Protein AF-0000000078979996 (afdb_homodimer)

Structure (mmCIF, N/CA/C/O backbone):
data_AF-0000000078979996-model_v1
#
loop_
_entity.id
_entity.type
_entity.pdbx_description
1 polymer 'ABC transporter, ATP-binding protein'
#
loop_
_atom_site.group_PDB
_atom_site.id
_atom_site.type_symbol
_atom_site.label_atom_id
_atom_site.label_alt_id
_atom_site.label_comp_id
_atom_site.label_asym_id
_atom_site.label_entity_id
_atom_site.label_seq_id
_atom_site.pdbx_PDB_ins_code
_atom_site.Cartn_x
_atom_site.Cartn_y
_atom_site.Cartn_z
_atom_site.occupancy
_atom_site.B_iso_or_equiv
_atom_site.auth_seq_id
_atom_site.auth_comp_id
_atom_site.auth_asym_id
_atom_site.auth_atom_id
_atom_site.pdbx_PDB_model_num
ATOM 1 N N . MET A 1 1 ? -3.676 -22.906 -19.25 1 93.19 1 MET A N 1
ATOM 2 C CA . MET A 1 1 ? -3.102 -23.438 -18.016 1 93.19 1 MET A CA 1
ATOM 3 C C . MET A 1 1 ? -4.145 -23.469 -16.906 1 93.19 1 MET A C 1
ATOM 5 O O . MET A 1 1 ? -4.375 -24.531 -16.297 1 93.19 1 MET A O 1
ATOM 9 N N . ILE A 1 2 ? -4.805 -22.422 -16.656 1 95.94 2 ILE A N 1
ATOM 10 C CA . ILE A 1 2 ? -5.895 -22.328 -15.695 1 95.94 2 ILE A CA 1
ATOM 11 C C . ILE A 1 2 ? -7.172 -21.875 -16.406 1 95.94 2 ILE A C 1
ATOM 13 O O . ILE A 1 2 ? -7.141 -20.953 -17.219 1 95.94 2 ILE A O 1
ATOM 17 N N . ARG A 1 3 ? -8.25 -22.562 -16.156 1 96.88 3 ARG A N 1
ATOM 18 C CA . ARG A 1 3 ? -9.539 -22.188 -16.719 1 96.88 3 ARG A CA 1
ATOM 19 C C . ARG A 1 3 ? -10.648 -22.25 -15.672 1 96.88 3 ARG A C 1
ATOM 21 O O . ARG A 1 3 ? -10.812 -23.266 -15 1 96.88 3 ARG A O 1
ATOM 28 N N . MET A 1 4 ? -11.266 -21.141 -15.469 1 97 4 MET A N 1
ATOM 29 C CA . MET A 1 4 ? -12.453 -21.047 -14.625 1 97 4 MET A CA 1
ATOM 30 C C . MET A 1 4 ? -13.711 -20.906 -15.469 1 97 4 MET A C 1
ATOM 32 O O . MET A 1 4 ? -13.789 -20.031 -16.328 1 97 4 MET A O 1
ATOM 36 N N . GLU A 1 5 ? -14.633 -21.797 -15.211 1 97.5 5 GLU A N 1
ATOM 37 C CA . GLU A 1 5 ? -15.875 -21.797 -15.977 1 97.5 5 GLU A CA 1
ATOM 38 C C . GLU A 1 5 ? -17.078 -21.594 -15.062 1 97.5 5 GLU A C 1
ATOM 40 O O . GLU A 1 5 ? -17.453 -22.5 -14.312 1 97.5 5 GLU A O 1
ATOM 45 N N . ASN A 1 6 ? -17.672 -20.422 -15.258 1 97.94 6 ASN A N 1
ATOM 46 C CA . ASN A 1 6 ? -18.922 -20.094 -14.586 1 97.94 6 ASN A CA 1
ATOM 47 C C . ASN A 1 6 ? -18.828 -20.359 -13.086 1 97.94 6 ASN A C 1
ATOM 49 O O . ASN A 1 6 ? -19.703 -21.031 -12.516 1 97.94 6 ASN A O 1
ATOM 53 N N . VAL A 1 7 ? -17.812 -19.906 -12.461 1 97.69 7 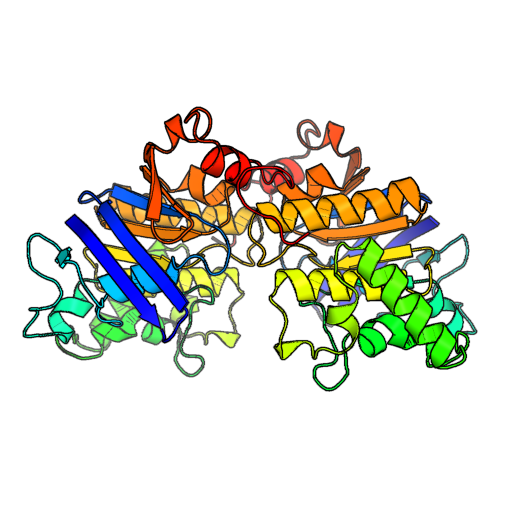VAL A N 1
ATOM 54 C CA . VAL A 1 7 ? -17.547 -20.203 -11.062 1 97.69 7 VAL A CA 1
ATOM 55 C C . VAL A 1 7 ? -18.359 -19.281 -10.156 1 97.69 7 VAL A C 1
ATOM 57 O O . VAL A 1 7 ? -18.359 -18.062 -10.352 1 97.69 7 VAL A O 1
ATOM 60 N N . HIS A 1 8 ? -19.109 -19.875 -9.25 1 98.25 8 HIS A N 1
ATOM 61 C CA . HIS A 1 8 ? -19.891 -19.156 -8.266 1 98.25 8 HIS A CA 1
ATOM 62 C C . HIS A 1 8 ? -19.438 -19.469 -6.844 1 98.25 8 HIS A C 1
ATOM 64 O O . HIS A 1 8 ? -19.078 -20.609 -6.543 1 98.25 8 HIS A O 1
ATOM 70 N N . LYS A 1 9 ? -19.391 -18.531 -5.984 1 97.75 9 LYS A N 1
ATOM 71 C CA . LYS A 1 9 ? -19.078 -18.719 -4.57 1 97.75 9 LYS A CA 1
ATOM 72 C C . LYS A 1 9 ? -19.797 -17.672 -3.717 1 97.75 9 LYS A C 1
ATOM 74 O O . LYS A 1 9 ? -19.719 -16.469 -4 1 97.75 9 LYS A O 1
ATOM 79 N N . ALA A 1 10 ? -20.516 -18.062 -2.797 1 96.94 10 ALA A N 1
ATOM 80 C CA . ALA A 1 10 ? -21.188 -17.188 -1.843 1 96.94 10 ALA A CA 1
ATOM 81 C C . ALA A 1 10 ? -20.844 -17.578 -0.406 1 96.94 10 ALA A C 1
ATOM 83 O O . ALA A 1 10 ? -20.484 -18.719 -0.134 1 96.94 10 ALA A O 1
ATOM 84 N N . PHE A 1 11 ? -20.797 -16.672 0.473 1 94.75 11 PHE A N 1
ATOM 85 C CA . PHE A 1 11 ? -20.703 -16.859 1.915 1 94.75 11 PHE A CA 1
ATOM 86 C C . PHE A 1 11 ? -21.969 -16.344 2.613 1 94.75 11 PHE A C 1
ATOM 88 O O . PHE A 1 11 ? -22.109 -15.141 2.809 1 94.75 11 PHE A O 1
ATOM 95 N N . GLY A 1 12 ? -22.844 -17.219 2.949 1 94.62 12 GLY A N 1
ATOM 96 C CA . GLY A 1 12 ? -24.156 -16.766 3.377 1 94.62 12 GLY A CA 1
ATOM 97 C C . GLY A 1 12 ? -24.875 -15.953 2.322 1 94.62 12 GLY A C 1
ATOM 98 O O . GLY A 1 12 ? -25.016 -16.391 1.175 1 94.62 12 GLY A O 1
ATOM 99 N N . PRO A 1 13 ? -25.297 -14.766 2.75 1 92.94 13 PRO A N 1
ATOM 100 C CA . PRO A 1 13 ? -26.016 -13.922 1.789 1 92.94 13 PRO A CA 1
ATOM 101 C C . PRO A 1 13 ? -25.094 -13.172 0.849 1 92.94 13 PRO A C 1
ATOM 103 O O . PRO A 1 13 ? -25.531 -12.578 -0.137 1 92.94 13 PRO A O 1
ATOM 106 N N . ASN A 1 14 ? -23.891 -13.156 1.118 1 92.88 14 ASN A N 1
ATOM 107 C CA . ASN A 1 14 ? -22.922 -12.391 0.334 1 92.88 14 ASN A CA 1
ATOM 108 C C . ASN A 1 14 ? -22.438 -13.172 -0.881 1 92.88 14 ASN A C 1
ATOM 110 O O . ASN A 1 14 ? -21.656 -14.117 -0.747 1 92.88 14 ASN A O 1
ATOM 114 N N . ARG A 1 15 ? -23 -12.797 -2.045 1 95.44 15 ARG A N 1
ATOM 115 C CA . ARG A 1 15 ? -22.562 -13.43 -3.287 1 95.44 15 ARG A CA 1
ATOM 116 C C . ARG A 1 15 ? -21.266 -12.82 -3.793 1 95.44 15 ARG A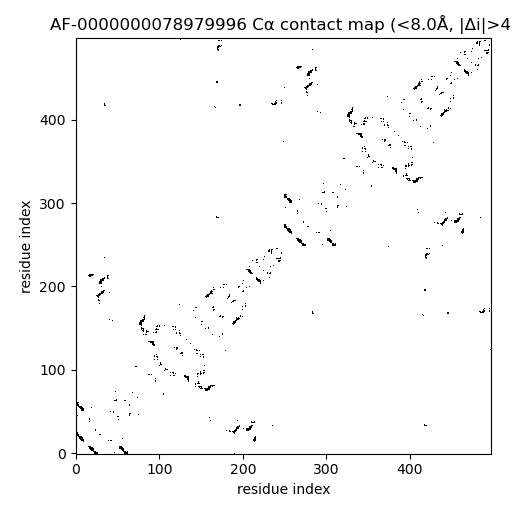 C 1
ATOM 118 O O . ARG A 1 15 ? -21.25 -11.688 -4.277 1 95.44 15 ARG A O 1
ATOM 125 N N . VAL A 1 16 ? -20.109 -13.5 -3.744 1 96.12 16 VAL A N 1
ATOM 126 C CA . VAL A 1 16 ? -18.781 -12.977 -4.02 1 96.12 16 VAL A CA 1
ATOM 127 C C . VAL A 1 16 ? -18.422 -13.219 -5.484 1 96.12 16 VAL A C 1
ATOM 129 O O . VAL A 1 16 ? -18.125 -12.273 -6.227 1 96.12 16 VAL A O 1
ATOM 132 N N . LEU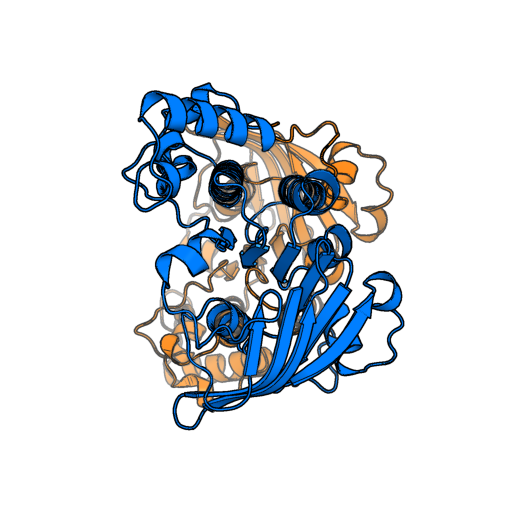 A 1 17 ? -18.391 -14.469 -5.926 1 97.88 17 LEU A N 1
ATOM 133 C CA . LEU A 1 17 ? -18.234 -14.82 -7.332 1 97.88 17 LEU A CA 1
ATOM 134 C C . LEU A 1 17 ? -19.578 -15.211 -7.953 1 97.88 17 LEU A C 1
ATOM 136 O O . LEU A 1 17 ? -20.312 -16.016 -7.387 1 97.88 17 LEU A O 1
ATOM 140 N N . GLN A 1 18 ? -19.906 -14.617 -9.094 1 97.94 18 GLN A N 1
ATOM 141 C CA . GLN A 1 18 ? -21.234 -14.742 -9.672 1 97.94 18 GLN A CA 1
ATOM 142 C C . GLN A 1 18 ? -21.172 -15.18 -11.133 1 97.94 18 GLN A C 1
ATOM 144 O O . GLN A 1 18 ? -21.781 -14.562 -12 1 97.94 18 GLN A O 1
ATOM 149 N N . GLY A 1 19 ? -20.531 -16.266 -11.352 1 97.75 19 GLY A N 1
ATOM 150 C CA . GLY A 1 19 ? -20.375 -16.797 -12.695 1 97.75 19 GLY A CA 1
ATOM 151 C C . GLY A 1 19 ? -19.125 -16.297 -13.398 1 97.75 19 GLY A C 1
ATOM 152 O O . GLY A 1 19 ? -19.188 -15.812 -14.531 1 97.75 19 GLY A O 1
ATOM 153 N N . MET A 1 20 ? -18.016 -16.375 -12.641 1 97.31 20 MET A N 1
ATOM 154 C CA . MET A 1 20 ? -16.75 -15.859 -13.148 1 97.31 20 MET A CA 1
ATOM 155 C C . MET A 1 20 ? -16.141 -16.797 -14.18 1 97.31 20 MET A C 1
ATOM 157 O O . MET A 1 20 ? -16.094 -18.016 -13.969 1 97.31 20 MET A O 1
ATOM 161 N N . ASN A 1 21 ? -15.852 -16.281 -15.344 1 98.06 21 ASN A N 1
ATOM 162 C CA . ASN A 1 21 ? -15.109 -16.953 -16.406 1 98.06 21 ASN A CA 1
ATOM 163 C C . ASN A 1 21 ? -13.734 -16.344 -16.609 1 98.06 21 ASN A C 1
ATOM 165 O O . ASN A 1 21 ? -13.602 -15.125 -16.734 1 98.06 21 ASN A O 1
ATOM 169 N N . LEU A 1 22 ? -12.711 -17.172 -16.594 1 97.81 22 LEU A N 1
ATOM 170 C CA . LEU A 1 22 ? -11.359 -16.656 -16.781 1 97.81 22 LEU A CA 1
ATOM 171 C C . LEU A 1 22 ? -10.438 -17.734 -17.344 1 97.81 22 LEU A C 1
ATOM 173 O O . LEU A 1 22 ? -10.508 -18.891 -16.922 1 97.81 22 LEU A O 1
ATOM 177 N N . GLU A 1 23 ? -9.648 -17.375 -18.25 1 97.69 23 GLU A N 1
ATOM 178 C CA . GLU A 1 23 ? -8.617 -18.25 -18.797 1 97.69 23 GLU A CA 1
ATOM 179 C C . GLU A 1 23 ? -7.23 -17.641 -18.641 1 97.69 23 GLU A C 1
ATOM 181 O O . GLU A 1 23 ? -7.012 -16.484 -19 1 97.69 23 GLU A O 1
ATOM 186 N N . VAL A 1 24 ? -6.324 -18.406 -18.109 1 97.56 24 VAL A N 1
ATOM 187 C CA . VAL A 1 24 ? -4.93 -18 -17.953 1 97.56 24 VAL A CA 1
ATOM 188 C C . VAL A 1 24 ? -4.027 -18.922 -18.766 1 97.56 24 VAL A C 1
ATOM 190 O O . VAL A 1 24 ? -3.775 -20.062 -18.375 1 97.56 24 VAL A O 1
ATOM 193 N N . PRO A 1 25 ? -3.523 -18.453 -19.875 1 96.88 25 PRO A N 1
ATOM 194 C CA . PRO A 1 25 ? -2.654 -19.281 -20.703 1 96.88 25 PRO A CA 1
ATOM 195 C C . PRO A 1 25 ? -1.346 -19.656 -20.016 1 96.88 25 PRO A C 1
ATOM 197 O O . PRO A 1 25 ? -0.866 -18.906 -19.156 1 96.88 25 PRO A O 1
ATOM 200 N N . ARG A 1 26 ? -0.804 -20.781 -20.453 1 96.31 26 ARG A N 1
ATOM 201 C CA . ARG A 1 26 ? 0.473 -21.25 -19.922 1 96.31 26 ARG A CA 1
ATOM 202 C C . ARG A 1 26 ? 1.594 -20.266 -20.25 1 96.31 26 ARG A C 1
ATOM 204 O O . ARG A 1 26 ? 1.657 -19.734 -21.359 1 96.31 26 ARG A O 1
ATOM 211 N N . GLY A 1 27 ? 2.416 -20.016 -19.266 1 96.5 27 GLY A N 1
ATOM 212 C CA . GLY A 1 27 ? 3.623 -19.234 -19.484 1 96.5 27 GLY A CA 1
ATOM 213 C C . GLY A 1 27 ? 3.352 -17.75 -19.641 1 96.5 27 GLY A C 1
ATOM 214 O O . GLY A 1 27 ? 4.148 -17.031 -20.234 1 96.5 27 GLY A O 1
ATOM 215 N N . THR A 1 28 ? 2.184 -17.297 -19.172 1 97.44 28 THR A N 1
ATOM 216 C CA . THR A 1 28 ? 1.841 -15.883 -19.25 1 97.44 28 THR A CA 1
ATOM 217 C C . THR A 1 28 ? 1.562 -15.32 -17.859 1 97.44 28 THR A C 1
ATOM 219 O O . THR A 1 28 ? 1.406 -16.062 -16.891 1 97.44 28 THR A O 1
ATOM 222 N N . SER A 1 29 ? 1.597 -14.023 -17.812 1 98 29 SER A N 1
ATOM 223 C CA . SER A 1 29 ? 1.292 -13.305 -16.578 1 98 29 SER A CA 1
ATOM 224 C C . SER A 1 29 ? -0.092 -12.672 -16.625 1 98 29 SER A C 1
ATOM 226 O O . SER A 1 29 ? -0.308 -11.711 -17.375 1 98 29 SER A O 1
ATOM 228 N N . MET A 1 30 ? -1.026 -13.211 -15.859 1 98.31 30 MET A N 1
ATOM 229 C CA . MET A 1 30 ? -2.369 -12.656 -15.719 1 98.31 30 MET A CA 1
ATOM 230 C C . MET A 1 30 ? -2.48 -11.828 -14.438 1 98.31 30 MET A C 1
ATOM 232 O O . MET A 1 30 ? -2.17 -12.312 -13.352 1 98.31 30 MET A O 1
ATOM 236 N N . VAL A 1 31 ? -2.895 -10.578 -14.562 1 98.19 31 VAL A N 1
ATOM 237 C CA . VAL A 1 31 ? -3.133 -9.75 -13.383 1 98.19 31 VAL A CA 1
ATOM 238 C C . VAL A 1 31 ? -4.629 -9.492 -13.234 1 98.19 31 VAL A C 1
ATOM 240 O O . VAL A 1 31 ? -5.289 -9.047 -14.172 1 98.19 31 VAL A O 1
ATOM 243 N N . ILE A 1 32 ? -5.125 -9.82 -12.078 1 97.56 32 ILE A N 1
ATOM 244 C CA . ILE A 1 32 ? -6.527 -9.586 -11.758 1 97.56 32 ILE A CA 1
ATOM 245 C C . ILE A 1 32 ? -6.656 -8.305 -10.938 1 97.56 32 ILE A C 1
ATOM 247 O O . ILE A 1 32 ? -6.047 -8.172 -9.875 1 97.56 32 ILE A O 1
ATOM 251 N N . ILE A 1 33 ? -7.398 -7.387 -11.469 1 96.81 33 ILE A N 1
ATOM 252 C CA . ILE A 1 33 ? -7.617 -6.117 -10.781 1 96.81 33 ILE A CA 1
ATOM 253 C C . ILE A 1 33 ? -9.094 -5.973 -10.43 1 96.81 33 ILE A C 1
ATOM 255 O O . ILE A 1 33 ? -9.938 -6.691 -10.961 1 96.81 33 ILE A O 1
ATOM 259 N N . GLY A 1 34 ? -9.383 -5.078 -9.523 1 93.06 34 GLY A N 1
ATOM 260 C CA . GLY A 1 34 ? -10.727 -4.816 -9.031 1 93.06 34 GLY A CA 1
ATOM 261 C C . GLY A 1 34 ? -10.742 -4.133 -7.672 1 93.06 34 GLY A C 1
ATOM 262 O O . GLY A 1 34 ? -9.711 -4.039 -7.008 1 93.06 34 GLY A O 1
ATOM 263 N N . GLY A 1 35 ? -11.898 -3.674 -7.383 1 88.31 35 GLY A N 1
ATOM 264 C CA . GLY A 1 35 ? -12.039 -2.982 -6.113 1 88.31 35 GLY A CA 1
ATOM 265 C C . GLY A 1 35 ? -11.812 -3.883 -4.914 1 88.31 35 GLY A C 1
ATOM 266 O O . GLY A 1 35 ? -11.742 -5.105 -5.055 1 88.31 35 GLY A O 1
ATOM 267 N N . SER A 1 36 ? -11.641 -3.24 -3.758 1 85.44 36 SER A N 1
ATOM 268 C CA . SER A 1 36 ? -11.516 -4.008 -2.523 1 85.44 36 SER A CA 1
ATOM 269 C C . SER A 1 36 ? -12.781 -4.816 -2.24 1 85.44 36 SER A C 1
ATOM 271 O O . SER A 1 36 ? -13.891 -4.312 -2.406 1 85.44 36 SER A O 1
ATOM 273 N N . GLY A 1 37 ? -12.602 -6.039 -1.916 1 83.62 37 GLY A N 1
ATOM 274 C CA . GLY A 1 37 ? -13.727 -6.875 -1.52 1 83.62 37 GLY A CA 1
ATOM 275 C C . GLY A 1 37 ? -14.5 -7.43 -2.699 1 83.62 37 GLY A C 1
ATOM 276 O O . GLY A 1 37 ? -15.625 -7.914 -2.537 1 83.62 37 GLY A O 1
ATOM 277 N N . THR A 1 38 ? -13.945 -7.379 -3.844 1 88.06 38 THR A N 1
ATOM 278 C CA . THR A 1 38 ? -14.695 -7.797 -5.023 1 88.06 38 THR A CA 1
ATOM 279 C C . THR A 1 38 ? -14.562 -9.297 -5.246 1 88.06 38 THR A C 1
ATOM 281 O O . THR A 1 38 ? -15.211 -9.859 -6.133 1 88.06 38 THR A O 1
ATOM 284 N N . GLY A 1 39 ? -13.617 -9.969 -4.535 1 91.69 39 GLY A N 1
ATOM 285 C CA . GLY A 1 39 ? -13.547 -11.414 -4.641 1 91.69 39 GLY A CA 1
ATOM 286 C C . GLY A 1 39 ? -12.25 -11.898 -5.262 1 91.69 39 GLY A C 1
ATOM 287 O O . GLY A 1 39 ? -12.102 -13.086 -5.559 1 91.69 39 GLY A O 1
ATOM 288 N N . LYS A 1 40 ? -11.312 -11.055 -5.469 1 93.69 40 LYS A N 1
ATOM 289 C CA . LYS A 1 40 ? -10.047 -11.43 -6.098 1 93.69 40 LYS A CA 1
ATOM 290 C C . LYS A 1 40 ? -9.352 -12.539 -5.312 1 93.69 40 LYS A C 1
ATOM 292 O O . LYS A 1 40 ? -8.93 -13.547 -5.891 1 93.69 40 LYS A O 1
ATOM 297 N N . SER A 1 41 ? -9.281 -12.359 -4.004 1 91.19 41 SER A N 1
ATOM 298 C CA . SER A 1 41 ? -8.625 -13.352 -3.156 1 91.19 41 SER A CA 1
ATOM 299 C C . SER A 1 41 ? -9.422 -14.656 -3.113 1 91.19 41 SER A C 1
ATOM 301 O O . SER A 1 41 ? -8.844 -15.742 -3.072 1 91.19 41 SER A O 1
ATOM 303 N N . VAL A 1 42 ? -10.734 -14.562 -3.158 1 93.56 42 VAL A N 1
ATOM 304 C CA . VAL A 1 42 ? -11.586 -15.742 -3.178 1 93.56 42 VAL A CA 1
ATOM 305 C C . VAL A 1 42 ? -11.359 -16.516 -4.473 1 93.56 42 VAL A C 1
ATOM 307 O O . VAL A 1 42 ? -11.25 -17.75 -4.457 1 93.56 42 VAL A O 1
ATOM 310 N N . ALA A 1 43 ? -11.258 -15.773 -5.559 1 95.25 43 ALA A N 1
ATOM 311 C CA . ALA A 1 43 ? -10.984 -16.406 -6.844 1 95.25 43 ALA A CA 1
ATOM 312 C C . ALA A 1 43 ? -9.672 -17.188 -6.805 1 95.25 43 ALA A C 1
ATOM 314 O O . ALA A 1 43 ? -9.609 -18.344 -7.234 1 95.25 43 ALA A O 1
ATOM 315 N N . LEU A 1 44 ? -8.617 -16.562 -6.266 1 92.31 44 LEU A N 1
ATOM 316 C CA . LEU A 1 44 ? -7.309 -17.188 -6.164 1 92.31 44 LEU A CA 1
ATOM 317 C C . LEU A 1 44 ? -7.375 -18.438 -5.285 1 92.31 44 LEU A C 1
ATOM 319 O O . LEU A 1 44 ? -6.863 -19.5 -5.66 1 92.31 44 LEU A O 1
ATOM 323 N N . LYS A 1 45 ? -8.039 -18.359 -4.211 1 91 45 LYS A N 1
ATOM 324 C CA . LYS A 1 45 ? -8.156 -19.469 -3.283 1 91 45 LYS A CA 1
ATOM 325 C C . LYS A 1 45 ? -8.961 -20.609 -3.9 1 91 45 LYS A C 1
ATOM 327 O O . LYS A 1 45 ? -8.719 -21.781 -3.592 1 91 45 LYS A O 1
ATOM 332 N N . CYS A 1 46 ? -9.906 -20.297 -4.727 1 93.81 46 CYS A N 1
ATOM 333 C CA . CYS A 1 46 ? -10.641 -21.328 -5.453 1 93.81 46 CYS A CA 1
ATOM 334 C C . CYS A 1 46 ? -9.719 -22.078 -6.402 1 93.81 46 CYS A C 1
ATOM 336 O O . CYS A 1 46 ? -9.789 -23.312 -6.492 1 93.81 46 CYS A O 1
ATOM 338 N N . VAL A 1 47 ? -8.891 -21.344 -7.086 1 92.62 47 VAL A N 1
ATOM 339 C CA . VAL A 1 47 ? -7.941 -21.969 -8 1 92.62 47 VAL A CA 1
ATOM 340 C C . VAL A 1 47 ? -7.004 -22.891 -7.227 1 92.62 47 VAL A C 1
ATOM 342 O O . VAL A 1 47 ? -6.688 -23.984 -7.68 1 92.62 47 VAL A O 1
ATOM 345 N N . LEU A 1 48 ? -6.609 -22.469 -6.004 1 88.69 48 LEU A N 1
ATOM 346 C CA . LEU A 1 48 ? -5.684 -23.219 -5.164 1 88.69 48 LEU A CA 1
ATOM 347 C C . LEU A 1 48 ? -6.391 -24.391 -4.488 1 88.69 48 LEU A C 1
ATOM 349 O O . LEU A 1 48 ? -5.746 -25.234 -3.861 1 88.69 48 LEU A O 1
ATOM 353 N N . GLY A 1 49 ? -7.648 -24.375 -4.531 1 87.44 49 GLY A N 1
ATOM 354 C CA . GLY A 1 49 ? -8.43 -25.422 -3.91 1 87.44 49 GLY A CA 1
ATOM 355 C C . GLY A 1 49 ? -8.656 -25.219 -2.426 1 87.44 49 GLY A C 1
ATOM 356 O O . GLY A 1 49 ? -9.117 -26.109 -1.726 1 87.44 49 GLY A O 1
ATOM 357 N N . LEU A 1 50 ? -8.297 -24.078 -1.929 1 85.94 50 LEU A N 1
ATOM 358 C CA . LEU A 1 50 ? -8.484 -23.766 -0.518 1 85.94 50 LEU A CA 1
ATOM 359 C C . LEU A 1 50 ? -9.945 -23.422 -0.224 1 85.94 50 LEU A C 1
ATOM 361 O O . LEU A 1 50 ? -10.398 -23.578 0.911 1 85.94 50 LEU A O 1
ATOM 365 N N . ILE A 1 51 ? -10.648 -22.953 -1.214 1 90.31 51 ILE A N 1
ATOM 366 C CA . ILE A 1 51 ? -12.078 -22.703 -1.152 1 90.31 51 ILE A CA 1
ATOM 367 C C . ILE A 1 51 ? -12.789 -23.453 -2.275 1 90.31 51 ILE A C 1
ATOM 369 O O . ILE A 1 51 ? -12.375 -23.391 -3.436 1 90.31 51 ILE A O 1
ATOM 373 N N . ARG A 1 52 ? -13.758 -24.188 -1.957 1 92.62 52 ARG A N 1
ATOM 374 C CA . ARG A 1 52 ? -14.539 -24.891 -2.965 1 92.62 52 ARG A CA 1
ATOM 375 C C . ARG A 1 52 ? -15.633 -24 -3.537 1 92.62 52 ARG A C 1
ATOM 377 O O . ARG A 1 52 ? -16.438 -23.438 -2.791 1 92.62 52 ARG A O 1
ATOM 384 N N . PRO A 1 53 ? -15.617 -23.828 -4.809 1 95.94 53 PRO A N 1
ATOM 385 C CA . PRO A 1 53 ? -16.719 -23.062 -5.402 1 95.94 53 PRO A CA 1
ATOM 386 C C . PRO A 1 53 ? -18.078 -23.734 -5.18 1 95.94 53 PRO A C 1
ATOM 388 O O . PRO A 1 53 ? -18.156 -24.938 -4.965 1 95.94 53 PRO A O 1
ATOM 391 N N . ASP A 1 54 ? -19.156 -22.922 -5.184 1 97 54 ASP A N 1
ATOM 392 C CA . ASP A 1 54 ? -20.516 -23.453 -5.039 1 97 54 ASP A CA 1
ATOM 393 C C . ASP A 1 54 ? -21 -24.078 -6.344 1 97 54 ASP A C 1
ATOM 395 O O . ASP A 1 54 ? -21.766 -25.047 -6.324 1 97 54 ASP A O 1
ATOM 399 N N . SER A 1 55 ? -20.625 -23.547 -7.398 1 97.06 55 SER A N 1
ATOM 400 C CA . SER A 1 55 ? -20.906 -24.094 -8.727 1 97.06 55 SER A CA 1
ATOM 401 C C . SER A 1 55 ? -19.859 -23.625 -9.742 1 97.06 55 SER A C 1
ATOM 403 O O . SER A 1 55 ? -19.031 -22.75 -9.445 1 97.06 55 SER A O 1
ATOM 405 N N . GLY A 1 56 ? -19.859 -24.266 -10.859 1 96.44 56 GLY A N 1
ATOM 406 C CA . GLY A 1 56 ? -18.828 -24.016 -11.867 1 96.44 56 GLY A CA 1
ATOM 407 C C . GLY A 1 56 ? -17.656 -24.969 -11.773 1 96.44 56 GLY A C 1
ATOM 408 O O . GLY A 1 56 ? -17.672 -25.906 -10.969 1 96.44 56 GLY A O 1
ATOM 409 N N . LYS A 1 57 ? -16.688 -24.734 -12.672 1 95.81 57 LYS A N 1
ATOM 410 C CA . LYS A 1 57 ? -15.539 -25.641 -12.711 1 95.81 57 LYS A CA 1
ATOM 411 C C . LYS A 1 57 ? -14.234 -24.859 -12.867 1 95.81 57 LYS A C 1
ATOM 413 O O . LYS A 1 57 ? -14.219 -23.766 -13.445 1 95.81 57 LYS A O 1
ATOM 418 N N . ILE A 1 58 ? -13.25 -25.406 -12.289 1 95.5 58 ILE A N 1
ATOM 419 C CA . ILE A 1 58 ? -11.906 -24.859 -12.422 1 95.5 58 ILE A CA 1
ATOM 420 C C . ILE A 1 58 ? -10.961 -25.953 -12.93 1 95.5 58 ILE A C 1
ATOM 422 O O . ILE A 1 58 ? -10.906 -27.047 -12.367 1 95.5 58 ILE A O 1
ATOM 426 N N . TYR A 1 59 ? -10.297 -25.641 -13.961 1 94.69 59 TYR A N 1
ATOM 427 C CA . TYR A 1 59 ? -9.344 -26.578 -14.547 1 94.69 59 TYR A CA 1
ATOM 428 C C . TYR A 1 59 ? -7.922 -26.047 -14.438 1 94.69 59 TYR A C 1
ATOM 430 O O . TYR A 1 59 ? -7.676 -24.859 -14.648 1 94.69 59 TYR A O 1
ATOM 438 N N . VAL A 1 60 ? -7.016 -26.906 -14.062 1 92.56 60 VAL A N 1
ATOM 439 C CA . VAL A 1 60 ? -5.586 -26.625 -14.07 1 92.56 60 VAL A CA 1
ATOM 440 C C . VAL A 1 60 ? -4.859 -27.656 -14.93 1 92.56 60 VAL A C 1
ATOM 442 O O . VAL A 1 60 ? -4.926 -28.859 -14.648 1 92.56 60 VAL A O 1
ATOM 445 N N . ASP A 1 61 ? -4.25 -27.188 -15.898 1 90.12 61 ASP A N 1
ATOM 446 C CA . ASP A 1 61 ? -3.6 -28.062 -16.859 1 90.12 61 ASP A CA 1
ATOM 447 C C . ASP A 1 61 ? -4.57 -29.125 -17.375 1 90.12 61 ASP A C 1
ATOM 449 O O . ASP A 1 61 ? -4.242 -30.312 -17.406 1 90.12 61 ASP A O 1
ATOM 453 N N . GLY A 1 62 ? -5.797 -28.672 -17.625 1 87.44 62 GLY A N 1
ATOM 454 C CA . GLY A 1 62 ? -6.801 -29.531 -18.234 1 87.44 62 GLY A CA 1
ATOM 455 C C . GLY A 1 62 ? -7.477 -30.469 -17.25 1 87.44 62 GLY A C 1
ATOM 456 O O . GLY A 1 62 ? -8.422 -31.172 -17.609 1 87.44 62 GLY A O 1
ATOM 457 N N . LYS A 1 63 ? -7.016 -30.484 -16.031 1 87.12 63 LYS A N 1
ATOM 458 C CA . LYS A 1 63 ? -7.594 -31.359 -15.023 1 87.12 63 LYS A CA 1
ATOM 459 C C . LYS A 1 63 ? -8.445 -30.578 -14.031 1 87.12 63 LYS A C 1
ATOM 461 O O . LYS A 1 63 ? -8.078 -29.469 -13.633 1 87.12 63 LYS A O 1
ATOM 466 N N . ASP A 1 64 ? -9.477 -31.203 -13.688 1 85.88 64 ASP A N 1
ATOM 467 C CA . ASP A 1 64 ? -10.352 -30.578 -12.695 1 85.88 64 ASP A CA 1
ATOM 468 C C . ASP A 1 64 ? -9.633 -30.406 -11.359 1 85.88 64 ASP A C 1
ATOM 470 O O . ASP A 1 64 ? -9.125 -31.375 -10.789 1 85.88 64 ASP A O 1
ATOM 474 N N . ALA A 1 65 ? -9.562 -29.219 -10.906 1 82.62 65 ALA A N 1
ATOM 475 C CA . ALA A 1 65 ? -8.844 -28.891 -9.68 1 82.62 65 ALA A CA 1
ATOM 476 C C . ALA A 1 65 ? -9.492 -29.562 -8.469 1 82.62 65 ALA A C 1
ATOM 478 O O . ALA A 1 65 ? -8.828 -29.781 -7.449 1 82.62 65 ALA A O 1
ATOM 479 N N . ALA A 1 66 ? -10.789 -29.844 -8.594 1 77.5 66 ALA A N 1
ATOM 480 C CA . ALA A 1 66 ? -11.516 -30.484 -7.496 1 77.5 66 ALA A CA 1
ATOM 481 C C . ALA A 1 66 ? -11.188 -31.969 -7.402 1 77.5 66 ALA A C 1
ATOM 483 O O . ALA A 1 66 ? -11.414 -32.594 -6.363 1 77.5 66 ALA A O 1
ATOM 484 N N . ASP A 1 67 ? -10.781 -32.531 -8.422 1 70.5 67 ASP A N 1
ATOM 485 C CA . ASP A 1 67 ? -10.594 -33.969 -8.484 1 70.5 67 ASP A CA 1
ATOM 486 C C . ASP A 1 67 ? -9.141 -34.344 -8.211 1 70.5 67 ASP A C 1
ATOM 488 O O . ASP A 1 67 ? -8.625 -35.312 -8.773 1 70.5 67 ASP A O 1
ATOM 492 N N . THR A 1 68 ? -8.516 -33.5 -7.441 1 65.31 68 THR A N 1
ATOM 493 C CA . THR A 1 68 ? -7.125 -33.875 -7.273 1 65.31 68 THR A CA 1
ATOM 494 C C . THR A 1 68 ? -6.969 -34.844 -6.09 1 65.31 68 THR A C 1
ATOM 496 O O . THR A 1 68 ? -7.438 -34.562 -4.988 1 65.31 68 THR A O 1
ATOM 499 N N . GLY A 1 69 ? -6.844 -36.125 -6.398 1 65 69 GLY A N 1
ATOM 500 C CA . GLY A 1 69 ? -6.676 -37.156 -5.391 1 65 69 GLY A CA 1
ATOM 501 C C . GLY A 1 69 ? -5.539 -36.875 -4.422 1 65 69 GLY A C 1
ATOM 502 O O . GLY A 1 69 ? -5.625 -37.188 -3.24 1 65 69 GLY A O 1
ATOM 503 N N . ASP A 1 70 ? -4.469 -36.312 -4.922 1 80.81 70 ASP A N 1
ATOM 504 C CA . ASP A 1 70 ? -3.33 -35.969 -4.07 1 80.81 70 ASP A CA 1
ATOM 505 C C . ASP A 1 70 ? -3.166 -34.469 -3.939 1 80.81 70 ASP A C 1
ATOM 507 O O . ASP A 1 70 ? -2.488 -33.844 -4.754 1 80.81 70 ASP A O 1
ATOM 511 N N . ARG A 1 71 ? -3.688 -33.906 -2.898 1 80.81 71 ARG A N 1
ATOM 512 C CA . ARG A 1 71 ? -3.717 -32.469 -2.656 1 80.81 71 ARG A CA 1
ATOM 513 C C . ARG A 1 71 ? -2.305 -31.906 -2.496 1 80.81 71 ARG A C 1
ATOM 515 O O . ARG A 1 71 ? -1.994 -30.828 -3.012 1 80.81 71 ARG A O 1
ATOM 522 N N . ASP A 1 72 ? -1.549 -32.656 -1.909 1 78.25 72 ASP A N 1
ATOM 523 C CA . ASP A 1 72 ? -0.177 -32.219 -1.673 1 78.25 72 ASP A CA 1
ATOM 524 C C . ASP A 1 72 ? 0.594 -32.094 -2.986 1 78.25 72 ASP A C 1
ATOM 526 O O . ASP A 1 72 ? 1.309 -31.094 -3.203 1 78.25 72 ASP A O 1
ATOM 530 N N . ALA A 1 73 ? 0.395 -33.094 -3.717 1 80.06 73 ALA A N 1
ATOM 531 C CA . ALA A 1 73 ? 1.064 -33.094 -5.016 1 80.06 73 ALA A CA 1
ATOM 532 C C . ALA A 1 73 ? 0.542 -31.938 -5.887 1 80.06 73 ALA A C 1
ATOM 534 O O . ALA A 1 73 ? 1.306 -31.312 -6.621 1 80.06 73 ALA A O 1
ATOM 535 N N . PHE A 1 74 ? -0.674 -31.703 -5.758 1 84.38 74 PHE A N 1
ATOM 536 C CA . PHE A 1 74 ? -1.295 -30.625 -6.516 1 84.38 74 PHE A CA 1
ATOM 537 C C . PHE A 1 74 ? -0.757 -29.281 -6.062 1 84.38 74 PHE A C 1
ATOM 539 O O . PHE A 1 74 ? -0.342 -28.453 -6.891 1 84.38 74 PHE A O 1
ATOM 546 N N . LEU A 1 75 ? -0.618 -29.109 -4.785 1 84.19 75 LEU A N 1
ATOM 547 C CA . LEU A 1 75 ? -0.179 -27.844 -4.227 1 84.19 75 LEU A CA 1
ATOM 548 C C . LEU A 1 75 ? 1.31 -27.625 -4.477 1 84.19 75 LEU A C 1
ATOM 550 O O . LEU A 1 75 ? 1.776 -26.484 -4.516 1 84.19 75 LEU A O 1
ATOM 554 N N . ALA A 1 76 ? 1.977 -28.672 -4.664 1 83.81 76 ALA A N 1
ATOM 555 C CA . ALA A 1 76 ? 3.412 -28.594 -4.922 1 83.81 76 ALA A CA 1
ATOM 556 C C . ALA A 1 76 ? 3.691 -27.922 -6.266 1 83.81 76 ALA A C 1
ATOM 558 O O . ALA A 1 76 ? 4.801 -27.438 -6.508 1 83.81 76 ALA A O 1
ATOM 559 N N . ARG A 1 77 ? 2.717 -27.875 -7.059 1 88.25 77 ARG A N 1
ATOM 560 C CA . ARG A 1 77 ? 2.871 -27.281 -8.383 1 88.25 77 ARG A CA 1
ATOM 561 C C . ARG A 1 77 ? 2.779 -25.766 -8.32 1 88.25 77 ARG A C 1
ATOM 563 O O . ARG A 1 77 ? 3.061 -25.078 -9.305 1 88.25 77 ARG A O 1
ATOM 570 N N . PHE A 1 78 ? 2.404 -25.344 -7.133 1 91.75 78 PHE A N 1
ATOM 571 C CA . PHE A 1 78 ? 2.135 -23.922 -7.008 1 91.75 78 PHE A CA 1
ATOM 572 C C . PHE A 1 78 ? 3.146 -23.25 -6.078 1 91.75 78 PHE A C 1
ATOM 574 O O . PHE A 1 78 ? 3.602 -23.875 -5.109 1 91.75 78 PHE A O 1
ATOM 581 N N . GLY A 1 79 ? 3.543 -22.031 -6.465 1 93.62 79 GLY A N 1
ATOM 582 C CA . GLY A 1 79 ? 4.191 -21.094 -5.559 1 93.62 79 GLY A CA 1
ATOM 583 C C . GLY A 1 79 ? 3.326 -19.891 -5.227 1 93.62 79 GLY A C 1
ATOM 584 O O . GLY A 1 79 ? 2.393 -19.562 -5.961 1 93.62 79 GLY A O 1
ATOM 585 N N . MET A 1 80 ? 3.684 -19.297 -4.074 1 93.06 80 MET A N 1
ATOM 586 C CA . MET A 1 80 ? 2.854 -18.156 -3.684 1 93.06 80 MET A CA 1
ATOM 587 C C . MET A 1 80 ? 3.678 -17.109 -2.947 1 93.06 80 MET A C 1
ATOM 589 O O . MET A 1 80 ? 4.496 -17.453 -2.09 1 93.06 80 MET A O 1
ATOM 593 N N . LEU A 1 81 ? 3.514 -15.891 -3.41 1 93.88 81 LEU A N 1
ATOM 594 C CA . LEU A 1 81 ? 3.977 -14.75 -2.629 1 93.88 81 LEU A CA 1
ATOM 595 C C . LEU A 1 81 ? 2.803 -14.023 -1.981 1 93.88 81 LEU A C 1
ATOM 597 O O . LEU A 1 81 ? 1.95 -13.469 -2.678 1 93.88 81 LEU A O 1
ATOM 601 N N . PHE A 1 82 ? 2.824 -14 -0.688 1 89.5 82 PHE A N 1
ATOM 602 C CA . PHE A 1 82 ? 1.775 -13.32 0.07 1 89.5 82 PHE A CA 1
ATOM 603 C C . PHE A 1 82 ? 2.084 -11.836 0.221 1 89.5 82 PHE A C 1
ATOM 605 O O . PHE A 1 82 ? 3.238 -11.422 0.097 1 89.5 82 PHE A O 1
ATOM 612 N N . GLN A 1 83 ? 1.038 -11 0.492 1 83.38 83 GLN A N 1
ATOM 613 C CA . GLN A 1 83 ? 1.162 -9.555 0.649 1 83.38 83 GLN A CA 1
ATOM 614 C C . GLN A 1 83 ? 2.215 -9.203 1.696 1 83.38 83 GLN A C 1
ATOM 616 O O . GLN A 1 83 ? 3.053 -8.328 1.474 1 83.38 83 GLN A O 1
ATOM 621 N N . GLY A 1 84 ? 2.371 -9.789 2.779 1 82.75 84 GLY A N 1
ATOM 622 C CA . GLY A 1 84 ? 3.348 -9.508 3.818 1 82.75 84 GLY A CA 1
ATOM 623 C C . GLY A 1 84 ? 4.555 -10.422 3.773 1 82.75 84 GLY A C 1
ATOM 624 O O . GLY A 1 84 ? 5.41 -10.383 4.66 1 82.75 84 GLY A O 1
ATOM 625 N N . GLY A 1 85 ? 4.641 -11.156 2.719 1 86.19 85 GLY A N 1
ATOM 626 C CA . GLY A 1 85 ? 5.688 -12.156 2.631 1 86.19 85 GLY A CA 1
ATOM 627 C C . GLY A 1 85 ? 5.367 -13.43 3.4 1 86.19 85 GLY A C 1
ATOM 628 O O . GLY A 1 85 ? 5.641 -14.531 2.93 1 86.19 85 GLY A O 1
ATOM 629 N N . ALA A 1 86 ? 4.742 -13.203 4.547 1 89.38 86 ALA A N 1
ATOM 630 C CA . ALA A 1 86 ? 4.293 -14.312 5.383 1 89.38 86 ALA A CA 1
ATOM 631 C C . ALA A 1 86 ? 5.445 -15.258 5.707 1 89.38 86 ALA A C 1
ATOM 633 O O . ALA A 1 86 ? 5.332 -16.469 5.531 1 89.38 86 ALA A O 1
ATOM 634 N N . LEU A 1 87 ? 6.578 -14.695 6.094 1 95.25 87 LEU A N 1
ATOM 635 C CA . LEU A 1 87 ? 7.734 -15.492 6.469 1 95.25 87 LEU A CA 1
ATOM 636 C C . LEU A 1 87 ? 7.582 -16.047 7.883 1 95.25 87 LEU A C 1
ATOM 638 O O . LEU A 1 87 ? 6.934 -15.422 8.727 1 95.25 87 LEU A O 1
ATOM 642 N N . PHE A 1 88 ? 8.156 -17.219 8.078 1 94.25 88 PHE A N 1
ATOM 643 C CA . PHE A 1 88 ? 8.242 -17.766 9.438 1 94.25 88 PHE A CA 1
ATOM 644 C C . PHE A 1 88 ? 9.305 -17.016 10.242 1 94.25 88 PHE A C 1
ATOM 646 O O . PHE A 1 88 ? 10.508 -17.219 10.031 1 94.25 88 PHE A O 1
ATOM 653 N N . ASP A 1 89 ? 8.898 -16.281 11.266 1 93.38 89 ASP A N 1
ATOM 654 C CA . ASP A 1 89 ? 9.766 -15.359 11.992 1 93.38 89 ASP A CA 1
ATOM 655 C C . ASP A 1 89 ? 10.828 -16.125 12.789 1 93.38 89 ASP A C 1
ATOM 657 O O . ASP A 1 89 ? 11.906 -15.586 13.062 1 93.38 89 ASP A O 1
ATOM 661 N N . SER A 1 90 ? 10.531 -17.312 13.133 1 95.25 90 SER A N 1
ATOM 662 C CA . SER A 1 90 ? 11.414 -18.062 14.023 1 95.25 90 SER A CA 1
ATOM 663 C C . SER A 1 90 ? 12.406 -18.906 13.234 1 95.25 90 SER A C 1
ATOM 665 O O . SER A 1 90 ? 13.258 -19.578 13.82 1 95.25 90 SER A O 1
ATOM 667 N N . LEU A 1 91 ? 12.305 -18.906 11.938 1 96.5 91 LEU A N 1
ATOM 668 C CA . LEU A 1 91 ? 13.203 -19.688 11.094 1 96.5 91 LEU A CA 1
ATOM 669 C C . LEU A 1 91 ? 14.172 -18.781 10.344 1 96.5 91 LEU A C 1
ATOM 671 O O . LEU A 1 91 ? 13.805 -17.672 9.938 1 96.5 91 LEU A O 1
ATOM 675 N N . PRO A 1 92 ? 15.344 -19.328 10.164 1 97.94 92 PRO A N 1
ATOM 676 C CA . PRO A 1 92 ? 16.25 -18.578 9.312 1 97.94 92 PRO A CA 1
ATOM 677 C C . PRO A 1 92 ? 15.734 -18.422 7.883 1 97.94 92 PRO A C 1
ATOM 679 O O . PRO A 1 92 ? 14.914 -19.219 7.43 1 97.94 92 PRO A O 1
ATOM 682 N N . VAL A 1 93 ? 16.25 -17.438 7.207 1 98.44 93 VAL A N 1
ATOM 683 C CA . VAL A 1 93 ? 15.82 -17.094 5.859 1 98.44 93 VAL A CA 1
ATOM 684 C C . VAL A 1 93 ? 15.938 -18.297 4.941 1 98.44 93 VAL A C 1
ATOM 686 O O . VAL A 1 93 ? 15.016 -18.609 4.188 1 98.44 93 VAL A O 1
ATOM 689 N N . TRP A 1 94 ? 17.094 -19.031 5.016 1 98.5 94 TRP A N 1
ATOM 690 C CA . TRP A 1 94 ? 17.266 -20.125 4.074 1 98.5 94 TRP A CA 1
ATOM 691 C C . TRP A 1 94 ? 16.25 -21.234 4.32 1 98.5 94 TRP A C 1
ATOM 693 O O . TRP A 1 94 ? 15.789 -21.891 3.381 1 98.5 94 TRP A O 1
ATOM 703 N N . GLN A 1 95 ? 15.812 -21.438 5.531 1 98.06 95 GLN A N 1
ATOM 704 C CA . GLN A 1 95 ? 14.789 -22.438 5.84 1 98.06 95 GLN A CA 1
ATOM 705 C C . GLN A 1 95 ? 13.414 -22 5.359 1 98.06 95 GLN A C 1
ATOM 707 O O . GLN A 1 95 ? 12.586 -22.812 4.969 1 98.06 95 GLN A O 1
ATOM 712 N N . ASN A 1 96 ? 13.18 -20.672 5.527 1 98 96 ASN A N 1
ATOM 713 C CA . ASN A 1 96 ? 11.961 -20.125 4.922 1 98 96 ASN A CA 1
ATOM 714 C C . ASN A 1 96 ? 11.891 -20.453 3.434 1 98 96 ASN A C 1
ATOM 716 O O . ASN A 1 96 ? 10.867 -20.953 2.953 1 98 96 ASN A O 1
ATOM 720 N N . VAL A 1 97 ? 13 -20.219 2.746 1 97.88 97 VAL A N 1
ATOM 721 C CA . VAL A 1 97 ? 13.07 -20.391 1.299 1 97.88 97 VAL A CA 1
ATOM 722 C C . VAL A 1 97 ? 12.938 -21.875 0.948 1 97.88 97 VAL A C 1
ATOM 724 O O . VAL A 1 97 ? 12.195 -22.234 0.028 1 97.88 97 VAL A O 1
ATOM 727 N N . ALA A 1 98 ? 13.57 -22.719 1.714 1 97.69 98 ALA A N 1
ATOM 728 C CA . ALA A 1 98 ? 13.609 -24.141 1.404 1 97.69 98 ALA A CA 1
ATOM 729 C C . ALA A 1 98 ? 12.492 -24.891 2.127 1 97.69 98 ALA A C 1
ATOM 731 O O . ALA A 1 98 ? 12.531 -26.125 2.254 1 97.69 98 ALA A O 1
ATOM 732 N N . PHE A 1 99 ? 11.547 -24.219 2.604 1 94.56 99 PHE A N 1
ATOM 733 C CA . PHE A 1 99 ? 10.531 -24.781 3.488 1 94.56 99 PHE A CA 1
ATOM 734 C C . PHE A 1 99 ? 9.914 -26.031 2.879 1 94.56 99 PHE A C 1
ATOM 736 O O . PHE A 1 99 ? 9.797 -27.062 3.545 1 94.56 99 PHE A O 1
ATOM 743 N N . ARG A 1 100 ? 9.578 -25.984 1.623 1 92 100 ARG A N 1
ATOM 744 C CA . ARG A 1 100 ? 8.93 -27.109 0.946 1 92 100 ARG A CA 1
ATOM 745 C C . ARG A 1 100 ? 9.93 -28.219 0.628 1 92 100 ARG A C 1
ATOM 747 O O . ARG A 1 100 ? 9.562 -29.391 0.536 1 92 100 ARG A O 1
ATOM 754 N N . LEU A 1 101 ? 11.172 -27.844 0.44 1 95.06 101 LEU A N 1
ATOM 755 C CA . LEU A 1 101 ? 12.211 -28.812 0.071 1 95.06 101 LEU A CA 1
ATOM 756 C C . LEU A 1 101 ? 12.656 -29.625 1.281 1 95.06 101 LEU A C 1
ATOM 758 O O . LEU A 1 101 ? 13.352 -30.625 1.136 1 95.06 101 LEU A O 1
ATOM 762 N N . LEU A 1 102 ? 12.219 -29.141 2.443 1 94.25 102 LEU A N 1
ATOM 763 C CA . LEU A 1 102 ? 12.617 -29.828 3.664 1 94.25 102 LEU A CA 1
ATOM 764 C C . LEU A 1 102 ? 11.523 -30.781 4.137 1 94.25 102 LEU A C 1
ATOM 766 O O . LEU A 1 102 ? 11.703 -31.516 5.117 1 94.25 102 LEU A O 1
ATOM 770 N N . ARG A 1 103 ? 10.414 -30.688 3.318 1 86.69 103 ARG A N 1
ATOM 771 C CA . ARG A 1 103 ? 9.273 -31.469 3.775 1 86.69 103 ARG A CA 1
ATOM 772 C C . ARG A 1 103 ? 8.531 -32.094 2.6 1 86.69 103 ARG A C 1
ATOM 774 O O . ARG A 1 103 ? 8.719 -31.703 1.452 1 86.69 103 ARG A O 1
ATOM 781 N N . GLY A 1 104 ? 7.777 -33.125 2.986 1 81.38 104 GLY A N 1
ATOM 782 C CA . GLY A 1 104 ? 6.805 -33.688 2.051 1 81.38 104 GLY A CA 1
ATOM 783 C C . GLY A 1 104 ? 7.441 -34.406 0.875 1 81.38 104 GLY A C 1
ATOM 784 O O . GLY A 1 104 ? 8.492 -35.031 1.02 1 81.38 104 GLY A O 1
ATOM 785 N N . SER A 1 105 ? 6.754 -34.375 -0.221 1 82.31 105 SER A N 1
ATOM 786 C CA . SER A 1 105 ? 7.129 -35.125 -1.412 1 82.31 105 SER A CA 1
ATOM 787 C C . SER A 1 105 ? 8.336 -34.5 -2.107 1 82.31 105 SER A C 1
ATOM 789 O O . SER A 1 105 ? 9.008 -35.188 -2.9 1 82.31 105 SER A O 1
ATOM 791 N N . LEU A 1 106 ? 8.672 -33.344 -1.724 1 86.94 106 LEU A N 1
ATOM 792 C CA . LEU A 1 106 ? 9.773 -32.625 -2.367 1 86.94 106 LEU A CA 1
ATOM 793 C C . LEU A 1 106 ? 11.016 -32.625 -1.483 1 86.94 106 LEU A C 1
ATOM 795 O O . LEU A 1 106 ? 12.008 -31.984 -1.8 1 86.94 106 LEU A O 1
ATOM 799 N N . LYS A 1 107 ? 10.922 -33.375 -0.499 1 91.75 107 LYS A N 1
ATOM 800 C CA . LYS A 1 107 ? 11.984 -33.375 0.508 1 91.75 107 LYS A CA 1
ATOM 801 C C . LYS A 1 107 ? 13.336 -33.688 -0.114 1 91.75 107 LYS A C 1
ATOM 803 O O . LYS A 1 107 ? 13.453 -34.625 -0.917 1 91.75 107 LYS A O 1
ATOM 808 N N . ARG A 1 108 ? 14.289 -32.875 0.246 1 95 108 ARG A N 1
ATOM 809 C CA . ARG A 1 108 ? 15.688 -33.031 -0.127 1 95 108 ARG A CA 1
ATOM 810 C C . ARG A 1 108 ? 16.578 -33.094 1.109 1 95 108 ARG A C 1
ATOM 812 O O . ARG A 1 108 ? 16.172 -32.68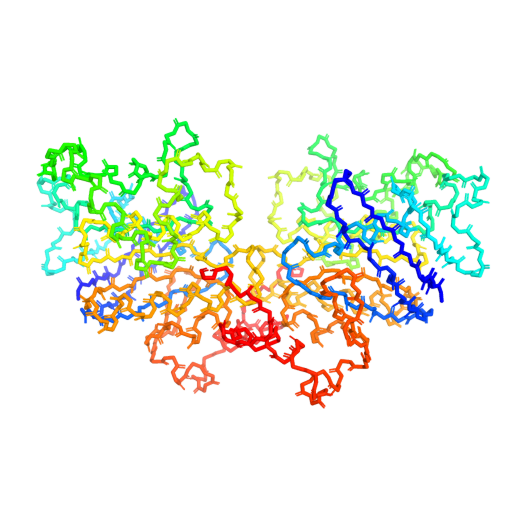8 2.199 1 95 108 ARG A O 1
ATOM 819 N N . PRO A 1 109 ? 17.766 -33.75 0.898 1 96.94 109 PRO A N 1
ATOM 820 C CA . PRO A 1 109 ? 18.719 -33.594 1.994 1 96.94 109 PRO A CA 1
ATOM 821 C C . PRO A 1 109 ? 18.953 -32.156 2.396 1 96.94 109 PRO A C 1
ATOM 823 O O . PRO A 1 109 ? 18.969 -31.266 1.54 1 96.94 109 PRO A O 1
ATOM 826 N N . THR A 1 110 ? 19.172 -31.953 3.662 1 97 110 THR A N 1
ATOM 827 C CA . THR A 1 110 ? 19.266 -30.625 4.246 1 97 110 THR A CA 1
ATOM 828 C C . THR A 1 110 ? 20.328 -29.781 3.525 1 97 110 THR A C 1
ATOM 830 O O . THR A 1 110 ? 20.094 -28.625 3.209 1 97 110 THR A O 1
ATOM 833 N N . ASP A 1 111 ? 21.453 -30.344 3.227 1 97.5 111 ASP A N 1
ATOM 834 C CA . ASP A 1 111 ? 22.531 -29.609 2.578 1 97.5 111 ASP A CA 1
ATOM 835 C C . ASP A 1 111 ? 22.141 -29.172 1.169 1 97.5 111 ASP A C 1
ATOM 837 O O . ASP A 1 111 ? 22.469 -28.062 0.745 1 97.5 111 ASP A O 1
ATOM 841 N N . GLU A 1 112 ? 21.5 -30.047 0.529 1 97.69 112 GLU A N 1
ATOM 842 C CA . GLU A 1 112 ? 21.031 -29.734 -0.818 1 97.69 112 GLU A CA 1
ATOM 843 C C . GLU A 1 112 ? 19.969 -28.641 -0.792 1 97.69 112 GLU A C 1
ATOM 845 O O . GLU A 1 112 ? 20 -27.719 -1.604 1 97.69 112 GLU A O 1
ATOM 850 N N . ALA A 1 113 ? 19.062 -28.797 0.134 1 97.75 113 ALA A N 1
ATOM 851 C CA . ALA A 1 113 ? 18.016 -27.797 0.289 1 97.75 113 ALA A CA 1
ATOM 852 C C . ALA A 1 113 ? 18.594 -26.422 0.574 1 97.75 113 ALA A C 1
ATOM 854 O O . ALA A 1 113 ? 18.141 -25.422 0.028 1 97.75 113 ALA A O 1
ATOM 855 N N . ARG A 1 114 ? 19.578 -26.375 1.361 1 98.06 114 ARG A N 1
ATOM 856 C CA . ARG A 1 114 ? 20.234 -25.109 1.697 1 98.06 114 ARG A CA 1
ATOM 857 C C . ARG A 1 114 ? 20.922 -24.516 0.476 1 98.06 114 ARG A C 1
ATOM 859 O O . ARG A 1 114 ? 20.844 -23.297 0.253 1 98.06 114 ARG A O 1
ATOM 866 N N . GLU A 1 115 ? 21.562 -25.328 -0.26 1 98.06 115 GLU A N 1
ATOM 867 C CA . GLU A 1 115 ? 22.234 -24.859 -1.473 1 98.06 115 GLU A CA 1
ATOM 868 C C . GLU A 1 115 ? 21.219 -24.266 -2.453 1 98.06 115 GLU A C 1
ATOM 870 O O . GLU A 1 115 ? 21.469 -23.203 -3.047 1 98.06 115 GLU A O 1
ATOM 875 N N . ILE A 1 116 ? 20.156 -24.922 -2.58 1 97.56 116 ILE A N 1
ATOM 876 C CA . ILE A 1 116 ? 19.094 -24.438 -3.463 1 97.56 116 ILE A CA 1
ATOM 877 C C . ILE A 1 116 ? 18.578 -23.094 -2.951 1 97.56 116 ILE A C 1
ATOM 879 O O . ILE A 1 116 ? 18.391 -22.156 -3.729 1 97.56 116 ILE A O 1
ATOM 883 N N . ALA A 1 117 ? 18.359 -23.031 -1.668 1 98.19 117 ALA A N 1
ATOM 884 C CA . ALA A 1 117 ? 17.875 -21.797 -1.054 1 98.19 117 ALA A CA 1
ATOM 885 C C . ALA A 1 117 ? 18.812 -20.625 -1.335 1 98.19 117 ALA A C 1
ATOM 887 O O . ALA A 1 117 ? 18.375 -19.547 -1.702 1 98.19 117 ALA A O 1
ATOM 888 N N . ILE A 1 118 ? 20.047 -20.859 -1.193 1 98.25 118 ILE A N 1
ATOM 889 C CA . ILE A 1 118 ? 21.047 -19.812 -1.393 1 98.25 118 ILE A CA 1
ATOM 890 C C . ILE A 1 118 ? 21.062 -19.391 -2.857 1 98.25 118 ILE A C 1
ATOM 892 O O . ILE A 1 118 ? 21.156 -18.188 -3.162 1 98.25 118 ILE A O 1
ATOM 896 N N . GLU A 1 119 ? 20.953 -20.344 -3.701 1 97.44 119 GLU A N 1
ATOM 897 C CA . GLU A 1 119 ? 20.891 -20.047 -5.129 1 97.44 119 GLU A CA 1
ATOM 898 C C . GLU A 1 119 ? 19.672 -19.172 -5.457 1 97.44 119 GLU A C 1
ATOM 900 O O . GLU A 1 119 ? 19.781 -18.234 -6.238 1 97.44 119 GLU A O 1
ATOM 905 N N . LYS A 1 120 ? 18.531 -19.531 -4.926 1 97.06 120 LYS A N 1
ATOM 906 C CA . LYS A 1 120 ? 17.312 -18.766 -5.188 1 97.06 120 LYS A CA 1
ATOM 907 C C . LYS A 1 120 ? 17.406 -17.359 -4.586 1 97.06 120 LYS A C 1
ATOM 909 O O . LYS A 1 120 ? 16.891 -16.406 -5.16 1 97.06 120 LYS A O 1
ATOM 914 N N . LEU A 1 121 ? 18.062 -17.266 -3.424 1 97.56 121 LEU A N 1
ATOM 915 C CA . LEU A 1 121 ? 18.297 -15.945 -2.834 1 97.56 121 LEU A CA 1
ATOM 916 C C . LEU A 1 121 ? 19.125 -15.07 -3.77 1 97.56 121 LEU A C 1
ATOM 918 O O . LEU A 1 121 ? 18.812 -13.891 -3.961 1 97.56 121 LEU A O 1
ATOM 922 N N . ARG A 1 122 ? 20.078 -15.641 -4.355 1 96.12 122 ARG A N 1
ATOM 923 C CA . ARG A 1 122 ? 20.891 -14.922 -5.32 1 96.12 122 ARG A CA 1
ATOM 924 C C . ARG A 1 122 ? 20.062 -14.469 -6.516 1 96.12 122 ARG A C 1
ATOM 926 O O . ARG A 1 122 ? 20.219 -13.344 -6.996 1 96.12 122 ARG A O 1
ATOM 933 N N . ARG A 1 123 ? 19.172 -15.242 -6.934 1 93.44 123 ARG A N 1
ATOM 934 C CA . ARG A 1 123 ? 18.344 -14.945 -8.094 1 93.44 123 ARG A CA 1
ATOM 935 C C . ARG A 1 123 ? 17.453 -13.734 -7.832 1 93.44 123 ARG A C 1
ATOM 937 O O . ARG A 1 123 ? 17.125 -12.984 -8.758 1 93.44 123 ARG A O 1
ATOM 944 N N . VAL A 1 124 ? 17.125 -13.586 -6.562 1 94.12 124 VAL A N 1
ATOM 945 C CA . VAL A 1 124 ? 16.25 -12.453 -6.254 1 94.12 124 VAL A CA 1
ATOM 946 C C . VAL A 1 124 ? 17.094 -11.281 -5.75 1 94.12 124 VAL A C 1
ATOM 948 O O . VAL A 1 124 ? 16.578 -10.359 -5.113 1 94.12 124 VAL A O 1
ATOM 951 N N . GLY A 1 125 ? 18.375 -11.344 -5.879 1 91.88 125 GLY A N 1
ATOM 952 C CA . GLY A 1 125 ? 19.25 -10.219 -5.641 1 91.88 125 GLY A CA 1
ATOM 953 C C . GLY A 1 125 ? 19.719 -10.109 -4.199 1 91.88 125 GLY A C 1
ATOM 954 O O . GLY A 1 125 ? 20.047 -9.023 -3.725 1 91.88 125 GLY A O 1
ATOM 955 N N . LEU A 1 126 ? 19.641 -11.203 -3.475 1 95.38 126 LEU A N 1
ATOM 956 C CA . LEU A 1 126 ? 20.094 -11.18 -2.09 1 95.38 126 LEU A CA 1
ATOM 957 C C . LEU A 1 126 ? 21.422 -11.914 -1.941 1 95.38 126 LEU A C 1
ATOM 959 O O . LEU A 1 126 ? 21.641 -12.945 -2.582 1 95.38 126 LEU A O 1
ATOM 963 N N . LYS A 1 127 ? 22.266 -11.398 -1.097 1 94.62 127 LYS A N 1
ATOM 964 C CA . LYS A 1 127 ? 23.578 -12 -0.842 1 94.62 127 LYS A CA 1
ATOM 965 C C . LYS A 1 127 ? 23.438 -13.25 0.019 1 94.62 127 LYS A C 1
ATOM 967 O O . LYS A 1 127 ? 22.5 -13.383 0.8 1 94.62 127 LYS A O 1
ATOM 972 N N . PRO A 1 128 ? 24.422 -14.125 -0.124 1 94.62 128 PRO A N 1
ATOM 973 C CA . PRO A 1 128 ? 24.359 -15.391 0.608 1 94.62 128 PRO A CA 1
ATOM 974 C C . PRO A 1 128 ? 24.344 -15.195 2.123 1 94.62 128 PRO A C 1
ATOM 976 O O . PRO A 1 128 ? 23.797 -16.031 2.848 1 94.62 128 PRO A O 1
ATOM 979 N N . ASP A 1 129 ? 24.891 -14.125 2.588 1 94.62 129 ASP A N 1
ATOM 980 C CA . ASP A 1 129 ? 24.969 -13.898 4.027 1 94.62 129 ASP A CA 1
ATOM 981 C C . ASP A 1 129 ? 23.578 -13.68 4.617 1 94.62 129 ASP A C 1
ATOM 983 O O . ASP A 1 129 ? 23.391 -13.781 5.832 1 94.62 129 ASP A O 1
ATOM 987 N N . VAL A 1 130 ? 22.625 -13.414 3.807 1 96.25 130 VAL A N 1
ATOM 988 C CA . VAL A 1 130 ? 21.25 -13.203 4.246 1 96.25 130 VAL A CA 1
ATOM 989 C C . VAL A 1 130 ? 20.625 -14.531 4.664 1 96.25 130 VAL A C 1
ATOM 991 O O . VAL A 1 130 ? 19.688 -14.562 5.461 1 96.25 130 VAL A O 1
ATOM 994 N N . ALA A 1 131 ? 21.172 -15.609 4.234 1 97.88 131 ALA A N 1
ATOM 995 C CA . ALA A 1 131 ? 20.594 -16.938 4.383 1 97.88 131 ALA A CA 1
ATOM 996 C C . ALA A 1 131 ? 20.422 -17.312 5.855 1 97.88 131 ALA A C 1
ATOM 998 O O . ALA A 1 131 ? 19.438 -17.953 6.23 1 97.88 131 ALA A O 1
ATOM 999 N N . ASP A 1 132 ? 21.312 -16.828 6.676 1 97.94 132 ASP A N 1
ATOM 1000 C CA . ASP A 1 132 ? 21.312 -17.281 8.062 1 97.94 132 ASP A CA 1
ATOM 1001 C C . ASP A 1 132 ? 20.641 -16.25 8.969 1 97.94 132 ASP A C 1
ATOM 1003 O O . ASP A 1 132 ? 20.516 -16.469 10.18 1 97.94 132 ASP A O 1
ATOM 1007 N N . ARG A 1 133 ? 20.219 -15.188 8.414 1 97.75 133 ARG A N 1
ATOM 1008 C CA . ARG A 1 133 ? 19.531 -14.164 9.188 1 97.75 133 ARG A CA 1
ATOM 1009 C C . ARG A 1 133 ? 18.078 -14.578 9.469 1 97.75 133 ARG A C 1
ATOM 1011 O O . ARG A 1 133 ? 17.578 -15.531 8.875 1 97.75 133 ARG A O 1
ATOM 1018 N N . LEU A 1 134 ? 17.531 -13.906 10.414 1 97.38 134 LEU A N 1
ATOM 1019 C CA . LEU A 1 134 ? 16.109 -14.055 10.688 1 97.38 134 LEU A CA 1
ATOM 1020 C C . LEU A 1 134 ? 15.305 -12.961 9.992 1 97.38 134 LEU A C 1
ATOM 1022 O O . LEU A 1 134 ? 15.812 -11.859 9.758 1 97.38 134 LEU A O 1
ATOM 1026 N N . PRO A 1 135 ? 14.031 -13.211 9.656 1 96.31 135 PRO A N 1
ATOM 1027 C CA . PRO A 1 135 ? 13.203 -12.227 8.953 1 96.31 135 PRO A CA 1
ATOM 1028 C C . PRO A 1 135 ? 13.156 -10.883 9.664 1 96.31 135 PRO A C 1
ATOM 1030 O O . PRO A 1 135 ? 13.148 -9.836 9.016 1 96.31 135 PRO A O 1
ATOM 1033 N N 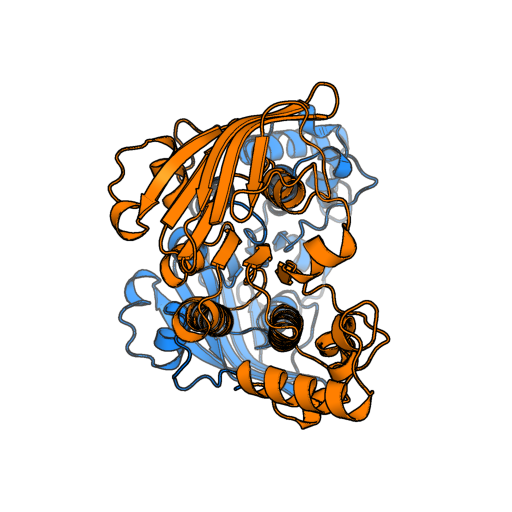. ALA A 1 136 ? 13.219 -10.867 10.945 1 93.06 136 ALA A N 1
ATOM 1034 C CA . ALA A 1 136 ? 13.148 -9.633 11.734 1 93.06 136 ALA A CA 1
ATOM 1035 C C . ALA A 1 136 ? 14.352 -8.734 11.461 1 93.06 136 ALA A C 1
ATOM 1037 O O . ALA A 1 136 ? 14.32 -7.539 11.742 1 93.06 136 ALA A O 1
ATOM 1038 N N . GLU A 1 137 ? 15.398 -9.273 10.906 1 94 137 GLU A N 1
ATOM 1039 C CA . GLU A 1 137 ? 16.641 -8.547 10.641 1 94 137 GLU A CA 1
ATOM 1040 C C . GLU A 1 137 ? 16.625 -7.957 9.234 1 94 137 GLU A C 1
ATOM 1042 O O . GLU A 1 137 ? 17.594 -7.297 8.828 1 94 137 GLU A O 1
ATOM 1047 N N . LEU A 1 138 ? 15.594 -8.18 8.531 1 92.69 138 LEU A N 1
ATOM 1048 C CA . LEU A 1 138 ? 15.531 -7.777 7.129 1 92.69 138 LEU A CA 1
ATOM 1049 C C . LEU A 1 138 ? 14.617 -6.566 6.949 1 92.69 138 LEU A C 1
ATOM 1051 O O . LEU A 1 138 ? 13.664 -6.391 7.707 1 92.69 138 LEU A O 1
ATOM 1055 N N . SER A 1 139 ? 14.984 -5.727 6 1 86.19 139 SER A N 1
ATOM 1056 C CA . SER A 1 139 ? 14.062 -4.668 5.594 1 86.19 139 SER A CA 1
ATOM 1057 C C . SER A 1 139 ? 12.828 -5.242 4.922 1 86.19 139 SER A C 1
ATOM 1059 O O . SER A 1 139 ? 12.805 -6.414 4.535 1 86.19 139 SER A O 1
ATOM 1061 N N . GLY A 1 140 ? 11.781 -4.48 4.789 1 85.88 140 GLY A N 1
ATOM 1062 C CA . GLY A 1 140 ? 10.562 -4.902 4.113 1 85.88 140 GLY A CA 1
ATOM 1063 C C . GL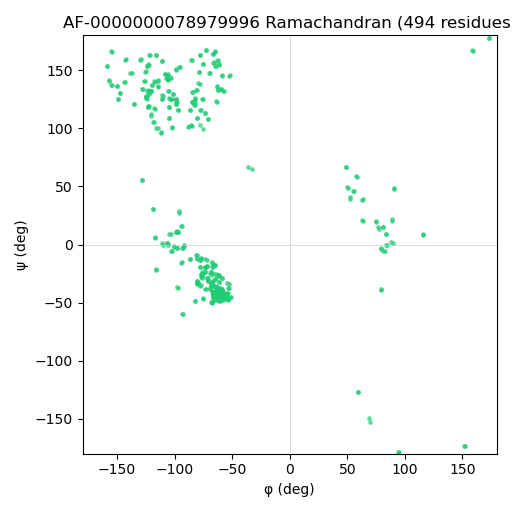Y A 1 140 ? 10.805 -5.395 2.699 1 85.88 140 GLY A C 1
ATOM 1064 O O . GLY A 1 140 ? 10.258 -6.418 2.291 1 85.88 140 GLY A O 1
ATOM 1065 N N . GLY A 1 141 ? 11.594 -4.621 1.974 1 88.38 141 GLY A N 1
ATOM 1066 C CA . GLY A 1 141 ? 11.93 -5.027 0.619 1 88.38 141 GLY A CA 1
ATOM 1067 C C . GLY A 1 141 ? 12.68 -6.344 0.562 1 88.38 141 GLY A C 1
ATOM 1068 O O . GLY A 1 141 ? 12.453 -7.156 -0.338 1 88.38 141 GLY A O 1
ATOM 1069 N N . MET A 1 142 ? 13.562 -6.543 1.51 1 92.62 142 MET A N 1
ATOM 1070 C CA . MET A 1 142 ? 14.297 -7.805 1.583 1 92.62 142 MET A CA 1
ATOM 1071 C C . MET A 1 142 ? 13.359 -8.961 1.902 1 92.62 142 MET A C 1
ATOM 1073 O O . MET A 1 142 ? 13.477 -10.039 1.316 1 92.62 142 MET A O 1
ATOM 1077 N N . GLN A 1 143 ? 12.469 -8.727 2.781 1 94.5 143 GLN A N 1
ATOM 1078 C CA . GLN A 1 143 ? 11.523 -9.773 3.154 1 94.5 143 GLN A CA 1
ATOM 1079 C C . GLN A 1 143 ? 10.68 -10.211 1.957 1 94.5 143 GLN A C 1
ATOM 1081 O O . GLN A 1 143 ? 10.438 -11.406 1.766 1 94.5 143 GLN A O 1
ATOM 1086 N N . LYS A 1 144 ? 10.273 -9.266 1.166 1 94.12 144 LYS A N 1
ATOM 1087 C CA . LYS A 1 144 ? 9.5 -9.586 -0.032 1 94.12 144 LYS A CA 1
ATOM 1088 C C . LYS A 1 144 ? 10.328 -10.43 -1.005 1 94.12 144 LYS A C 1
ATOM 1090 O O . LYS A 1 144 ? 9.805 -11.367 -1.619 1 94.12 144 LYS A O 1
ATOM 1095 N N . ARG A 1 145 ? 11.555 -10.117 -1.098 1 95.19 145 ARG A N 1
ATOM 1096 C CA . ARG A 1 145 ? 12.43 -10.875 -1.988 1 95.19 145 ARG A CA 1
ATOM 1097 C C . ARG A 1 145 ? 12.664 -12.289 -1.457 1 95.19 145 ARG A C 1
ATOM 1099 O O . ARG A 1 145 ? 12.711 -13.242 -2.23 1 95.19 145 ARG A O 1
ATOM 1106 N N . VAL A 1 146 ? 12.781 -12.391 -0.165 1 97.38 146 VAL A N 1
ATOM 1107 C CA . VAL A 1 146 ? 12.867 -13.719 0.44 1 97.38 146 VAL A CA 1
ATOM 1108 C C . VAL A 1 146 ? 11.594 -14.508 0.151 1 97.38 146 VAL A C 1
ATOM 1110 O O . VAL A 1 146 ? 11.656 -15.688 -0.201 1 97.38 146 VAL A O 1
ATOM 1113 N N . GLY A 1 147 ? 10.477 -13.844 0.309 1 96.88 147 GLY A N 1
ATOM 1114 C CA . GLY A 1 147 ? 9.211 -14.477 -0.033 1 96.88 147 GLY A CA 1
ATOM 1115 C C . GLY A 1 147 ? 9.156 -14.953 -1.472 1 96.88 147 GLY A C 1
ATOM 1116 O O . GLY A 1 147 ? 8.609 -16.031 -1.753 1 96.88 147 GLY A O 1
ATOM 1117 N N . LEU A 1 148 ? 9.664 -14.109 -2.342 1 96.31 148 LEU A N 1
ATOM 1118 C CA . LEU A 1 148 ? 9.734 -14.477 -3.752 1 96.31 148 LEU A CA 1
ATOM 1119 C C . LEU A 1 148 ? 10.633 -15.695 -3.951 1 96.31 148 LEU A C 1
ATOM 1121 O O . LEU A 1 148 ? 10.289 -16.609 -4.695 1 96.31 148 LEU A O 1
ATOM 1125 N N . ALA A 1 149 ? 11.789 -15.68 -3.311 1 97.19 149 ALA A N 1
ATOM 1126 C CA . ALA A 1 149 ? 12.688 -16.828 -3.375 1 97.19 149 ALA A CA 1
ATOM 1127 C C . ALA A 1 149 ? 11.992 -18.109 -2.914 1 97.19 149 ALA A C 1
ATOM 1129 O O . ALA A 1 149 ? 12.133 -19.156 -3.537 1 97.19 149 ALA A O 1
ATOM 1130 N N . ARG A 1 150 ? 11.266 -18 -1.898 1 97.06 150 ARG A N 1
ATOM 1131 C CA . ARG A 1 150 ? 10.508 -19.156 -1.399 1 97.06 150 ARG A CA 1
ATOM 1132 C C . ARG A 1 150 ? 9.492 -19.625 -2.432 1 97.06 150 ARG A C 1
ATOM 1134 O O . ARG A 1 150 ? 9.344 -20.828 -2.652 1 97.06 150 ARG A O 1
ATOM 1141 N N . ALA A 1 151 ? 8.867 -18.672 -3.039 1 95.44 151 ALA A N 1
ATOM 1142 C CA . ALA A 1 151 ? 7.828 -18.984 -4.016 1 95.44 151 ALA A CA 1
ATOM 1143 C C . ALA A 1 151 ? 8.391 -19.766 -5.195 1 95.44 151 ALA A C 1
ATOM 1145 O O . ALA A 1 151 ? 7.699 -20.594 -5.793 1 95.44 151 ALA A O 1
ATOM 1146 N N . ILE A 1 152 ? 9.703 -19.609 -5.496 1 95.88 152 ILE A N 1
ATOM 1147 C CA . ILE A 1 152 ? 10.234 -20.203 -6.715 1 95.88 152 ILE A CA 1
ATOM 1148 C C . ILE A 1 152 ? 11.18 -21.344 -6.355 1 95.88 152 ILE A C 1
ATOM 1150 O O . ILE A 1 152 ? 11.727 -22 -7.242 1 95.88 152 ILE A O 1
ATOM 1154 N N . ALA A 1 153 ? 11.359 -21.625 -5.129 1 95.44 153 ALA A N 1
ATOM 1155 C CA . ALA A 1 153 ? 12.367 -22.562 -4.652 1 95.44 153 ALA A CA 1
ATOM 1156 C C . ALA A 1 153 ? 12.156 -23.953 -5.246 1 95.44 153 ALA A C 1
ATOM 1158 O O . ALA A 1 153 ? 13.117 -24.625 -5.645 1 95.44 153 ALA A O 1
ATOM 1159 N N . ALA A 1 154 ? 10.914 -24.359 -5.332 1 92.5 154 ALA A N 1
ATOM 1160 C CA . ALA A 1 154 ? 10.617 -25.703 -5.812 1 92.5 154 ALA A CA 1
ATOM 1161 C C . ALA A 1 154 ? 10.266 -25.688 -7.297 1 92.5 154 ALA A C 1
ATOM 1163 O O . ALA A 1 154 ? 9.672 -26.641 -7.812 1 92.5 154 ALA A O 1
ATOM 1164 N N . GLU A 1 155 ? 10.508 -24.547 -7.902 1 92.56 155 GLU A N 1
ATOM 1165 C CA . GLU A 1 155 ? 10.305 -24.406 -9.344 1 92.56 155 GLU A CA 1
ATOM 1166 C C . GLU A 1 155 ? 8.867 -24.719 -9.734 1 92.56 155 GLU A C 1
ATOM 1168 O O . GLU A 1 155 ? 8.633 -25.562 -10.602 1 92.56 155 GLU A O 1
ATOM 1173 N N . PRO A 1 156 ? 7.949 -24.047 -9.203 1 94 156 PRO A N 1
ATOM 1174 C CA . PRO A 1 156 ? 6.535 -24.281 -9.508 1 94 156 PRO A CA 1
ATOM 1175 C C . PRO A 1 156 ? 6.176 -23.953 -10.953 1 94 156 PRO A C 1
ATOM 1177 O O . PRO A 1 156 ? 6.875 -23.172 -11.602 1 94 156 PRO A O 1
ATOM 1180 N N . GLU A 1 157 ? 5.102 -24.578 -11.398 1 94.31 157 GLU A N 1
ATOM 1181 C CA . GLU A 1 157 ? 4.59 -24.297 -12.734 1 94.31 157 GLU A CA 1
ATOM 1182 C C . GLU A 1 157 ? 3.768 -23.016 -12.742 1 94.31 157 GLU A C 1
ATOM 1184 O O . GLU A 1 157 ? 3.715 -22.312 -13.75 1 94.31 157 GLU A O 1
ATOM 1189 N N . ILE A 1 158 ? 3.125 -22.812 -11.633 1 96 158 ILE A N 1
ATOM 1190 C CA . ILE A 1 158 ? 2.252 -21.656 -11.477 1 96 158 ILE A CA 1
ATOM 1191 C C . ILE A 1 158 ? 2.623 -20.891 -10.211 1 96 158 ILE A C 1
ATOM 1193 O O . ILE A 1 158 ? 2.867 -21.484 -9.164 1 96 158 ILE A O 1
ATOM 1197 N N . ILE A 1 159 ? 2.709 -19.609 -10.367 1 96.75 159 ILE A N 1
ATOM 1198 C CA . ILE A 1 159 ? 3.033 -18.797 -9.203 1 96.75 159 ILE A CA 1
ATOM 1199 C C . ILE A 1 159 ? 1.948 -17.75 -8.992 1 96.75 159 ILE A C 1
ATOM 1201 O O . ILE A 1 159 ? 1.543 -17.062 -9.938 1 96.75 159 ILE A O 1
ATOM 1205 N N . PHE A 1 160 ? 1.485 -17.609 -7.758 1 96.44 160 PHE A N 1
ATOM 1206 C CA . PHE A 1 160 ? 0.498 -16.609 -7.371 1 96.44 160 PHE A CA 1
ATOM 1207 C C . PHE A 1 160 ? 1.152 -15.469 -6.59 1 96.44 160 PHE A C 1
ATOM 1209 O O . PHE A 1 160 ? 1.972 -15.711 -5.703 1 96.44 160 PHE A O 1
ATOM 1216 N N . PHE A 1 161 ? 0.824 -14.289 -7.004 1 96.44 161 PHE A N 1
ATOM 1217 C CA . PHE A 1 161 ? 1.3 -13.102 -6.297 1 96.44 161 PHE A CA 1
ATOM 1218 C C . PHE A 1 161 ? 0.132 -12.305 -5.727 1 96.44 161 PHE A C 1
ATOM 1220 O O . PHE A 1 161 ? -0.723 -11.828 -6.477 1 96.44 161 PHE A O 1
ATOM 1227 N N . ASP A 1 162 ? 0.094 -12.203 -4.461 1 93.75 162 ASP A N 1
ATOM 1228 C CA . ASP A 1 162 ? -0.924 -11.406 -3.783 1 93.75 162 ASP A CA 1
ATOM 1229 C C . ASP A 1 162 ? -0.354 -10.07 -3.32 1 93.75 162 ASP A C 1
ATOM 1231 O O . ASP A 1 162 ? 0.302 -9.992 -2.279 1 93.75 162 ASP A O 1
ATOM 1235 N N . GLU A 1 163 ? -0.628 -8.992 -4.086 1 92.75 163 GLU A N 1
ATOM 1236 C CA . GLU A 1 163 ? -0.156 -7.641 -3.801 1 92.75 163 GLU A CA 1
ATOM 1237 C C . GLU A 1 163 ? 1.341 -7.633 -3.506 1 92.75 163 GLU A C 1
ATOM 1239 O O . GLU A 1 163 ? 1.764 -7.203 -2.43 1 92.75 163 GLU A O 1
ATOM 1244 N N . PRO A 1 164 ? 2.127 -7.934 -4.48 1 94.81 164 PRO A N 1
ATOM 1245 C CA . PRO A 1 164 ? 3.555 -8.18 -4.258 1 94.81 164 PRO A CA 1
ATOM 1246 C C . PRO A 1 164 ? 4.328 -6.898 -3.941 1 94.81 164 PRO A C 1
ATOM 1248 O O . PRO A 1 164 ? 5.426 -6.961 -3.379 1 94.81 164 PRO A O 1
ATOM 1251 N N . THR A 1 165 ? 3.748 -5.785 -4.27 1 93.19 165 THR A N 1
ATOM 1252 C CA . THR A 1 165 ? 4.535 -4.566 -4.121 1 93.19 165 THR A CA 1
ATOM 1253 C C . THR A 1 165 ? 3.906 -3.637 -3.088 1 93.19 165 THR A C 1
ATOM 1255 O O . THR A 1 165 ? 4.324 -2.486 -2.943 1 93.19 165 THR A O 1
ATOM 1258 N N . THR A 1 166 ? 2.914 -4.094 -2.443 1 88.19 166 THR A N 1
ATOM 1259 C CA . THR A 1 166 ? 2.268 -3.266 -1.433 1 88.19 166 THR A CA 1
ATOM 1260 C C . THR A 1 166 ? 3.256 -2.879 -0.336 1 88.19 166 THR A C 1
ATOM 1262 O O . THR A 1 166 ? 4.047 -3.709 0.114 1 88.19 166 THR A O 1
ATOM 1265 N N . GLY A 1 167 ? 3.244 -1.582 0.019 1 84.75 167 GLY A N 1
ATOM 1266 C CA . GLY A 1 167 ? 4.07 -1.12 1.123 1 84.75 167 GLY A CA 1
ATOM 1267 C C . GLY A 1 167 ? 5.5 -0.818 0.713 1 84.75 167 GLY A C 1
ATOM 1268 O O . GLY A 1 167 ? 6.316 -0.417 1.544 1 84.75 167 GLY A O 1
ATOM 1269 N N . LEU A 1 168 ? 5.816 -0.993 -0.49 1 90.94 168 LEU A N 1
ATOM 1270 C CA . LEU A 1 168 ? 7.172 -0.741 -0.971 1 90.94 168 LEU A CA 1
ATOM 1271 C C . LEU A 1 168 ? 7.266 0.625 -1.643 1 90.94 168 LEU A C 1
ATOM 1273 O O . LEU A 1 168 ? 6.273 1.127 -2.178 1 90.94 168 LEU A O 1
ATOM 1277 N N . ASP A 1 169 ? 8.461 1.228 -1.573 1 92 169 ASP A N 1
ATOM 1278 C CA . ASP A 1 169 ? 8.68 2.443 -2.354 1 92 169 ASP A CA 1
ATOM 1279 C C . ASP A 1 169 ? 8.812 2.123 -3.84 1 92 169 ASP A C 1
ATOM 1281 O O . ASP A 1 169 ? 8.984 0.964 -4.219 1 92 169 ASP A O 1
ATOM 1285 N N . PRO A 1 170 ? 8.758 3.105 -4.672 1 92.75 170 PRO A N 1
ATOM 1286 C CA . PRO A 1 170 ? 8.711 2.881 -6.117 1 92.75 170 PRO A CA 1
ATOM 1287 C C . PRO A 1 170 ? 9.93 2.121 -6.637 1 92.75 170 PRO A C 1
ATOM 1289 O O . PRO A 1 170 ? 9.805 1.274 -7.527 1 92.75 170 PRO A O 1
ATOM 1292 N N . ILE A 1 171 ? 11.031 2.404 -6.109 1 92.94 171 ILE A N 1
ATOM 1293 C CA . ILE A 1 171 ? 12.242 1.758 -6.605 1 92.94 171 ILE A CA 1
ATOM 1294 C C . ILE A 1 171 ? 12.203 0.266 -6.281 1 92.94 171 ILE A C 1
ATOM 1296 O O . ILE A 1 171 ? 12.383 -0.573 -7.168 1 92.94 171 ILE A O 1
ATOM 1300 N N . MET A 1 172 ? 11.938 -0.055 -5.074 1 92.06 172 MET A N 1
ATOM 1301 C CA . MET A 1 172 ? 11.859 -1.457 -4.672 1 92.06 172 MET A CA 1
ATOM 1302 C C . MET A 1 172 ? 10.703 -2.162 -5.375 1 92.06 172 MET A C 1
ATOM 1304 O O . MET A 1 172 ? 10.812 -3.334 -5.734 1 92.06 172 MET A O 1
ATOM 1308 N N . ALA A 1 173 ? 9.617 -1.489 -5.473 1 93.75 173 ALA A N 1
ATOM 1309 C CA . ALA A 1 173 ? 8.508 -2.053 -6.246 1 93.75 173 ALA A CA 1
ATOM 1310 C C . ALA A 1 173 ? 8.953 -2.396 -7.664 1 93.75 173 ALA A C 1
ATOM 1312 O O . ALA A 1 173 ? 8.594 -3.451 -8.195 1 93.75 173 ALA A O 1
ATOM 1313 N N . GLY A 1 174 ? 9.711 -1.49 -8.242 1 93.62 174 GLY A N 1
ATOM 1314 C CA . GLY A 1 174 ? 10.25 -1.745 -9.562 1 93.62 174 GLY A CA 1
ATOM 1315 C C . GLY A 1 174 ? 11.117 -2.988 -9.625 1 93.62 174 GLY A C 1
ATOM 1316 O O . GLY A 1 174 ? 11.008 -3.783 -10.562 1 93.62 174 GLY A O 1
ATOM 1317 N N . VAL A 1 175 ? 11.93 -3.127 -8.625 1 93.19 175 VAL A N 1
ATOM 1318 C CA . VAL A 1 175 ? 12.805 -4.293 -8.539 1 93.19 175 VAL A CA 1
ATOM 1319 C C . VAL A 1 175 ? 11.969 -5.566 -8.477 1 93.19 175 VAL A C 1
ATOM 1321 O O . VAL A 1 175 ? 12.219 -6.516 -9.227 1 93.19 175 VAL A O 1
ATOM 1324 N N . ILE A 1 176 ? 11 -5.598 -7.629 1 94.31 176 ILE A N 1
ATOM 1325 C CA . ILE A 1 176 ? 10.141 -6.77 -7.457 1 94.31 176 ILE A CA 1
ATOM 1326 C C . ILE A 1 176 ? 9.391 -7.059 -8.758 1 94.31 176 ILE A C 1
ATOM 1328 O O . ILE A 1 176 ? 9.297 -8.211 -9.18 1 94.31 176 ILE A O 1
ATOM 1332 N N . ASN A 1 177 ? 8.859 -6.035 -9.406 1 95.94 177 ASN A N 1
ATOM 1333 C CA . ASN A 1 177 ? 8.156 -6.199 -10.672 1 95.94 177 ASN A CA 1
ATOM 1334 C C . ASN A 1 177 ? 9.055 -6.824 -11.742 1 95.94 177 ASN A C 1
ATOM 1336 O O . ASN A 1 177 ? 8.625 -7.719 -12.469 1 95.94 177 ASN A O 1
ATOM 1340 N N . GLU A 1 178 ? 10.234 -6.332 -11.789 1 95 178 GLU A N 1
ATOM 1341 C CA . GLU A 1 178 ? 11.188 -6.879 -12.75 1 95 178 GLU A CA 1
ATOM 1342 C C . GLU A 1 178 ? 11.461 -8.352 -12.477 1 95 178 GLU A C 1
ATOM 1344 O O . GLU A 1 178 ? 11.531 -9.164 -13.406 1 95 178 GLU A O 1
ATOM 1349 N N . LEU A 1 179 ? 11.617 -8.641 -11.242 1 94.31 179 LEU A N 1
ATOM 1350 C CA . LEU A 1 179 ? 11.875 -10.023 -10.859 1 94.31 179 LEU A CA 1
ATOM 1351 C C . LEU A 1 179 ? 10.703 -10.922 -11.242 1 94.31 179 LEU A C 1
ATOM 1353 O O . LEU A 1 179 ? 10.898 -12.016 -11.781 1 94.31 179 LEU A O 1
ATOM 1357 N N . ILE A 1 180 ? 9.523 -10.469 -10.992 1 95.69 180 ILE A N 1
ATOM 1358 C CA . ILE A 1 180 ? 8.336 -11.234 -11.344 1 95.69 180 ILE A CA 1
ATOM 1359 C C . ILE A 1 180 ? 8.289 -11.461 -12.852 1 95.69 180 ILE A C 1
ATOM 1361 O O . ILE A 1 180 ? 8.023 -12.57 -13.312 1 95.69 180 ILE A O 1
ATOM 1365 N N . ARG A 1 181 ? 8.578 -10.461 -13.562 1 95.62 181 ARG A N 1
ATOM 1366 C CA . ARG A 1 181 ? 8.578 -10.562 -15.016 1 95.62 181 ARG A CA 1
ATOM 1367 C C . ARG A 1 181 ? 9.609 -11.578 -15.492 1 95.62 181 ARG A C 1
ATOM 1369 O O . ARG A 1 181 ? 9.336 -12.383 -16.391 1 95.62 181 ARG A O 1
ATOM 1376 N N . GLU A 1 182 ? 10.727 -11.531 -14.898 1 94.12 182 GLU A N 1
ATOM 1377 C CA . GLU A 1 182 ? 11.797 -12.453 -15.266 1 94.12 182 GLU A CA 1
ATOM 1378 C C . GLU A 1 182 ? 11.398 -13.906 -14.992 1 94.12 182 GLU A C 1
ATOM 1380 O O . GLU A 1 182 ? 11.742 -14.805 -15.758 1 94.12 182 GLU A O 1
ATOM 1385 N N . ILE A 1 183 ? 10.758 -14.102 -13.891 1 91.94 183 ILE A N 1
ATOM 1386 C CA . ILE A 1 183 ? 10.312 -15.438 -13.516 1 91.94 183 ILE A CA 1
ATOM 1387 C C . ILE A 1 183 ? 9.398 -16 -14.602 1 91.94 183 ILE A C 1
ATOM 1389 O O . ILE A 1 183 ? 9.5 -17.172 -14.969 1 91.94 183 ILE A O 1
ATOM 1393 N N . VAL A 1 184 ? 8.562 -15.219 -15.156 1 92.81 184 VAL A N 1
ATOM 1394 C CA . VAL A 1 184 ? 7.629 -15.648 -16.203 1 92.81 184 VAL A CA 1
ATOM 1395 C C . VAL A 1 184 ? 8.375 -15.82 -17.516 1 92.81 184 VAL A C 1
ATOM 1397 O O . VAL A 1 184 ? 8.273 -16.875 -18.156 1 92.81 184 VAL A O 1
ATOM 1400 N N . THR A 1 185 ? 9.203 -14.875 -17.859 1 94.06 185 THR A N 1
ATOM 1401 C CA . THR A 1 185 ? 9.797 -14.859 -19.203 1 94.06 185 THR A CA 1
ATOM 1402 C C . THR A 1 185 ? 10.977 -15.82 -19.281 1 94.06 185 THR A C 1
ATOM 1404 O O . THR A 1 185 ? 11.211 -16.453 -20.312 1 94.06 185 THR A O 1
ATOM 1407 N N . GLU A 1 186 ? 11.664 -15.945 -18.203 1 91.12 186 GLU A N 1
ATOM 1408 C CA . GLU A 1 186 ? 12.875 -16.75 -18.234 1 91.12 186 GLU A CA 1
ATOM 1409 C C . GLU A 1 186 ? 12.602 -18.172 -17.719 1 91.12 186 GLU A C 1
ATOM 1411 O O . GLU A 1 186 ? 13.125 -19.141 -18.266 1 91.12 186 GLU A O 1
ATOM 1416 N N . MET A 1 187 ? 11.781 -18.266 -16.75 1 89.94 187 MET A N 1
ATOM 1417 C CA . MET A 1 187 ? 11.539 -19.578 -16.156 1 89.94 187 MET A CA 1
ATOM 1418 C C . MET A 1 187 ? 10.328 -20.25 -16.781 1 89.94 187 MET A C 1
ATOM 1420 O O . MET A 1 187 ? 10.109 -21.438 -16.609 1 89.94 187 MET A O 1
ATOM 1424 N N . GLY A 1 188 ? 9.555 -19.5 -17.453 1 93.19 188 GLY A N 1
ATOM 1425 C CA . GLY A 1 188 ? 8.391 -20.031 -18.156 1 93.19 188 GLY A CA 1
ATOM 1426 C C . GLY A 1 188 ? 7.23 -20.344 -17.219 1 93.19 188 GLY A C 1
ATOM 1427 O O . GLY A 1 188 ? 6.312 -21.078 -17.594 1 93.19 188 GLY A O 1
ATOM 1428 N N . ALA A 1 189 ? 7.305 -19.859 -16.078 1 94.81 189 ALA A N 1
ATOM 1429 C CA . ALA A 1 189 ? 6.227 -20.062 -15.117 1 94.81 189 ALA A CA 1
ATOM 1430 C C . ALA A 1 189 ? 4.973 -19.297 -15.523 1 94.81 189 ALA A C 1
ATOM 1432 O O . ALA A 1 189 ? 5.055 -18.281 -16.219 1 94.81 189 ALA A O 1
ATOM 1433 N N . THR A 1 190 ? 3.818 -19.875 -15.195 1 97.25 190 THR A N 1
ATOM 1434 C CA . THR A 1 190 ? 2.562 -19.141 -15.305 1 97.25 190 THR A CA 1
ATOM 1435 C C . THR A 1 190 ? 2.316 -18.297 -14.055 1 97.25 190 THR A C 1
ATOM 1437 O O . THR A 1 190 ? 2.518 -18.781 -12.93 1 97.25 190 THR A O 1
ATOM 1440 N N . ALA A 1 191 ? 1.986 -17.062 -14.273 1 97.25 191 ALA A N 1
ATOM 1441 C CA . ALA A 1 191 ? 1.819 -16.188 -13.117 1 97.25 191 ALA A CA 1
ATOM 1442 C C . ALA A 1 191 ? 0.4 -15.625 -13.047 1 97.25 191 ALA A C 1
ATOM 1444 O O . ALA A 1 191 ? -0.183 -15.273 -14.078 1 97.25 191 ALA A O 1
ATOM 1445 N N . MET A 1 192 ? -0.175 -15.602 -11.883 1 97.12 192 MET A N 1
ATOM 1446 C CA . MET A 1 192 ? -1.415 -14.898 -11.555 1 97.12 192 MET A CA 1
ATOM 1447 C C . MET A 1 192 ? -1.202 -13.922 -10.406 1 97.12 192 MET A C 1
ATOM 1449 O O . MET A 1 192 ? -0.854 -14.32 -9.297 1 97.12 192 MET A O 1
ATOM 1453 N N . THR A 1 193 ? -1.421 -12.656 -10.695 1 97.25 193 THR A N 1
ATOM 1454 C CA . THR A 1 193 ? -1.151 -11.617 -9.711 1 97.25 193 THR A CA 1
ATOM 1455 C C . THR A 1 193 ? -2.42 -10.836 -9.391 1 97.25 193 THR A C 1
ATOM 1457 O O . THR A 1 193 ? -3.191 -10.492 -10.289 1 97.25 193 THR A O 1
ATOM 1460 N N . ILE A 1 194 ? -2.674 -10.656 -8.133 1 96.25 194 ILE A N 1
ATOM 1461 C CA . ILE A 1 194 ? -3.699 -9.727 -7.676 1 96.25 194 ILE A CA 1
ATOM 1462 C C . ILE A 1 194 ? -3.041 -8.445 -7.164 1 96.25 194 ILE A C 1
ATOM 1464 O O . ILE A 1 194 ? -2.141 -8.5 -6.32 1 96.25 194 ILE A O 1
ATOM 1468 N N . THR A 1 195 ? -3.453 -7.328 -7.715 1 93.44 195 THR A N 1
ATOM 1469 C CA . THR A 1 195 ? -2.889 -6.066 -7.242 1 93.44 195 THR A CA 1
ATOM 1470 C C . THR A 1 195 ? -3.805 -4.898 -7.59 1 93.44 195 THR A C 1
ATOM 1472 O O . THR A 1 195 ? -4.621 -4.996 -8.516 1 93.44 195 THR A O 1
ATOM 1475 N N . HIS A 1 196 ? -3.713 -3.904 -6.832 1 90.25 196 HIS A N 1
ATOM 1476 C CA . HIS A 1 196 ? -4.387 -2.646 -7.133 1 90.25 196 HIS A CA 1
ATOM 1477 C C . HIS A 1 196 ? -3.395 -1.589 -7.602 1 90.25 196 HIS A C 1
ATOM 1479 O O . HIS A 1 196 ? -3.787 -0.467 -7.934 1 90.25 196 HIS A O 1
ATOM 1485 N N . ASP A 1 197 ? -2.217 -1.924 -7.688 1 90.88 197 ASP A N 1
ATOM 1486 C CA . ASP A 1 197 ? -1.183 -0.994 -8.133 1 90.88 197 ASP A CA 1
ATOM 1487 C C . ASP A 1 197 ? -1.057 -0.997 -9.656 1 90.88 197 ASP A C 1
ATOM 1489 O O . ASP A 1 197 ? -0.511 -1.938 -10.234 1 90.88 197 ASP A O 1
ATOM 1493 N N . MET A 1 198 ? -1.376 0.165 -10.188 1 91.44 198 MET A N 1
ATOM 1494 C CA . MET A 1 198 ? -1.446 0.214 -11.648 1 91.44 198 MET A CA 1
ATOM 1495 C C . MET A 1 198 ? -0.049 0.242 -12.258 1 91.44 198 MET A C 1
ATOM 1497 O O . MET A 1 198 ? 0.145 -0.194 -13.391 1 91.44 198 MET A O 1
ATOM 1501 N N . THR A 1 199 ? 0.916 0.739 -11.562 1 91.5 199 THR A N 1
ATOM 1502 C CA . THR A 1 199 ? 2.291 0.675 -12.039 1 91.5 199 THR A CA 1
ATOM 1503 C C . THR A 1 199 ? 2.756 -0.774 -12.156 1 91.5 199 THR A C 1
ATOM 1505 O O . THR A 1 199 ? 3.354 -1.159 -13.164 1 91.5 199 THR A O 1
ATOM 1508 N N . SER A 1 200 ? 2.434 -1.549 -11.188 1 94.56 200 SER A N 1
ATOM 1509 C CA . SER A 1 200 ? 2.783 -2.965 -11.211 1 94.56 200 SER A CA 1
ATOM 1510 C C . SER A 1 200 ? 2.035 -3.703 -12.312 1 94.56 200 SER A C 1
ATOM 1512 O O . SER A 1 200 ? 2.605 -4.562 -12.992 1 94.56 200 SER A O 1
ATOM 1514 N N . VAL A 1 201 ? 0.765 -3.365 -12.445 1 96.5 201 VAL A N 1
ATOM 1515 C CA . VAL A 1 201 ? -0.033 -4 -13.492 1 96.5 201 VAL A CA 1
ATOM 1516 C C . VAL A 1 201 ? 0.657 -3.83 -14.844 1 96.5 201 VAL A C 1
ATOM 1518 O O . VAL A 1 201 ? 0.881 -4.809 -15.562 1 96.5 201 VAL A O 1
ATOM 1521 N N . ARG A 1 202 ? 1.063 -2.691 -15.109 1 95.19 202 ARG A N 1
ATOM 1522 C CA . ARG A 1 202 ? 1.644 -2.369 -16.406 1 95.19 202 ARG A CA 1
ATOM 1523 C C . ARG A 1 202 ? 3.023 -3 -16.562 1 95.19 202 ARG A C 1
ATOM 1525 O O . ARG A 1 202 ? 3.432 -3.348 -17.672 1 95.19 202 ARG A O 1
ATOM 1532 N N . ALA A 1 203 ? 3.68 -3.182 -15.516 1 94.62 203 ALA A N 1
ATOM 1533 C CA . ALA A 1 203 ? 5.043 -3.701 -15.555 1 94.62 203 ALA A CA 1
ATOM 1534 C C . ALA A 1 203 ? 5.051 -5.219 -15.719 1 94.62 203 ALA A C 1
ATOM 1536 O O . ALA A 1 203 ? 5.918 -5.773 -16.391 1 94.62 203 ALA A O 1
ATOM 1537 N N . ILE A 1 204 ? 4.035 -5.875 -15.188 1 96.94 204 ILE A N 1
ATOM 1538 C CA . ILE A 1 204 ? 4.215 -7.32 -15.078 1 96.94 204 ILE A CA 1
ATOM 1539 C C . ILE A 1 204 ? 3.188 -8.039 -15.945 1 96.94 204 ILE A C 1
ATOM 1541 O O . ILE A 1 204 ? 3.385 -9.195 -16.328 1 96.94 204 ILE A O 1
ATOM 1545 N N . ALA A 1 205 ? 2.121 -7.438 -16.297 1 97.94 205 ALA A N 1
ATOM 1546 C CA . ALA A 1 205 ? 0.988 -8.133 -16.906 1 97.94 205 ALA A CA 1
ATOM 1547 C C . ALA A 1 205 ? 1.215 -8.359 -18.391 1 97.94 205 ALA A C 1
ATOM 1549 O O . ALA A 1 205 ? 1.646 -7.449 -19.109 1 97.94 205 ALA A O 1
ATOM 1550 N N . ASP A 1 206 ? 0.961 -9.555 -18.859 1 98.12 206 ASP A N 1
ATOM 1551 C CA . ASP A 1 206 ? 0.653 -9.773 -20.266 1 98.12 206 ASP A CA 1
ATOM 1552 C C . ASP A 1 206 ? -0.817 -9.484 -20.562 1 98.12 206 ASP A C 1
ATOM 1554 O O . ASP A 1 206 ? -1.135 -8.766 -21.516 1 98.12 206 ASP A O 1
ATOM 1558 N N . ASN A 1 207 ? -1.617 -10.07 -19.719 1 98.19 207 ASN A N 1
ATOM 1559 C CA . ASN A 1 207 ? -3.061 -9.867 -19.766 1 98.19 207 ASN A CA 1
ATOM 1560 C C . ASN A 1 207 ? -3.602 -9.367 -18.422 1 98.19 207 ASN A C 1
ATOM 1562 O O . ASN A 1 207 ? -3.02 -9.641 -17.375 1 98.19 207 ASN A O 1
ATOM 1566 N N . VAL A 1 208 ? -4.711 -8.664 -18.531 1 98.12 208 VAL A N 1
ATOM 1567 C CA . VAL A 1 208 ? -5.379 -8.109 -17.359 1 98.12 208 VAL A CA 1
ATOM 1568 C C . VAL A 1 208 ? -6.84 -8.555 -17.344 1 98.12 208 VAL A C 1
ATOM 1570 O O . VAL A 1 208 ? -7.473 -8.664 -18.391 1 98.12 208 VAL A O 1
ATOM 1573 N N . ALA A 1 209 ? -7.324 -8.867 -16.172 1 97.81 209 ALA A N 1
ATOM 1574 C CA . ALA A 1 209 ? -8.742 -9.164 -15.953 1 97.81 209 ALA A CA 1
ATOM 1575 C C . ALA A 1 209 ? -9.328 -8.266 -14.875 1 97.81 209 ALA A C 1
ATOM 1577 O O . ALA A 1 209 ? -8.812 -8.203 -13.758 1 97.81 209 ALA A O 1
ATOM 1578 N N . MET A 1 210 ? -10.359 -7.598 -15.195 1 97.19 210 MET A N 1
ATOM 1579 C CA . MET A 1 210 ? -11.047 -6.723 -14.25 1 97.19 210 MET A CA 1
ATOM 1580 C C . MET A 1 210 ? -12.242 -7.43 -13.617 1 97.19 210 MET A C 1
ATOM 1582 O O . MET A 1 210 ? -13.203 -7.773 -14.305 1 97.19 210 MET A O 1
ATOM 1586 N N . LEU A 1 211 ? -12.133 -7.605 -12.352 1 96.19 211 LEU A N 1
ATOM 1587 C CA . LEU A 1 211 ? -13.203 -8.258 -11.602 1 96.19 211 LEU A CA 1
ATOM 1588 C C . LEU A 1 211 ? -14.094 -7.223 -10.922 1 96.19 211 LEU A C 1
ATOM 1590 O O . LEU A 1 211 ? -13.609 -6.352 -10.203 1 96.19 211 LEU A O 1
ATOM 1594 N N . HIS A 1 212 ? -15.352 -7.277 -11.211 1 94.69 212 HIS A N 1
ATOM 1595 C CA . HIS A 1 212 ? -16.344 -6.426 -10.578 1 94.69 212 HIS A CA 1
ATOM 1596 C C . HIS A 1 212 ? -17.703 -7.117 -10.508 1 94.69 212 HIS A C 1
ATOM 1598 O O . HIS A 1 212 ? -18.156 -7.707 -11.492 1 94.69 212 HIS A O 1
ATOM 1604 N N . GLY A 1 213 ? -18.328 -6.988 -9.352 1 92.69 213 GLY A N 1
ATOM 1605 C CA . GLY A 1 213 ? -19.625 -7.605 -9.195 1 92.69 213 GLY A CA 1
ATOM 1606 C C . GLY A 1 213 ? -19.594 -9.117 -9.312 1 92.69 213 GLY A C 1
ATOM 1607 O O . GLY A 1 213 ? -20.562 -9.734 -9.773 1 92.69 213 GLY A O 1
ATOM 1608 N N . GLY A 1 214 ? -18.516 -9.672 -9.125 1 95.5 214 GLY A N 1
ATOM 1609 C CA . GLY A 1 214 ? -18.375 -11.117 -9.102 1 95.5 214 GLY A CA 1
ATOM 1610 C C . GLY A 1 214 ? -18.125 -11.719 -10.477 1 95.5 214 GLY A C 1
ATOM 1611 O O . GLY A 1 214 ? -18.094 -12.938 -10.633 1 95.5 214 GLY A O 1
ATOM 1612 N N . VAL A 1 215 ? -18.031 -10.844 -11.422 1 96.5 215 VAL A N 1
ATOM 1613 C CA . VAL A 1 215 ? -17.781 -11.312 -12.781 1 96.5 215 VAL A CA 1
ATOM 1614 C C . VAL A 1 215 ? -16.609 -10.539 -13.391 1 96.5 215 VAL A C 1
ATOM 1616 O O . VAL A 1 215 ? -16.25 -9.469 -12.898 1 96.5 215 VAL A O 1
ATOM 1619 N N . ILE A 1 216 ? -16 -11.109 -14.422 1 97.06 216 ILE A N 1
ATOM 1620 C CA . ILE A 1 216 ? -14.969 -10.406 -15.172 1 97.06 216 ILE A CA 1
ATOM 1621 C C . ILE A 1 216 ? -15.625 -9.406 -16.125 1 97.06 216 ILE A C 1
ATOM 1623 O O . ILE A 1 216 ? -16.297 -9.797 -17.078 1 97.06 216 ILE A O 1
ATOM 1627 N N . GLN A 1 217 ? -15.383 -8.156 -15.914 1 95.5 217 GLN A N 1
ATOM 1628 C CA . GLN A 1 217 ? -15.961 -7.09 -16.719 1 95.5 217 GLN A CA 1
ATOM 1629 C C . GLN A 1 217 ? -15.195 -6.906 -18.031 1 95.5 217 GLN A C 1
ATOM 1631 O O . GLN A 1 217 ? -15.781 -6.539 -19.047 1 95.5 217 GLN A O 1
ATOM 1636 N N . TRP A 1 218 ? -13.969 -7.125 -17.969 1 96.56 218 TRP A N 1
ATOM 1637 C CA . TRP A 1 218 ? -13.086 -6.973 -19.125 1 96.56 218 TRP A CA 1
ATOM 1638 C C . TRP A 1 218 ? -11.82 -7.809 -18.953 1 96.56 218 TRP A C 1
ATOM 1640 O O . TRP A 1 218 ? -11.312 -7.953 -17.844 1 96.56 218 TRP A O 1
ATOM 1650 N N . THR A 1 219 ? -11.398 -8.367 -20 1 97.5 219 THR A N 1
ATOM 1651 C CA . THR A 1 219 ? -10.125 -9.07 -20.031 1 97.5 219 THR A CA 1
ATOM 1652 C C . THR A 1 219 ? -9.43 -8.875 -21.375 1 97.5 219 THR A C 1
ATOM 1654 O O . THR A 1 219 ? -10.086 -8.828 -22.422 1 97.5 219 THR A O 1
ATOM 1657 N N . GLY A 1 220 ? -8.117 -8.688 -21.359 1 97.38 220 GLY A N 1
ATOM 1658 C CA . GLY A 1 220 ? -7.348 -8.492 -22.578 1 97.38 220 GLY A CA 1
ATOM 1659 C C . GLY A 1 220 ? -5.895 -8.141 -22.297 1 97.38 220 GLY A C 1
ATOM 1660 O O . GLY A 1 220 ? -5.453 -8.141 -21.156 1 97.38 220 GLY A O 1
ATOM 1661 N N . PRO A 1 221 ? -5.164 -8.008 -23.391 1 97.88 221 PRO A N 1
ATOM 1662 C CA . PRO A 1 221 ? -3.764 -7.609 -23.234 1 97.88 221 PRO A CA 1
ATOM 1663 C C . PRO A 1 221 ? -3.607 -6.27 -22.516 1 97.88 221 PRO A C 1
ATOM 1665 O O . PRO A 1 221 ? -4.426 -5.363 -22.703 1 97.88 221 PRO A O 1
ATOM 1668 N N . VAL A 1 222 ? -2.549 -6.148 -21.719 1 97.88 222 VAL A N 1
ATOM 1669 C CA . VAL A 1 222 ? -2.293 -4.934 -20.953 1 97.88 222 VAL A CA 1
ATOM 1670 C C . VAL A 1 222 ? -2.164 -3.74 -21.906 1 97.88 222 VAL A C 1
ATOM 1672 O O . VAL A 1 222 ? -2.566 -2.625 -21.562 1 97.88 222 VAL A O 1
ATOM 1675 N N . ALA A 1 223 ? -1.75 -3.959 -23.062 1 97 223 ALA A N 1
ATOM 1676 C CA . ALA A 1 223 ? -1.541 -2.9 -24.047 1 97 223 ALA A CA 1
ATOM 1677 C C . ALA A 1 223 ? -2.865 -2.264 -24.469 1 97 223 ALA A C 1
ATOM 1679 O O . ALA A 1 223 ? -2.891 -1.135 -24.953 1 97 223 ALA A O 1
ATOM 1680 N N . GLN A 1 224 ? -3.938 -2.912 -24.25 1 96.88 224 GLN A N 1
ATOM 1681 C CA . GLN A 1 224 ? -5.246 -2.43 -24.672 1 96.88 224 GLN A CA 1
ATOM 1682 C C . GLN A 1 224 ? -6.055 -1.911 -23.484 1 96.88 224 GLN A C 1
ATOM 1684 O O . GLN A 1 224 ? -7.18 -1.438 -23.656 1 96.88 224 GLN A O 1
ATOM 1689 N N . MET A 1 225 ? -5.473 -1.979 -22.344 1 95.19 225 MET A N 1
ATOM 1690 C CA . MET A 1 225 ? -6.176 -1.681 -21.109 1 95.19 225 MET A CA 1
ATOM 1691 C C . MET A 1 225 ? -6.672 -0.238 -21.094 1 95.19 225 MET A C 1
ATOM 1693 O O . MET A 1 225 ? -7.812 0.027 -20.719 1 95.19 225 MET A O 1
ATOM 1697 N N . ASP A 1 226 ? -5.879 0.718 -21.609 1 94 226 ASP A N 1
ATOM 1698 C CA . ASP A 1 226 ? -6.203 2.141 -21.562 1 94 226 ASP A CA 1
ATOM 1699 C C . ASP A 1 226 ? -7.242 2.502 -22.625 1 94 226 ASP A C 1
ATOM 1701 O O . ASP A 1 226 ? -7.902 3.539 -22.516 1 94 226 ASP A O 1
ATOM 1705 N N . ASP A 1 227 ? -7.387 1.666 -23.625 1 93.56 227 ASP A N 1
ATOM 1706 C CA . ASP A 1 227 ? -8.312 1.936 -24.719 1 93.56 227 ASP A CA 1
ATOM 1707 C C . ASP A 1 227 ? -9.391 0.861 -24.797 1 93.56 227 ASP A C 1
ATOM 1709 O O . ASP A 1 227 ? -9.852 0.518 -25.891 1 93.56 227 ASP A O 1
ATOM 1713 N N . SER A 1 228 ? -9.727 0.322 -23.766 1 92.5 228 SER A N 1
ATOM 1714 C CA . SER A 1 228 ? -10.633 -0.822 -23.734 1 92.5 228 SER A CA 1
ATOM 1715 C C . SER A 1 228 ? -12.055 -0.408 -24.094 1 92.5 228 SER A C 1
ATOM 1717 O O . SER A 1 228 ? -12.812 -1.2 -24.656 1 92.5 228 SER A O 1
ATOM 1719 N N . GLY A 1 229 ? -12.461 0.845 -23.766 1 92.56 229 GLY A N 1
ATOM 1720 C CA . GLY A 1 229 ? -13.828 1.306 -23.938 1 92.56 229 GLY A CA 1
ATOM 1721 C C . GLY A 1 229 ? -14.766 0.828 -22.844 1 92.56 229 GLY A C 1
ATOM 1722 O O . GLY A 1 229 ? -15.945 1.184 -22.844 1 92.56 229 GLY A O 1
ATOM 1723 N N . ASP A 1 230 ? -14.289 0.036 -21.953 1 94.31 230 ASP A N 1
ATOM 1724 C CA . ASP A 1 230 ? -15.102 -0.445 -20.828 1 94.31 230 ASP A CA 1
ATOM 1725 C C . ASP A 1 230 ? -15.156 0.585 -19.703 1 94.31 230 ASP A C 1
ATOM 1727 O O . ASP A 1 230 ? -14.125 0.972 -19.156 1 94.31 230 ASP A O 1
ATOM 1731 N N . PRO A 1 231 ? -16.375 0.975 -19.359 1 94.12 231 PRO A N 1
ATOM 1732 C CA . PRO A 1 231 ? -16.484 2.062 -18.391 1 94.12 231 PRO A CA 1
ATOM 1733 C C . PRO A 1 231 ? -16.016 1.656 -17 1 94.12 231 PRO A C 1
ATOM 1735 O O . PRO A 1 231 ? -15.492 2.49 -16.25 1 94.12 231 PRO A O 1
ATOM 1738 N N . TYR A 1 232 ? -16.203 0.402 -16.594 1 93.31 232 TYR A N 1
ATOM 1739 C CA . TYR A 1 232 ? -15.734 -0.067 -15.297 1 93.31 232 TYR A CA 1
ATOM 1740 C C . TYR A 1 232 ? -14.219 -0.022 -15.219 1 93.31 232 TYR A C 1
ATOM 1742 O O . TYR A 1 232 ? -13.656 0.506 -14.258 1 93.31 232 TYR A O 1
ATOM 1750 N N . LEU A 1 233 ? -13.594 -0.531 -16.234 1 94.88 233 LEU A N 1
ATOM 1751 C CA . LEU A 1 233 ? -12.141 -0.544 -16.297 1 94.88 233 LEU A CA 1
ATOM 1752 C C . LEU A 1 233 ? -11.578 0.875 -16.344 1 94.88 233 LEU A C 1
ATOM 1754 O O . LEU A 1 233 ? -10.648 1.201 -15.609 1 94.88 233 LEU A O 1
ATOM 1758 N N . ASP A 1 234 ? -12.195 1.651 -17.156 1 94.75 234 ASP A N 1
ATOM 1759 C CA . ASP A 1 234 ? -11.742 3.029 -17.312 1 94.75 234 ASP A CA 1
ATOM 1760 C C . ASP A 1 234 ? -11.805 3.785 -15.984 1 94.75 234 ASP A C 1
ATOM 1762 O O . ASP A 1 234 ? -10.867 4.496 -15.625 1 94.75 234 ASP A O 1
ATOM 1766 N N . GLN A 1 235 ? -12.883 3.676 -15.289 1 93.81 235 GLN A N 1
ATOM 1767 C CA . GLN A 1 235 ? -13.031 4.309 -13.984 1 93.81 235 GLN A CA 1
ATOM 1768 C C . GLN A 1 235 ? -11.953 3.834 -13.016 1 93.81 235 GLN A C 1
ATOM 1770 O O . GLN A 1 235 ? -11.328 4.645 -12.328 1 93.81 235 GLN A O 1
ATOM 1775 N N . PHE A 1 236 ? -11.766 2.561 -13.055 1 93.62 236 PHE A N 1
ATOM 1776 C CA . PHE A 1 236 ? -10.859 1.946 -12.094 1 93.62 236 PHE A CA 1
ATOM 1777 C C . PHE A 1 236 ? -9.414 2.361 -12.375 1 93.62 236 PHE A C 1
ATOM 1779 O O . PHE A 1 236 ? -8.719 2.834 -11.477 1 93.62 236 PHE A O 1
ATOM 1786 N N . ILE A 1 237 ? -8.938 2.268 -13.617 1 93.69 237 ILE A N 1
ATOM 1787 C CA . ILE A 1 237 ? -7.523 2.461 -13.922 1 93.69 237 ILE A CA 1
ATOM 1788 C C . ILE A 1 237 ? -7.172 3.941 -13.82 1 93.69 237 ILE A C 1
ATOM 1790 O O . ILE A 1 237 ? -6.008 4.297 -13.617 1 93.69 237 ILE A O 1
ATOM 1794 N N . HIS A 1 238 ? -8.156 4.785 -13.875 1 90.94 238 HIS A N 1
ATOM 1795 C CA . HIS A 1 238 ? -7.898 6.215 -13.75 1 90.94 238 HIS A CA 1
ATOM 1796 C C . HIS A 1 238 ? -8.266 6.723 -12.359 1 90.94 238 HIS A C 1
ATOM 1798 O O . HIS A 1 238 ? -8.062 7.902 -12.055 1 90.94 238 HIS A O 1
ATOM 1804 N N . GLY A 1 239 ? -8.828 5.887 -11.562 1 90.56 239 GLY A N 1
ATOM 1805 C CA . GLY A 1 239 ? -9.172 6.242 -10.195 1 90.56 239 GLY A CA 1
ATOM 1806 C C . GLY A 1 239 ? -10.195 7.355 -10.102 1 90.56 239 GLY A C 1
ATOM 1807 O O . GLY A 1 239 ? -10.062 8.258 -9.273 1 90.56 239 GLY A O 1
ATOM 1808 N N . ARG A 1 240 ? -11.164 7.348 -10.984 1 89.62 240 ARG A N 1
ATOM 1809 C CA . ARG A 1 240 ? -12.188 8.391 -11 1 89.62 240 ARG A CA 1
ATOM 1810 C C . ARG A 1 240 ? -13.234 8.156 -9.914 1 89.62 240 ARG A C 1
ATOM 1812 O O . ARG A 1 240 ? -13.664 7.02 -9.695 1 89.62 240 ARG A O 1
ATOM 1819 N N . ALA A 1 241 ? -13.617 9.234 -9.273 1 83.25 241 ALA A N 1
ATOM 1820 C CA . ALA A 1 241 ? -14.625 9.133 -8.227 1 83.25 241 ALA A CA 1
ATOM 1821 C C . ALA A 1 241 ? -16 8.836 -8.812 1 83.25 241 ALA A C 1
ATOM 1823 O O . ALA A 1 241 ? -16.828 8.188 -8.172 1 83.25 241 ALA A O 1
ATOM 1824 N N . GLU A 1 242 ? -16.156 9.336 -10.016 1 86.06 242 GLU A N 1
ATOM 1825 C CA . GLU A 1 242 ? -17.438 9.148 -10.688 1 86.06 242 GLU A CA 1
ATOM 1826 C C . GLU A 1 242 ? -17.344 8.055 -11.75 1 86.06 242 GLU A C 1
ATOM 1828 O O . GLU A 1 242 ? -16.328 7.914 -12.422 1 86.06 242 GLU A O 1
ATOM 1833 N N . GLY A 1 243 ? -18.375 7.281 -11.914 1 90.25 243 GLY A N 1
ATOM 1834 C CA . GLY A 1 243 ? -18.453 6.176 -12.852 1 90.25 243 GLY A CA 1
ATOM 1835 C C . GLY A 1 243 ? -19.406 5.082 -12.406 1 90.25 243 GLY A C 1
ATOM 1836 O O . GLY A 1 243 ? -20.188 5.273 -11.461 1 90.25 243 GLY A O 1
ATOM 1837 N N . PRO A 1 244 ? -19.406 4.016 -13.141 1 91.62 244 PRO A N 1
ATOM 1838 C CA . PRO A 1 244 ? -20.359 2.947 -12.828 1 91.62 244 PRO A CA 1
ATOM 1839 C C . PRO A 1 244 ? -20.047 2.238 -11.516 1 91.62 244 PRO A C 1
ATOM 1841 O O . PRO A 1 244 ? -20.922 1.575 -10.938 1 91.62 244 PRO A O 1
ATOM 1844 N N . ILE A 1 245 ? -18.828 2.297 -11.102 1 89.12 245 ILE A N 1
ATOM 1845 C CA . ILE A 1 245 ? -18.469 1.692 -9.82 1 89.12 245 ILE A CA 1
ATOM 1846 C C . ILE A 1 245 ? -18.797 2.66 -8.688 1 89.12 245 ILE A C 1
ATOM 1848 O O . ILE A 1 245 ? -18.281 3.781 -8.656 1 89.12 245 ILE A O 1
ATOM 1852 N N . GLU A 1 246 ? -19.578 2.271 -7.883 1 80.25 246 GLU A N 1
ATOM 1853 C CA . GLU A 1 246 ? -20 3.143 -6.789 1 80.25 246 GLU A CA 1
ATOM 1854 C C . GLU A 1 246 ? -18.875 3.344 -5.777 1 80.25 246 GLU A C 1
ATOM 1856 O O . GLU A 1 246 ? -18.297 2.373 -5.277 1 80.25 246 GLU A O 1
ATOM 1861 N N . ALA A 1 247 ? -18.438 4.527 -5.883 1 68.81 247 ALA A N 1
ATOM 1862 C CA . ALA A 1 247 ? -17.516 4.891 -4.805 1 68.81 247 ALA A CA 1
ATOM 1863 C C . ALA A 1 247 ? -18.281 5.156 -3.508 1 68.81 247 ALA A C 1
ATOM 1865 O O . ALA A 1 247 ? -19.453 5.547 -3.537 1 68.81 247 ALA A O 1
ATOM 1866 N N . VAL A 1 248 ? -18.453 4.367 -2.502 1 52.88 248 VAL A N 1
ATOM 1867 C CA . VAL A 1 248 ? -19.297 4.598 -1.339 1 52.88 248 VAL A CA 1
ATOM 1868 C C . VAL A 1 248 ? -19.328 6.09 -1.009 1 52.88 248 VAL A C 1
ATOM 1870 O O . VAL A 1 248 ? -18.312 6.672 -0.63 1 52.88 248 VAL A O 1
ATOM 1873 N N . ARG A 1 249 ? -19.875 6.848 -1.901 1 40.75 249 ARG A N 1
ATOM 1874 C CA . ARG A 1 249 ? -20.266 8.117 -1.3 1 40.75 249 ARG A CA 1
ATOM 1875 C C . ARG A 1 249 ? -21.422 7.934 -0.327 1 40.75 249 ARG A C 1
ATOM 1877 O O . ARG A 1 249 ? -22.281 7.082 -0.539 1 40.75 249 ARG A O 1
ATOM 1884 N N . MET B 1 1 ? 4.734 28.953 6.242 1 93.25 1 MET B N 1
ATOM 1885 C CA . MET B 1 1 ? 3.998 28.359 7.352 1 93.25 1 MET B CA 1
ATOM 1886 C C . MET B 1 1 ? 4.906 27.469 8.188 1 93.25 1 MET B C 1
ATOM 1888 O O . MET B 1 1 ? 5 27.641 9.406 1 93.25 1 MET B O 1
ATOM 1892 N N . ILE B 1 2 ? 5.594 26.594 7.582 1 95.94 2 ILE B N 1
ATOM 1893 C CA . ILE B 1 2 ? 6.57 25.719 8.234 1 95.94 2 ILE B CA 1
ATOM 1894 C C . ILE B 1 2 ? 7.945 25.922 7.594 1 95.94 2 ILE B C 1
ATOM 1896 O O . ILE B 1 2 ? 8.055 25.984 6.367 1 95.94 2 ILE B O 1
ATOM 1900 N N . ARG B 1 3 ? 8.945 26.094 8.406 1 96.88 3 ARG B N 1
ATOM 1901 C CA . ARG B 1 3 ? 10.312 26.234 7.906 1 96.88 3 ARG B CA 1
ATOM 1902 C C . ARG B 1 3 ? 11.281 25.391 8.727 1 96.88 3 ARG B C 1
ATOM 1904 O O . ARG B 1 3 ? 11.32 25.5 9.953 1 96.88 3 ARG B O 1
ATOM 1911 N N . MET B 1 4 ? 11.93 24.5 8.055 1 97.06 4 MET B N 1
ATOM 1912 C CA . MET B 1 4 ? 13.016 23.719 8.641 1 97.06 4 MET B CA 1
ATOM 1913 C C . MET B 1 4 ? 14.375 24.219 8.156 1 97.06 4 MET B C 1
ATOM 1915 O O . MET B 1 4 ? 14.594 24.344 6.949 1 97.06 4 MET B O 1
ATOM 1919 N N . GLU B 1 5 ? 15.211 24.531 9.109 1 97.56 5 GLU B N 1
ATOM 1920 C CA . GLU B 1 5 ? 16.531 25.062 8.781 1 97.56 5 GLU B CA 1
ATOM 1921 C C . GLU B 1 5 ? 17.641 24.172 9.328 1 97.56 5 GLU B C 1
ATOM 1923 O O . GLU B 1 5 ? 17.875 24.125 10.539 1 97.56 5 GLU B O 1
ATOM 1928 N N . ASN B 1 6 ? 18.312 23.547 8.367 1 97.94 6 ASN B N 1
ATOM 1929 C CA . ASN B 1 6 ? 19.484 22.734 8.664 1 97.94 6 ASN B CA 1
ATOM 1930 C C . ASN B 1 6 ? 19.219 21.75 9.789 1 97.94 6 ASN B C 1
ATOM 1932 O O . ASN B 1 6 ? 19.969 21.672 10.758 1 97.94 6 ASN B O 1
ATOM 1936 N N . VAL B 1 7 ? 18.172 21.031 9.719 1 97.69 7 VAL B N 1
ATOM 1937 C CA . VAL B 1 7 ? 17.719 20.141 10.789 1 97.69 7 VAL B CA 1
ATOM 1938 C C . VAL B 1 7 ? 18.469 18.812 10.719 1 97.69 7 VAL B C 1
ATOM 1940 O O . VAL B 1 7 ? 18.562 18.203 9.648 1 97.69 7 VAL B O 1
ATOM 1943 N N . HIS B 1 8 ? 19.078 18.453 11.82 1 98.25 8 HIS B N 1
ATOM 1944 C CA . HIS B 1 8 ? 19.797 17.188 11.961 1 98.25 8 HIS B CA 1
ATOM 1945 C C . HIS B 1 8 ? 19.156 16.312 13.031 1 98.25 8 HIS B C 1
ATOM 1947 O O . HIS B 1 8 ? 18.719 16.812 14.07 1 98.25 8 HIS B O 1
ATOM 1953 N N . LYS B 1 9 ? 19.047 15.055 12.828 1 97.81 9 LYS B N 1
ATOM 1954 C CA . LYS B 1 9 ? 18.594 14.086 13.812 1 97.81 9 LYS B CA 1
ATOM 1955 C C . LYS B 1 9 ? 19.25 12.727 13.602 1 97.81 9 LYS B C 1
ATOM 1957 O O . LYS B 1 9 ? 19.266 12.203 12.492 1 97.81 9 LYS B O 1
ATOM 1962 N N . ALA B 1 10 ? 19.844 12.234 14.562 1 97 10 ALA B N 1
ATOM 1963 C CA . ALA B 1 10 ? 20.453 10.906 14.547 1 97 10 ALA B CA 1
ATOM 1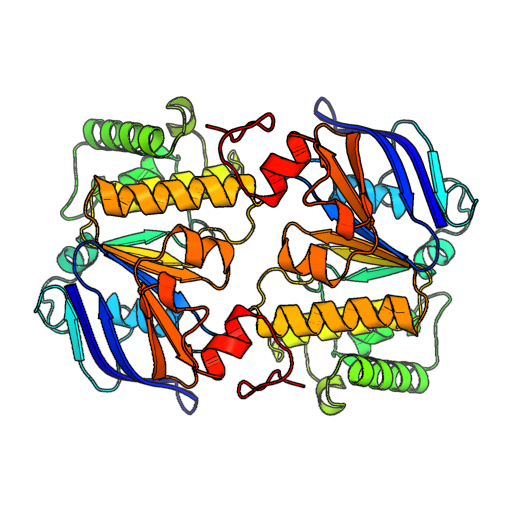964 C C . ALA B 1 10 ? 19.922 10.047 15.695 1 97 10 ALA B C 1
ATOM 1966 O O . ALA B 1 10 ? 19.469 10.57 16.719 1 97 10 ALA B O 1
ATOM 1967 N N . PHE B 1 11 ? 19.844 8.797 15.531 1 94.81 11 PHE B N 1
ATOM 1968 C CA . PHE B 1 11 ? 19.578 7.805 16.562 1 94.81 11 PHE B CA 1
ATOM 1969 C C . PHE B 1 11 ? 20.766 6.867 16.734 1 94.81 11 PHE B C 1
ATOM 1971 O O . PHE B 1 11 ? 20.953 5.949 15.93 1 94.81 11 PHE B O 1
ATOM 1978 N N . GLY B 1 12 ? 21.547 7.102 17.719 1 94.69 12 GLY B N 1
ATOM 1979 C CA . GLY B 1 12 ? 22.828 6.414 17.781 1 94.69 12 GLY B CA 1
ATOM 1980 C C . GLY B 1 12 ? 23.719 6.688 16.578 1 94.69 12 GLY B C 1
ATOM 1981 O O . GLY B 1 12 ? 23.953 7.844 16.219 1 94.69 12 GLY B O 1
ATOM 1982 N N . PRO B 1 13 ? 24.156 5.594 15.969 1 93 13 PRO B N 1
ATOM 1983 C CA . PRO B 1 13 ? 25.016 5.773 14.797 1 93 13 PRO B CA 1
ATOM 1984 C C . PRO B 1 13 ? 24.234 6.078 13.523 1 93 13 PRO B C 1
ATOM 1986 O O . PRO B 1 13 ? 24.828 6.453 12.508 1 93 13 PRO B O 1
ATOM 1989 N N . ASN B 1 14 ? 23.031 5.93 13.547 1 93.06 14 ASN B N 1
ATOM 1990 C CA . ASN B 1 14 ? 22.203 6.113 12.359 1 93.06 14 ASN B CA 1
ATOM 1991 C C . ASN B 1 14 ? 21.812 7.574 12.164 1 93.06 14 ASN B C 1
ATOM 1993 O O . ASN B 1 14 ? 20.969 8.102 12.891 1 93.06 14 ASN B O 1
ATOM 1997 N N . ARG B 1 15 ? 22.516 8.211 11.211 1 95.5 15 ARG B N 1
ATOM 1998 C CA . ARG B 1 15 ? 22.188 9.602 10.891 1 95.5 15 ARG B CA 1
ATOM 1999 C C . ARG B 1 15 ? 20.984 9.68 9.953 1 95.5 15 ARG B C 1
ATOM 2001 O O . ARG B 1 15 ? 21.094 9.352 8.773 1 95.5 15 ARG B O 1
ATOM 2008 N N . VAL B 1 16 ? 19.797 10.125 10.383 1 96.25 16 VAL B N 1
ATOM 2009 C CA . VAL B 1 16 ? 18.531 10.086 9.648 1 96.25 16 VAL B CA 1
ATOM 2010 C C . VAL B 1 16 ? 18.328 11.391 8.891 1 96.25 16 VAL B C 1
ATOM 2012 O O . VAL B 1 16 ? 18.203 11.398 7.668 1 96.25 16 VAL B O 1
ATOM 2015 N N . LEU B 1 17 ? 18.281 12.516 9.594 1 97.94 17 LEU B N 1
ATOM 2016 C CA . LEU B 1 17 ? 18.266 13.844 8.984 1 97.94 17 LEU B CA 1
ATOM 2017 C C . LEU B 1 17 ? 19.641 14.492 9.055 1 97.94 17 LEU B C 1
ATOM 2019 O O . LEU B 1 17 ? 20.266 14.523 10.117 1 97.94 17 LEU B O 1
ATOM 2023 N N . GLN B 1 18 ? 20.141 14.992 7.926 1 98 18 GLN B N 1
ATOM 2024 C CA . GLN B 1 18 ? 21.516 15.445 7.82 1 98 18 GLN B CA 1
ATOM 2025 C C . GLN B 1 18 ? 21.578 16.859 7.246 1 98 18 GLN B C 1
ATOM 2027 O O . GLN B 1 18 ? 22.328 17.109 6.297 1 98 18 GLN B O 1
ATOM 2032 N N . GLY B 1 19 ? 20.906 17.75 7.875 1 97.81 19 GLY B N 1
ATOM 2033 C CA . GLY B 1 19 ? 20.875 19.141 7.434 1 97.81 19 GLY B CA 1
ATOM 2034 C C . GLY B 1 19 ? 19.75 19.422 6.465 1 97.81 19 GLY B C 1
ATOM 2035 O O . GLY B 1 19 ? 19.969 20 5.398 1 97.81 19 GLY B O 1
ATOM 2036 N N . MET B 1 20 ? 18.562 18.953 6.871 1 97.31 20 MET B N 1
ATOM 2037 C CA . MET B 1 20 ? 17.391 19.094 6.016 1 97.31 20 MET B CA 1
ATOM 2038 C C . MET B 1 20 ? 16.859 20.516 6.039 1 97.31 20 MET B C 1
ATOM 2040 O O . MET B 1 20 ? 16.734 21.125 7.105 1 97.31 20 MET B O 1
ATOM 2044 N N . ASN B 1 21 ? 16.734 21.109 4.887 1 98.12 21 ASN B N 1
ATOM 2045 C CA . ASN B 1 21 ? 16.078 22.406 4.68 1 98.12 21 ASN B CA 1
ATOM 2046 C C . ASN B 1 21 ? 14.766 22.25 3.916 1 98.12 21 ASN B C 1
ATOM 2048 O O . ASN B 1 21 ? 14.719 21.594 2.875 1 98.12 21 ASN B O 1
ATOM 2052 N N . LEU B 1 22 ? 13.711 22.812 4.438 1 97.81 22 LEU B N 1
ATOM 2053 C CA . LEU B 1 22 ? 12.422 22.719 3.771 1 97.81 22 LEU B CA 1
ATOM 2054 C C . LEU B 1 22 ? 11.508 23.875 4.16 1 97.81 22 LEU B C 1
ATOM 2056 O O . LEU B 1 22 ? 11.461 24.266 5.332 1 97.81 22 LEU B O 1
ATOM 2060 N N . GLU B 1 23 ? 10.844 24.406 3.225 1 97.69 23 GLU B N 1
ATOM 2061 C CA . GLU B 1 23 ? 9.844 25.438 3.459 1 97.69 23 GLU B CA 1
ATOM 2062 C C . GLU B 1 23 ? 8.477 25 2.922 1 97.69 23 GLU B C 1
ATOM 2064 O O . GLU B 1 23 ? 8.367 24.562 1.775 1 97.69 23 GLU B O 1
ATOM 2069 N N . VAL B 1 24 ? 7.48 25.125 3.744 1 97.56 24 VAL B N 1
ATOM 2070 C CA . VAL B 1 24 ? 6.105 24.812 3.367 1 97.56 24 VAL B CA 1
ATOM 2071 C C . VAL B 1 24 ? 5.246 26.078 3.48 1 97.56 24 VAL B C 1
ATOM 2073 O O . VAL B 1 24 ? 4.887 26.484 4.582 1 97.56 24 VAL B O 1
ATOM 2076 N N . PRO B 1 25 ? 4.898 26.656 2.373 1 96.94 25 PRO B N 1
ATOM 2077 C CA . PRO B 1 25 ? 4.086 27.875 2.406 1 96.94 25 PRO B CA 1
ATOM 2078 C C . PRO B 1 25 ? 2.688 27.641 2.975 1 96.94 25 PRO B C 1
ATOM 2080 O O . PRO B 1 25 ? 2.154 26.531 2.865 1 96.94 25 PRO B O 1
ATOM 2083 N N . ARG B 1 26 ? 2.137 28.719 3.521 1 96.38 26 ARG B N 1
ATOM 2084 C CA . ARG B 1 26 ? 0.785 28.672 4.066 1 96.38 26 ARG B CA 1
ATOM 2085 C C . ARG B 1 26 ? -0.238 28.375 2.977 1 96.38 26 ARG B C 1
ATOM 2087 O O . ARG B 1 26 ? -0.147 28.906 1.87 1 96.38 26 ARG B O 1
ATOM 2094 N N . GLY B 1 27 ? -1.154 27.484 3.291 1 96.5 27 GLY B N 1
ATOM 2095 C CA . GLY B 1 27 ? -2.283 27.234 2.412 1 96.5 27 GLY B CA 1
ATOM 2096 C C . GLY B 1 27 ? -1.915 26.422 1.188 1 96.5 27 GLY B C 1
ATOM 2097 O O . GLY B 1 27 ? -2.6 26.469 0.165 1 96.5 27 GLY B O 1
ATOM 2098 N N . THR B 1 28 ? -0.789 25.703 1.266 1 97.44 28 THR B N 1
ATOM 2099 C CA . THR B 1 28 ? -0.362 24.859 0.153 1 97.44 28 THR B CA 1
ATOM 2100 C C . THR B 1 28 ? -0.214 23.406 0.6 1 97.44 28 THR B C 1
ATOM 2102 O O . THR B 1 28 ? -0.214 23.125 1.798 1 97.44 28 THR B O 1
ATOM 2105 N N . SER B 1 29 ? -0.177 22.562 -0.376 1 98 29 SER B N 1
ATOM 2106 C CA . SER B 1 29 ? 0.022 21.141 -0.139 1 98 29 SER B CA 1
ATOM 2107 C C . SER B 1 29 ? 1.437 20.703 -0.513 1 98 29 SER B C 1
ATOM 2109 O O . SER B 1 29 ? 1.788 20.672 -1.694 1 98 29 SER B O 1
ATOM 2111 N N . MET B 1 30 ? 2.25 20.391 0.498 1 98.31 30 MET B N 1
ATOM 2112 C CA . MET B 1 30 ? 3.596 19.859 0.312 1 98.31 30 MET B CA 1
ATOM 2113 C C . MET B 1 30 ? 3.605 18.344 0.47 1 98.31 30 MET B C 1
ATOM 2115 O O . MET B 1 30 ? 3.141 17.828 1.482 1 98.31 30 MET B O 1
ATOM 2119 N N . VAL B 1 31 ? 4.105 17.625 -0.533 1 98.19 31 VAL B N 1
ATOM 2120 C CA . VAL B 1 31 ? 4.254 16.188 -0.419 1 98.19 31 VAL B CA 1
ATOM 2121 C C . VAL B 1 31 ? 5.734 15.82 -0.357 1 98.19 31 VAL B C 1
ATOM 2123 O O . VAL B 1 31 ? 6.523 16.25 -1.207 1 98.19 31 VAL B O 1
ATOM 2126 N N . ILE B 1 32 ? 6.074 15.109 0.667 1 97.5 32 ILE B N 1
ATOM 2127 C CA . ILE B 1 32 ? 7.441 14.633 0.836 1 97.5 32 ILE B CA 1
ATOM 2128 C C . ILE B 1 32 ? 7.543 13.18 0.362 1 97.5 32 ILE B C 1
ATOM 2130 O O . ILE B 1 32 ? 6.82 12.312 0.851 1 97.5 32 ILE B O 1
ATOM 2134 N N . ILE B 1 33 ? 8.398 12.977 -0.589 1 96.81 33 ILE B N 1
ATOM 2135 C CA . ILE B 1 33 ? 8.602 11.641 -1.124 1 96.81 33 ILE B CA 1
ATOM 2136 C C . ILE B 1 33 ? 10.039 11.188 -0.849 1 96.81 33 ILE B C 1
ATOM 2138 O O . ILE B 1 33 ? 10.898 12.008 -0.514 1 96.81 33 ILE B O 1
ATOM 2142 N N . GLY B 1 34 ? 10.273 9.906 -0.963 1 92.94 34 GLY B N 1
ATOM 2143 C CA . GLY B 1 34 ? 11.562 9.289 -0.71 1 92.94 34 GLY B CA 1
ATOM 2144 C C . GLY B 1 34 ? 11.469 7.805 -0.399 1 92.94 34 GLY B C 1
ATOM 2145 O O . GLY B 1 34 ? 10.367 7.285 -0.177 1 92.94 34 GLY B O 1
ATOM 2146 N N . GLY B 1 35 ? 12.609 7.23 -0.44 1 88.31 35 GLY B N 1
ATOM 2147 C CA . GLY B 1 35 ? 12.641 5.801 -0.173 1 88.31 35 GLY B CA 1
ATOM 2148 C C . GLY B 1 35 ? 12.234 5.449 1.243 1 88.31 35 GLY B C 1
ATOM 2149 O O . GLY B 1 35 ? 12.109 6.328 2.098 1 88.31 35 GLY B O 1
ATOM 2150 N N . SER B 1 36 ? 11.977 4.156 1.451 1 85.38 36 SER B N 1
ATOM 2151 C CA . SER B 1 36 ? 11.664 3.684 2.795 1 85.38 36 SER B CA 1
ATOM 2152 C C . SER B 1 36 ? 12.836 3.908 3.746 1 85.38 36 SER B C 1
ATOM 2154 O O . SER B 1 36 ? 13.984 3.666 3.385 1 85.38 36 SER B O 1
ATOM 2156 N N . GLY B 1 37 ? 12.547 4.438 4.883 1 83.94 37 GLY B N 1
ATOM 2157 C CA . GLY B 1 37 ? 13.57 4.59 5.906 1 83.94 37 GLY B CA 1
ATOM 2158 C C . GLY B 1 37 ? 14.445 5.812 5.695 1 83.94 37 GLY B C 1
ATOM 2159 O O . GLY B 1 37 ? 15.508 5.934 6.309 1 83.94 37 GLY B O 1
ATOM 2160 N N . THR B 1 38 ? 14.031 6.695 4.871 1 88.25 38 THR B N 1
ATOM 2161 C CA . THR B 1 38 ? 14.891 7.828 4.547 1 88.25 38 THR B CA 1
ATOM 2162 C C . THR B 1 38 ? 14.703 8.953 5.559 1 88.25 38 THR B C 1
ATOM 2164 O O . THR B 1 38 ? 15.422 9.961 5.516 1 88.25 38 THR B O 1
ATOM 2167 N N . GLY B 1 39 ? 13.648 8.875 6.41 1 91.75 39 GLY B N 1
ATOM 2168 C CA . GLY B 1 39 ? 13.5 9.867 7.465 1 91.75 39 GLY B CA 1
ATOM 2169 C C . GLY B 1 39 ? 12.266 10.727 7.309 1 91.75 39 GLY B C 1
ATOM 2170 O O . GLY B 1 39 ? 12.094 11.719 8.023 1 91.75 39 GLY B O 1
ATOM 2171 N N . LYS B 1 40 ? 11.398 10.406 6.422 1 93.69 40 LYS B N 1
ATOM 2172 C CA . LYS B 1 40 ? 10.188 11.195 6.18 1 93.69 40 LYS B CA 1
ATOM 2173 C C . LYS B 1 40 ? 9.352 11.32 7.445 1 93.69 40 LYS B C 1
ATOM 2175 O O . LYS B 1 40 ? 8.945 12.422 7.82 1 93.69 40 LYS B O 1
ATOM 2180 N N . SER B 1 41 ? 9.141 10.203 8.109 1 91.25 41 SER B N 1
ATOM 2181 C CA . SER B 1 41 ? 8.344 10.203 9.328 1 91.25 41 SER B CA 1
ATOM 2182 C C . SER B 1 41 ? 9.055 10.938 10.453 1 91.25 41 SER B C 1
ATOM 2184 O O . SER B 1 41 ? 8.422 11.625 11.258 1 91.25 41 SER B O 1
ATOM 2186 N N . VAL B 1 42 ? 10.367 10.844 10.508 1 93.56 42 VAL B N 1
ATOM 2187 C CA . VAL B 1 42 ? 11.148 11.562 11.516 1 93.56 42 VAL B CA 1
ATOM 2188 C C . VAL B 1 42 ? 11.031 13.062 11.289 1 93.56 42 VAL B C 1
ATOM 2190 O O . VAL B 1 42 ? 10.859 13.828 12.242 1 93.56 42 VAL B O 1
ATOM 2193 N N . ALA B 1 43 ? 11.086 13.438 10.023 1 95.31 43 ALA B N 1
ATOM 2194 C CA . ALA B 1 43 ? 10.93 14.852 9.688 1 95.31 43 ALA B CA 1
ATOM 2195 C C . ALA B 1 43 ? 9.578 15.383 10.164 1 95.31 43 ALA B C 1
ATOM 2197 O O . ALA B 1 43 ? 9.508 16.438 10.781 1 95.31 43 ALA B O 1
ATOM 2198 N N . LEU B 1 44 ? 8.516 14.617 9.898 1 92.31 44 LEU B N 1
ATOM 2199 C CA . LEU B 1 44 ? 7.168 15.008 10.305 1 92.31 44 LEU B CA 1
ATOM 2200 C C . LEU B 1 44 ? 7.07 15.102 11.828 1 92.31 44 LEU B C 1
ATOM 2202 O O . LEU B 1 44 ? 6.543 16.078 12.359 1 92.31 44 LEU B O 1
ATOM 2206 N N . LYS B 1 45 ? 7.605 14.188 12.5 1 91 45 LYS B N 1
ATOM 2207 C CA . LYS B 1 45 ? 7.559 14.164 13.961 1 91 45 LYS B CA 1
ATOM 2208 C C . LYS B 1 45 ? 8.367 15.312 14.555 1 91 45 LYS B C 1
ATOM 2210 O O . LYS B 1 45 ? 8.031 15.82 15.633 1 91 45 LYS B O 1
ATOM 2215 N N . CYS B 1 46 ? 9.406 15.703 13.906 1 93.81 46 CYS B N 1
ATOM 2216 C CA . CYS B 1 46 ? 10.164 16.875 14.344 1 93.81 46 CYS B CA 1
ATOM 2217 C C . CYS B 1 46 ? 9.32 18.141 14.234 1 93.81 46 CYS B C 1
ATOM 2219 O O . CYS B 1 46 ? 9.336 18.969 15.141 1 93.81 46 CYS B O 1
ATOM 2221 N N . VAL B 1 47 ? 8.609 18.234 13.141 1 92.56 47 VAL B N 1
ATOM 2222 C CA . VAL B 1 47 ? 7.742 19.391 12.945 1 92.56 47 VAL B CA 1
ATOM 2223 C C . VAL B 1 47 ? 6.676 19.422 14.039 1 92.56 47 VAL B C 1
ATOM 2225 O O . VAL B 1 47 ? 6.355 20.484 14.578 1 92.56 47 VAL B O 1
ATOM 2228 N N . LEU B 1 48 ? 6.172 18.234 14.422 1 88.69 48 LEU B N 1
ATOM 2229 C CA . LEU B 1 48 ? 5.117 18.109 15.422 1 88.69 48 LEU B CA 1
ATOM 2230 C C . LEU B 1 48 ? 5.68 18.281 16.828 1 88.69 48 LEU B C 1
ATOM 2232 O O . LEU B 1 48 ? 4.926 18.344 17.797 1 88.69 48 LEU B O 1
ATOM 2236 N N . GLY B 1 49 ? 6.926 18.234 16.938 1 87.44 49 GLY B N 1
ATOM 2237 C CA . GLY B 1 49 ? 7.578 18.375 18.219 1 87.44 49 GLY B CA 1
ATOM 2238 C C . GLY B 1 49 ? 7.637 17.078 19 1 87.44 49 GLY B C 1
ATOM 2239 O O . GLY B 1 49 ? 7.969 17.078 20.188 1 87.44 49 GLY B O 1
ATOM 2240 N N . LEU B 1 50 ? 7.289 16 18.391 1 85.75 50 LEU B N 1
ATOM 2241 C CA . LEU B 1 50 ? 7.332 14.695 19.047 1 85.75 50 LEU B CA 1
ATOM 2242 C C . LEU B 1 50 ? 8.766 14.18 19.125 1 85.75 50 LEU B C 1
ATOM 2244 O O . LEU B 1 50 ? 9.078 13.375 20.016 1 85.75 50 LEU B O 1
ATOM 2248 N N . ILE B 1 51 ? 9.602 14.602 18.234 1 90.31 51 ILE B N 1
ATOM 2249 C CA . ILE B 1 51 ? 11.031 14.312 18.234 1 90.31 51 ILE B CA 1
ATOM 2250 C C . ILE B 1 51 ? 11.82 15.617 18.203 1 90.31 51 ILE B C 1
ATOM 2252 O O . ILE B 1 51 ? 11.539 16.5 17.391 1 90.31 51 ILE B O 1
ATOM 2256 N N . ARG B 1 52 ? 12.711 15.773 19.078 1 92.56 52 ARG B N 1
ATOM 2257 C CA . ARG B 1 52 ? 13.57 16.953 19.094 1 92.56 52 ARG B CA 1
ATOM 2258 C C . ARG B 1 52 ? 14.766 16.781 18.172 1 92.56 52 ARG B C 1
ATOM 2260 O O . ARG B 1 52 ? 15.516 15.812 18.297 1 92.56 52 ARG B O 1
ATOM 2267 N N . PRO B 1 53 ? 14.906 17.656 17.25 1 95.94 53 PRO B N 1
ATOM 2268 C CA . PRO B 1 53 ? 16.109 17.578 16.422 1 95.94 53 PRO B CA 1
ATOM 2269 C C . PRO B 1 53 ? 17.391 17.75 17.234 1 95.94 53 PRO B C 1
ATOM 2271 O O . PRO B 1 53 ? 17.375 18.344 18.312 1 95.94 53 PRO B O 1
ATOM 2274 N N . ASP B 1 54 ? 18.5 17.203 16.719 1 97 54 ASP B N 1
ATOM 2275 C CA . ASP B 1 54 ? 19.797 17.344 17.375 1 97 54 ASP B CA 1
ATOM 2276 C C . ASP B 1 54 ? 20.391 18.734 17.109 1 97 54 ASP B C 1
ATOM 2278 O O . ASP B 1 54 ? 21.094 19.281 17.953 1 97 54 ASP B O 1
ATOM 2282 N N . SER B 1 55 ? 20.172 19.234 15.984 1 97.12 55 SER B N 1
ATOM 2283 C CA . SER B 1 55 ? 20.578 20.578 15.617 1 97.12 55 SER B CA 1
ATOM 2284 C C . SER B 1 55 ? 19.688 21.141 14.516 1 97.12 55 SER B C 1
ATOM 2286 O O . SER B 1 55 ? 18.875 20.406 13.93 1 97.12 55 SER B O 1
ATOM 2288 N N . GLY B 1 56 ? 19.766 22.422 14.312 1 96.5 56 GLY B N 1
ATOM 2289 C CA . GLY B 1 56 ? 18.875 23.094 13.383 1 96.5 56 GLY B CA 1
ATOM 2290 C C . GLY B 1 56 ? 17.656 23.688 14.047 1 96.5 56 GLY B C 1
ATOM 2291 O O . GLY B 1 56 ? 17.531 23.641 15.273 1 96.5 56 GLY B O 1
ATOM 2292 N N . LYS B 1 57 ? 16.797 24.281 13.219 1 95.81 57 LYS B N 1
ATOM 2293 C CA . LYS B 1 57 ? 15.602 24.938 13.766 1 95.81 57 LYS B CA 1
ATOM 2294 C C . LYS B 1 57 ? 14.375 24.656 12.906 1 95.81 57 LYS B C 1
ATOM 2296 O O . LYS B 1 57 ? 14.492 24.422 11.703 1 95.81 57 LYS B O 1
ATOM 2301 N N . ILE B 1 58 ? 13.305 24.594 13.57 1 95.56 58 ILE B N 1
ATOM 2302 C CA . ILE B 1 58 ? 12.016 24.438 12.914 1 95.56 58 ILE B CA 1
ATOM 2303 C C . ILE B 1 58 ? 11.078 25.562 13.344 1 95.56 58 ILE B C 1
ATOM 2305 O O . ILE B 1 58 ? 10.898 25.812 14.531 1 95.56 58 ILE B O 1
ATOM 2309 N N . TYR B 1 59 ? 10.562 26.203 12.391 1 94.75 59 TYR B N 1
ATOM 2310 C CA . TYR B 1 59 ? 9.633 27.312 12.648 1 94.75 59 TYR B CA 1
ATOM 2311 C C . TYR B 1 59 ? 8.234 26.969 12.141 1 94.75 59 TYR B C 1
ATOM 2313 O O . TYR B 1 59 ? 8.078 26.391 11.062 1 94.75 59 TYR B O 1
ATOM 2321 N N . VAL B 1 60 ? 7.238 27.25 12.922 1 92.69 60 VAL B N 1
ATOM 2322 C CA . VAL B 1 60 ? 5.836 27.172 12.539 1 92.69 60 VAL B CA 1
ATOM 2323 C C . VAL B 1 60 ? 5.156 28.516 12.734 1 92.69 60 VAL B C 1
ATOM 2325 O O . VAL B 1 60 ? 5.117 29.047 13.852 1 92.69 60 VAL B O 1
ATOM 2328 N N . ASP B 1 61 ? 4.688 29.016 11.695 1 90.25 61 ASP B N 1
ATOM 2329 C CA . ASP B 1 61 ? 4.102 30.359 11.719 1 90.25 61 ASP B CA 1
ATOM 2330 C C . ASP B 1 61 ? 5.066 31.375 12.328 1 90.25 61 ASP B C 1
ATOM 2332 O O . ASP B 1 61 ? 4.68 32.156 13.203 1 90.25 61 ASP B O 1
ATOM 2336 N N . GLY B 1 62 ? 6.332 31.188 11.977 1 87.56 62 GLY B N 1
ATOM 2337 C CA . GLY B 1 62 ? 7.355 32.156 12.367 1 87.56 62 GLY B CA 1
ATOM 2338 C C . GLY B 1 62 ? 7.863 31.938 13.773 1 87.56 62 GLY B C 1
ATOM 2339 O O . GLY B 1 62 ? 8.805 32.594 14.211 1 87.56 62 GLY B O 1
ATOM 2340 N N . LYS B 1 63 ? 7.27 31.016 14.492 1 87.31 63 LYS B N 1
ATOM 2341 C CA . LYS B 1 63 ? 7.68 30.75 15.867 1 87.31 63 LYS B CA 1
ATOM 2342 C C . LYS B 1 63 ? 8.461 29.453 15.969 1 87.31 63 LYS B C 1
ATOM 2344 O O . LYS B 1 63 ? 8.117 28.469 15.312 1 87.31 63 LYS B O 1
ATOM 2349 N N . ASP B 1 64 ? 9.398 29.531 16.797 1 86.19 64 ASP B N 1
ATOM 2350 C CA . ASP B 1 64 ? 10.188 28.328 17.016 1 86.19 64 ASP B CA 1
ATOM 2351 C C . ASP B 1 64 ? 9.336 27.219 17.625 1 86.19 64 ASP B C 1
ATOM 2353 O O . ASP B 1 64 ? 8.719 27.406 18.688 1 86.19 64 ASP B O 1
ATOM 2357 N N . ALA B 1 65 ? 9.289 26.125 16.984 1 83.06 65 ALA B N 1
ATOM 2358 C CA . ALA B 1 65 ? 8.453 25 17.406 1 83.06 65 ALA B CA 1
ATOM 2359 C C . ALA B 1 65 ? 8.93 24.438 18.734 1 83.06 65 ALA B C 1
ATOM 2361 O O . ALA B 1 65 ? 8.148 23.797 19.453 1 83.06 65 ALA B O 1
ATOM 2362 N N . ALA B 1 66 ? 10.219 24.641 19.016 1 77.88 66 ALA B N 1
ATOM 2363 C CA . ALA B 1 66 ? 10.789 24.141 20.266 1 77.88 66 ALA B CA 1
ATOM 2364 C C . ALA B 1 66 ? 10.367 25 21.453 1 77.88 66 ALA B C 1
ATOM 2366 O O . ALA B 1 66 ? 10.438 24.562 22.609 1 77.88 66 ALA B O 1
ATOM 2367 N N . ASP B 1 67 ? 10.047 26.172 21.234 1 70.81 67 ASP B N 1
ATOM 2368 C CA . ASP B 1 67 ? 9.789 27.141 22.297 1 70.81 67 ASP B CA 1
ATOM 2369 C C . ASP B 1 67 ? 8.297 27.25 22.594 1 70.81 67 ASP B C 1
ATOM 2371 O O . ASP B 1 67 ? 7.816 28.297 23.031 1 70.81 67 ASP B O 1
ATOM 2375 N N . THR B 1 68 ? 7.641 26.156 22.312 1 65.31 68 THR B N 1
ATOM 2376 C CA . THR B 1 68 ? 6.219 26.344 22.562 1 65.31 68 THR B CA 1
ATOM 2377 C C . THR B 1 68 ? 5.875 26.031 24.016 1 65.31 68 THR B C 1
ATOM 2379 O O . THR B 1 68 ? 6.234 24.953 24.531 1 65.31 68 THR B O 1
ATOM 2382 N N . GLY B 1 69 ? 5.695 27.062 24.812 1 65.06 69 GLY B N 1
ATOM 2383 C CA . GLY B 1 69 ? 5.359 26.938 26.234 1 65.06 69 GLY B CA 1
ATOM 2384 C C . GLY B 1 69 ? 4.137 26.062 26.469 1 65.06 69 GLY B C 1
ATOM 2385 O O . GLY B 1 69 ? 4.07 25.344 27.469 1 65.06 69 GLY B O 1
ATOM 2386 N N . ASP B 1 70 ? 3.178 26.172 25.594 1 80.88 70 ASP B N 1
ATOM 2387 C CA . ASP B 1 70 ? 1.969 25.359 25.734 1 80.88 70 ASP B CA 1
ATOM 2388 C C . ASP B 1 70 ? 1.872 24.328 24.609 1 80.88 70 ASP B C 1
ATOM 2390 O O . ASP B 1 70 ? 1.327 24.609 23.547 1 80.88 70 ASP B O 1
ATOM 2394 N N . ARG B 1 71 ? 2.305 23.125 24.875 1 80.81 71 ARG B N 1
ATOM 2395 C CA . ARG B 1 71 ? 2.385 22.047 23.906 1 80.81 71 ARG B CA 1
ATOM 2396 C C . ARG B 1 71 ? 0.996 21.641 23.422 1 80.81 71 ARG B C 1
ATOM 2398 O O . ARG B 1 71 ? 0.802 21.391 22.234 1 80.81 71 ARG B O 1
ATOM 2405 N N . ASP B 1 72 ? 0.145 21.688 24.281 1 78.31 72 ASP B N 1
ATOM 2406 C CA . ASP B 1 72 ? -1.219 21.297 23.922 1 78.31 72 ASP B CA 1
ATOM 2407 C C . ASP B 1 72 ? -1.833 22.281 22.938 1 78.31 72 ASP B C 1
ATOM 2409 O O . ASP B 1 72 ? -2.467 21.875 21.953 1 78.31 72 ASP B O 1
ATOM 2413 N N . ALA B 1 73 ? -1.614 23.484 23.297 1 79.94 73 ALA B N 1
ATOM 2414 C CA . ALA B 1 73 ? -2.137 24.516 22.406 1 79.94 73 ALA B CA 1
ATOM 2415 C C . ALA B 1 73 ? -1.462 24.453 21.047 1 79.94 73 ALA B C 1
ATOM 2417 O O . ALA B 1 73 ? -2.107 24.688 20.016 1 79.94 73 ALA B O 1
ATOM 2418 N N . PHE B 1 74 ? -0.249 24.141 21.078 1 84.19 74 PHE B N 1
ATOM 2419 C CA . PHE B 1 74 ? 0.506 24.031 19.844 1 84.19 74 PHE B CA 1
ATOM 2420 C C . PHE B 1 74 ? -0.002 22.859 19 1 84.19 74 PHE B C 1
ATOM 2422 O O . PHE B 1 74 ? -0.28 23.016 17.812 1 84.19 74 PHE B O 1
ATOM 2429 N N . LEU B 1 75 ? -0.271 21.766 19.656 1 84.19 75 LEU B N 1
ATOM 2430 C CA . LEU B 1 75 ? -0.697 20.562 18.953 1 84.19 75 LEU B CA 1
ATOM 2431 C C . LEU B 1 75 ? -2.135 20.703 18.469 1 84.19 75 LEU B C 1
ATOM 2433 O O . LEU B 1 75 ? -2.531 20.031 17.5 1 84.19 75 LEU B O 1
ATOM 2437 N N . ALA B 1 76 ? -2.834 21.531 19.094 1 83.75 76 ALA B N 1
ATOM 2438 C CA . ALA B 1 76 ? -4.227 21.75 18.703 1 83.75 76 ALA B CA 1
ATOM 2439 C C . ALA B 1 76 ? -4.316 22.391 17.328 1 83.75 76 ALA B C 1
ATOM 2441 O O . ALA B 1 76 ? -5.367 22.344 16.672 1 83.75 76 ALA B O 1
ATOM 2442 N N . ARG B 1 77 ? -3.26 22.938 16.906 1 88.25 77 ARG B N 1
ATOM 2443 C CA . ARG B 1 77 ? -3.236 23.609 15.609 1 88.25 77 ARG B CA 1
ATOM 2444 C C . ARG B 1 77 ? -3.07 22.594 14.477 1 88.25 77 ARG B C 1
ATOM 2446 O O . ARG B 1 77 ? -3.205 22.938 13.305 1 88.25 77 ARG B O 1
ATOM 2453 N N . PHE B 1 78 ? -2.807 21.391 14.93 1 91.69 78 PHE B N 1
ATOM 2454 C CA . PHE B 1 78 ? -2.475 20.391 13.93 1 91.69 78 PHE B CA 1
ATOM 2455 C C . PHE B 1 78 ? -3.545 19.297 13.875 1 91.69 78 PHE B C 1
ATOM 2457 O O . PHE B 1 78 ? -4.133 18.953 14.898 1 91.69 78 PHE B O 1
ATOM 2464 N N . GLY B 1 79 ? -3.832 18.859 12.641 1 93.56 79 GLY B N 1
ATOM 2465 C CA . GLY B 1 79 ? -4.523 17.609 12.406 1 93.56 79 GLY B CA 1
ATOM 2466 C C . GLY B 1 79 ? -3.639 16.547 11.773 1 93.56 79 GLY B C 1
ATOM 2467 O O . GLY B 1 79 ? -2.613 16.859 11.172 1 93.56 79 GLY B O 1
ATOM 2468 N N . MET B 1 80 ? -4.086 15.297 11.984 1 92.94 80 MET B N 1
ATOM 2469 C CA . MET B 1 80 ? -3.242 14.242 11.43 1 92.94 80 MET B CA 1
ATOM 2470 C C . MET B 1 80 ? -4.086 13.055 10.984 1 92.94 80 MET B C 1
ATOM 2472 O O . MET B 1 80 ? -5.008 12.633 11.688 1 92.94 80 MET B O 1
ATOM 2476 N N . LEU B 1 81 ? -3.816 12.641 9.766 1 93.88 81 LEU B N 1
ATOM 2477 C CA . LEU B 1 81 ? -4.305 11.344 9.305 1 93.88 81 LEU B CA 1
ATOM 2478 C C . LEU B 1 81 ? -3.174 10.32 9.273 1 93.88 81 LEU B C 1
ATOM 2480 O O . LEU B 1 81 ? -2.215 10.469 8.516 1 93.88 81 LEU B O 1
ATOM 2484 N N . PHE B 1 82 ? -3.346 9.297 10.055 1 89.5 82 PHE B N 1
ATOM 2485 C CA . PHE B 1 82 ? -2.355 8.227 10.117 1 89.5 82 PHE B CA 1
ATOM 2486 C C . PHE B 1 82 ? -2.596 7.195 9.016 1 89.5 82 PHE B C 1
ATOM 2488 O O . PHE B 1 82 ? -3.701 7.102 8.477 1 89.5 82 PHE B O 1
ATOM 2495 N N . GLN B 1 83 ? -1.538 6.402 8.664 1 83.5 83 GLN B N 1
ATOM 2496 C CA . GLN B 1 83 ? -1.598 5.383 7.621 1 83.5 83 GLN B CA 1
ATOM 2497 C C . GLN B 1 83 ? -2.742 4.402 7.875 1 83.5 83 GLN B C 1
ATOM 2499 O O . GLN B 1 83 ? -3.498 4.074 6.957 1 83.5 83 GLN B O 1
ATOM 2504 N N . GLY B 1 84 ? -3.035 3.934 8.977 1 82.88 84 GLY B N 1
ATOM 2505 C CA . GLY B 1 84 ? -4.105 3 9.289 1 82.88 84 GLY B CA 1
ATOM 2506 C C . GLY B 1 84 ? -5.348 3.676 9.836 1 82.88 84 GLY B C 1
ATOM 2507 O O . GLY B 1 84 ? -6.293 3.004 10.25 1 82.88 84 GLY B O 1
ATOM 2508 N N . GLY B 1 85 ? -5.367 4.953 9.75 1 86.12 85 GLY B N 1
ATOM 2509 C CA . GLY B 1 85 ? -6.449 5.711 10.359 1 86.12 85 GLY B CA 1
ATOM 2510 C C . GLY B 1 85 ? -6.281 5.891 11.852 1 86.12 85 GLY B C 1
ATOM 2511 O O . GLY B 1 85 ? -6.555 6.965 12.391 1 86.12 85 GLY B O 1
ATOM 2512 N N . ALA B 1 86 ? -5.797 4.828 12.461 1 89.31 86 ALA B N 1
ATOM 2513 C CA . ALA B 1 86 ? -5.504 4.848 13.891 1 89.31 86 ALA B CA 1
ATOM 2514 C C . ALA B 1 86 ? -6.738 5.254 14.695 1 89.31 86 ALA B C 1
ATOM 2516 O O . ALA B 1 86 ? -6.668 6.148 15.547 1 89.31 86 ALA B O 1
ATOM 2517 N N . LEU B 1 87 ? -7.875 4.656 14.359 1 95.25 87 LEU B N 1
ATOM 2518 C CA . LEU B 1 87 ? -9.109 4.938 15.086 1 95.25 87 LEU B CA 1
ATOM 2519 C C . LEU B 1 87 ? -9.156 4.172 16.406 1 95.25 87 LEU B C 1
ATOM 2521 O O . LEU B 1 87 ? -8.57 3.096 16.516 1 95.25 87 LEU B O 1
ATOM 2525 N N . PHE B 1 88 ? -9.805 4.785 17.375 1 94.31 88 PHE B N 1
ATOM 2526 C CA . PHE B 1 88 ? -10.078 4.078 18.625 1 94.31 88 PHE B CA 1
ATOM 2527 C C . PHE B 1 88 ? -11.188 3.049 18.422 1 94.31 88 PHE B C 1
ATOM 2529 O O . PHE B 1 88 ? -12.359 3.404 18.312 1 94.31 88 PHE B O 1
ATOM 2536 N N . ASP B 1 89 ? -10.859 1.768 18.531 1 93.38 89 ASP B N 1
ATOM 2537 C CA . ASP B 1 89 ? -11.758 0.676 18.156 1 93.38 89 ASP B CA 1
ATOM 2538 C C . ASP B 1 89 ? -12.938 0.591 19.125 1 93.38 89 ASP B C 1
ATOM 2540 O O . ASP B 1 89 ? -14.008 0.101 18.766 1 93.38 89 ASP B O 1
ATOM 2544 N N . SER B 1 90 ? -12.75 1.065 20.297 1 95.25 90 SER B N 1
ATOM 2545 C CA . SER B 1 90 ? -13.758 0.893 21.328 1 95.25 90 SER B CA 1
ATOM 2546 C C . SER B 1 90 ? -14.703 2.088 21.391 1 95.25 90 SER B C 1
ATOM 2548 O O . SER B 1 90 ? -15.656 2.1 22.172 1 95.25 90 SER B O 1
ATOM 2550 N N . LEU B 1 91 ? -14.469 3.092 20.594 1 96.5 91 LEU B N 1
ATOM 2551 C CA . LEU B 1 91 ? -15.305 4.285 20.578 1 96.5 91 LEU B CA 1
ATOM 2552 C C . LEU B 1 91 ? -16.141 4.344 19.297 1 96.5 91 LEU B C 1
ATOM 2554 O O . LEU B 1 91 ? -15.656 3.951 18.219 1 96.5 91 LEU B O 1
ATOM 2558 N N . PRO B 1 92 ? -17.281 4.887 19.484 1 97.94 92 PRO B N 1
ATOM 2559 C CA . PRO B 1 92 ? -18.062 5.129 18.266 1 97.94 92 PRO B CA 1
ATOM 2560 C C . PRO B 1 92 ? -17.375 6.117 17.328 1 97.94 92 PRO B C 1
ATOM 2562 O O . PRO B 1 92 ? -16.547 6.926 17.766 1 97.94 92 PRO B O 1
ATOM 2565 N N . VAL B 1 93 ? -17.75 6.051 16.094 1 98.44 93 VAL B N 1
ATOM 2566 C CA . VAL B 1 93 ? -17.156 6.852 15.031 1 98.44 93 VAL B CA 1
ATOM 2567 C C . VAL B 1 93 ? -17.234 8.336 15.391 1 98.44 93 VAL B C 1
ATOM 2569 O O . VAL B 1 93 ? -16.25 9.062 15.273 1 98.44 93 VAL B O 1
ATOM 2572 N N . TRP B 1 94 ? -18.422 8.797 15.875 1 98.5 94 TRP B N 1
ATOM 2573 C CA . TRP B 1 94 ? -18.562 10.227 16.125 1 98.5 94 TRP B CA 1
ATOM 2574 C C . TRP B 1 94 ? -17.641 10.672 17.25 1 98.5 94 TRP B C 1
ATOM 2576 O O . TRP B 1 94 ? -17.109 11.789 17.234 1 98.5 94 TRP B O 1
ATOM 2586 N N . GLN B 1 95 ? -17.344 9.836 18.203 1 98.12 95 GLN B N 1
ATOM 2587 C CA . GLN B 1 95 ? -16.422 10.172 19.297 1 98.12 95 GLN B CA 1
ATOM 2588 C C . GLN B 1 95 ? -14.977 10.188 18.812 1 98.12 95 GLN B C 1
ATOM 2590 O O . GLN B 1 95 ? -14.156 10.961 19.297 1 98.12 95 GLN B O 1
ATOM 2595 N N . ASN B 1 96 ? -14.688 9.211 17.906 1 98 96 ASN B N 1
ATOM 2596 C CA . ASN B 1 96 ? -13.383 9.281 17.25 1 98 96 ASN B CA 1
ATOM 2597 C C . ASN B 1 96 ? -13.156 10.633 16.594 1 98 96 ASN B C 1
ATOM 2599 O O . ASN B 1 96 ? -12.117 11.258 16.797 1 98 96 ASN B O 1
ATOM 2603 N N . VAL B 1 97 ? -14.172 11.078 15.859 1 97.88 97 VAL B N 1
ATOM 2604 C CA . VAL B 1 97 ? -14.078 12.32 15.086 1 97.88 97 VAL B CA 1
ATOM 2605 C C . VAL B 1 97 ? -13.992 13.508 16.031 1 97.88 97 VAL B C 1
ATOM 2607 O O . VAL B 1 97 ? -13.18 14.414 15.836 1 97.88 97 VAL B O 1
ATOM 2610 N N . ALA B 1 98 ? -14.758 13.484 17.109 1 97.69 98 ALA B N 1
ATOM 2611 C CA . ALA B 1 98 ? -14.836 14.625 18.016 1 97.69 98 ALA B CA 1
ATOM 2612 C C . ALA B 1 98 ? -13.859 14.469 19.172 1 97.69 98 ALA B C 1
ATOM 2614 O O . ALA B 1 98 ? -13.984 15.133 20.203 1 97.69 98 ALA B O 1
ATOM 2615 N N . PHE B 1 99 ? -12.938 13.617 19.062 1 94.56 99 PHE B N 1
ATOM 2616 C CA . PHE B 1 99 ? -12.062 13.219 20.156 1 94.56 99 PHE B CA 1
ATOM 2617 C C . PHE B 1 99 ? -11.445 14.445 20.828 1 94.56 99 PHE B C 1
ATOM 2619 O O . PHE B 1 99 ? -11.469 14.562 22.047 1 94.56 99 PHE B O 1
ATOM 2626 N N . ARG B 1 100 ? -10.969 15.375 20.047 1 91.94 100 ARG B N 1
ATOM 2627 C CA . ARG B 1 100 ? -10.312 16.562 20.578 1 91.94 100 ARG B CA 1
ATOM 2628 C C . ARG B 1 100 ? -11.328 17.562 21.125 1 91.94 100 ARG B C 1
ATOM 2630 O O . ARG B 1 100 ? -11.016 18.344 22.016 1 91.94 100 ARG B O 1
ATOM 2637 N N . LEU B 1 101 ? -12.516 17.547 20.578 1 95 101 LEU B N 1
ATOM 2638 C CA . LEU B 1 101 ? -13.555 18.484 20.969 1 95 101 LEU B CA 1
ATOM 2639 C C . LEU B 1 101 ? -14.188 18.094 22.297 1 95 101 LEU B C 1
ATOM 2641 O O . LEU B 1 101 ? -14.914 18.875 22.906 1 95 101 LEU B O 1
ATOM 2645 N N . LEU B 1 102 ? -13.867 16.875 22.703 1 94.19 102 LEU B N 1
ATOM 2646 C CA . LEU B 1 102 ? -14.445 16.375 23.953 1 94.19 102 LEU B CA 1
ATOM 2647 C C . LEU B 1 102 ? -13.469 16.547 25.109 1 94.19 102 LEU B C 1
ATOM 2649 O O . LEU B 1 102 ? -13.805 16.25 26.266 1 94.19 102 LEU B O 1
ATOM 2653 N N . ARG B 1 103 ? -12.281 17.062 24.672 1 86.75 103 ARG B N 1
ATOM 2654 C CA . ARG B 1 103 ? -11.242 17.125 25.688 1 86.75 103 ARG B CA 1
ATOM 2655 C C . ARG B 1 103 ? -10.398 18.391 25.531 1 86.75 103 ARG B C 1
ATOM 2657 O O . ARG B 1 103 ? -10.422 19.031 24.484 1 86.75 103 ARG B O 1
ATOM 2664 N N . GLY B 1 104 ? -9.766 18.703 26.656 1 81.5 104 GLY B N 1
ATOM 2665 C CA . GLY B 1 104 ? -8.719 19.719 26.594 1 81.5 104 GLY B CA 1
ATOM 2666 C C . GLY B 1 104 ? -9.258 21.109 26.344 1 81.5 104 GLY B C 1
ATOM 2667 O O . GLY B 1 104 ? -10.352 21.453 26.797 1 81.5 104 GLY B O 1
ATOM 2668 N N . SER B 1 105 ? -8.438 21.906 25.75 1 82.19 105 SER B N 1
ATOM 2669 C CA . SER B 1 105 ? -8.711 23.328 25.562 1 82.19 105 SER B CA 1
ATOM 2670 C C . SER B 1 105 ? -9.789 23.547 24.516 1 82.19 105 SER B C 1
ATOM 2672 O O . SER B 1 105 ? -10.406 24.609 24.453 1 82.19 105 SER B O 1
ATOM 2674 N N . LEU B 1 106 ? -10.102 22.531 23.781 1 86.75 106 LEU B N 1
ATOM 2675 C CA . LEU B 1 106 ? -11.078 22.641 22.703 1 86.75 106 LEU B CA 1
ATOM 2676 C C . LEU B 1 106 ? -12.422 22.047 23.125 1 86.75 106 LEU B C 1
ATOM 2678 O O . LEU B 1 106 ? -13.336 21.938 22.297 1 86.75 106 LEU B O 1
ATOM 2682 N N . LYS B 1 107 ? -12.484 21.75 24.328 1 91.75 107 LYS B N 1
ATOM 2683 C CA . LYS B 1 107 ? -13.648 21.016 24.812 1 91.75 107 LYS B CA 1
ATOM 2684 C C . LYS B 1 107 ? -14.938 21.766 24.531 1 91.75 107 LYS B C 1
ATOM 2686 O O . LYS B 1 107 ? -15.016 22.984 24.734 1 91.75 107 LYS B O 1
ATOM 2691 N N . ARG B 1 108 ? -15.875 21.031 24 1 95.06 108 ARG B N 1
ATOM 2692 C CA . ARG B 1 108 ? -17.234 21.484 23.719 1 95.06 108 ARG B CA 1
ATOM 2693 C C . ARG B 1 108 ? -18.266 20.609 24.438 1 95.06 108 ARG B C 1
ATOM 2695 O O . ARG B 1 108 ? -17.953 19.484 24.844 1 95.06 108 ARG B O 1
ATOM 2702 N N . PRO B 1 109 ? -19.438 21.25 24.672 1 96.94 109 PRO B N 1
ATOM 2703 C CA . PRO B 1 109 ? -20.516 20.359 25.141 1 96.94 109 PRO B CA 1
ATOM 2704 C C . PRO B 1 109 ? -20.719 19.156 24.234 1 96.94 109 PRO B C 1
ATOM 2706 O O . PRO B 1 109 ? -20.578 19.266 23 1 96.94 109 PRO B O 1
ATOM 2709 N N . THR B 1 110 ? -21.062 18.047 24.828 1 97 110 THR B N 1
ATOM 2710 C CA . THR B 1 110 ? -21.141 16.766 24.141 1 97 110 THR B CA 1
ATOM 2711 C C . THR B 1 110 ? -22.062 16.859 22.938 1 97 110 THR B C 1
ATOM 2713 O O . THR B 1 110 ? -21.734 16.359 21.859 1 97 110 THR B O 1
ATOM 2716 N N . ASP B 1 111 ? -23.172 17.5 23.047 1 97.5 111 ASP B N 1
ATOM 2717 C CA . ASP B 1 111 ? -24.141 17.609 21.953 1 97.5 111 ASP B CA 1
ATOM 2718 C C . ASP B 1 111 ? -23.562 18.406 20.781 1 97.5 111 ASP B C 1
ATOM 2720 O O . ASP B 1 111 ? -23.766 18.062 19.625 1 97.5 111 ASP B O 1
ATOM 2724 N N . GLU B 1 112 ? -22.906 19.422 21.156 1 97.69 112 GLU B N 1
ATOM 2725 C CA . GLU B 1 112 ? -22.266 20.25 20.125 1 97.69 112 GLU B CA 1
ATOM 2726 C C . GLU B 1 112 ? -21.156 19.484 19.422 1 97.69 112 GLU B C 1
ATOM 2728 O O . GLU B 1 112 ? -21.031 19.547 18.203 1 97.69 112 GLU B O 1
ATOM 2733 N N . ALA B 1 113 ? -20.375 18.812 20.219 1 97.75 113 ALA B N 1
ATOM 2734 C CA . ALA B 1 113 ? -19.281 18.016 19.656 1 97.75 113 ALA B CA 1
ATOM 2735 C C . ALA B 1 113 ? -19.828 16.953 18.688 1 97.75 113 ALA B C 1
ATOM 2737 O O . ALA B 1 113 ? -19.25 16.719 17.625 1 97.75 113 ALA B O 1
ATOM 2738 N N . ARG B 1 114 ? -20.891 16.375 19.031 1 98 114 ARG B N 1
ATOM 2739 C CA . ARG B 1 114 ? -21.5 15.359 18.188 1 98 114 ARG B CA 1
ATOM 2740 C C . ARG B 1 114 ? -22 15.969 16.875 1 98 114 ARG B C 1
ATOM 2742 O O . ARG B 1 114 ? -21.844 15.375 15.812 1 98 114 ARG B O 1
ATOM 2749 N N . GLU B 1 115 ? -22.609 17.078 16.984 1 98.06 115 GLU B N 1
ATOM 2750 C CA . GLU B 1 115 ? -23.094 17.766 15.789 1 98.06 115 GLU B CA 1
ATOM 2751 C C . GLU B 1 115 ? -21.953 18.094 14.836 1 98.06 115 GLU B C 1
ATOM 2753 O O . GLU B 1 115 ? -22.078 17.922 13.625 1 98.06 115 GLU B O 1
ATOM 2758 N N . ILE B 1 116 ? -20.922 18.547 15.391 1 97.56 116 ILE B N 1
ATOM 2759 C CA . ILE B 1 116 ? -19.75 18.875 14.586 1 97.56 116 ILE B CA 1
ATOM 2760 C C . ILE B 1 116 ? -19.203 17.609 13.922 1 97.56 116 ILE B C 1
ATOM 2762 O O . ILE B 1 116 ? -18.891 17.609 12.727 1 97.56 116 ILE B O 1
ATOM 2766 N N . ALA B 1 117 ? -19.141 16.562 14.695 1 98.25 117 ALA B N 1
ATOM 2767 C CA . ALA B 1 117 ? -18.656 15.281 14.172 1 98.25 117 ALA B CA 1
ATOM 2768 C C . ALA B 1 117 ? -19.5 14.82 12.984 1 98.25 117 ALA B C 1
ATOM 2770 O O . ALA B 1 117 ? -18.953 14.398 11.953 1 98.25 117 ALA B O 1
ATOM 2771 N N . ILE B 1 118 ? -20.75 14.922 13.102 1 98.25 118 ILE B N 1
ATOM 2772 C CA . ILE B 1 118 ? -21.656 14.477 12.055 1 98.25 118 ILE B CA 1
ATOM 2773 C C . ILE B 1 118 ? -21.484 15.352 10.812 1 98.25 118 ILE B C 1
ATOM 2775 O O . ILE B 1 118 ? -21.484 14.844 9.688 1 98.25 118 ILE B O 1
ATOM 2779 N N . GLU B 1 119 ? -21.344 16.594 11.047 1 97.44 119 GLU B N 1
ATOM 2780 C CA . GLU B 1 119 ? -21.094 17.516 9.938 1 97.44 119 GLU B CA 1
ATOM 2781 C C . GLU B 1 119 ? -19.812 17.172 9.203 1 97.44 119 GLU B C 1
ATOM 2783 O O . GLU B 1 119 ? -19.766 17.188 7.969 1 97.44 119 GLU B O 1
ATOM 2788 N N . LYS B 1 120 ? -18.75 16.906 9.922 1 97.06 120 LYS B N 1
ATOM 2789 C CA . LYS B 1 120 ? -17.469 16.562 9.312 1 97.06 120 LYS B CA 1
ATOM 2790 C C . LYS B 1 120 ? -17.547 15.219 8.586 1 97.06 120 LYS B C 1
ATOM 2792 O O . LYS B 1 120 ? -16.906 15.031 7.547 1 97.06 120 LYS B O 1
ATOM 2797 N N . LEU B 1 121 ? -18.328 14.289 9.156 1 97.56 121 LEU B N 1
ATOM 2798 C CA . LEU B 1 121 ? -18.562 13.023 8.477 1 97.56 121 LEU B CA 1
ATOM 2799 C C . LEU B 1 121 ? -19.219 13.242 7.121 1 97.56 121 LEU B C 1
ATOM 2801 O O . LEU B 1 121 ? -18.812 12.641 6.125 1 97.56 121 LEU B O 1
ATOM 2805 N N . ARG B 1 122 ? -20.125 14.117 7.098 1 96.12 122 ARG B N 1
ATOM 2806 C CA . ARG B 1 122 ? -20.797 14.453 5.84 1 96.12 122 ARG B CA 1
ATOM 2807 C C . ARG B 1 122 ? -19.797 15.055 4.844 1 96.12 122 ARG B C 1
ATOM 2809 O O . ARG B 1 122 ? -19.828 14.727 3.656 1 96.12 122 ARG B O 1
ATOM 2816 N N . ARG B 1 123 ? -18.922 15.812 5.285 1 93.44 123 ARG B N 1
ATOM 2817 C CA . ARG B 1 123 ? -17.953 16.484 4.438 1 93.44 123 ARG B CA 1
ATOM 2818 C C . ARG B 1 123 ? -17.031 15.469 3.756 1 93.44 123 ARG B C 1
ATOM 2820 O O . ARG B 1 123 ? -16.562 15.703 2.641 1 93.44 123 ARG B O 1
ATOM 2827 N N . VAL B 1 124 ? -16.844 14.375 4.465 1 94.12 124 VAL B N 1
ATOM 2828 C CA . VAL B 1 124 ? -15.945 13.375 3.879 1 94.12 124 VAL B CA 1
ATOM 2829 C C . VAL B 1 124 ? -16.766 12.297 3.186 1 94.12 124 VAL B C 1
ATOM 2831 O O . VAL B 1 124 ? -16.266 11.195 2.928 1 94.12 124 VAL B O 1
ATOM 2834 N N . GLY B 1 125 ? -18.031 12.5 3.014 1 91.88 125 GLY B N 1
ATOM 2835 C CA . GLY B 1 125 ? -18.875 11.656 2.188 1 91.88 125 GLY B CA 1
ATOM 2836 C C . GLY B 1 125 ? -19.484 10.492 2.949 1 91.88 125 GLY B C 1
ATOM 2837 O O . GLY B 1 125 ? -19.797 9.461 2.361 1 91.88 125 GLY B O 1
ATOM 2838 N N . LEU B 1 126 ? -19.562 10.625 4.25 1 95.38 126 LEU B N 1
ATOM 2839 C CA . LEU B 1 126 ? -20.172 9.555 5.039 1 95.38 126 LEU B CA 1
ATOM 2840 C C . LEU B 1 126 ? -21.531 9.977 5.555 1 95.38 126 LEU B C 1
ATOM 2842 O O . LEU B 1 126 ? -21.734 11.133 5.934 1 95.38 126 LEU B O 1
ATOM 2846 N N . LYS B 1 127 ? -22.438 9.039 5.582 1 94.69 127 LYS B N 1
ATOM 2847 C CA . LYS B 1 127 ? -23.797 9.297 6.055 1 94.69 127 LYS B CA 1
ATOM 2848 C C . LYS B 1 127 ? -23.828 9.398 7.578 1 94.69 127 LYS B C 1
ATOM 2850 O O . LYS B 1 127 ? -22.984 8.82 8.266 1 94.69 127 LYS B O 1
ATOM 2855 N N . PRO B 1 128 ? -24.844 10.102 8.039 1 94.69 128 PRO B N 1
ATOM 2856 C CA . PRO B 1 128 ? -24.938 10.32 9.484 1 94.69 128 PRO B CA 1
ATOM 2857 C C . PRO B 1 128 ? -25.078 9.016 10.273 1 94.69 128 PRO B C 1
ATOM 2859 O O . PRO B 1 128 ? -24.688 8.945 11.438 1 94.69 128 PRO B O 1
ATOM 2862 N N . ASP B 1 129 ? -25.609 8.023 9.664 1 94.69 129 ASP B N 1
ATOM 2863 C CA . ASP B 1 129 ? -25.844 6.766 10.367 1 94.69 129 ASP B CA 1
ATOM 2864 C C . ASP B 1 129 ? -24.516 6.094 10.719 1 94.69 129 ASP B C 1
ATOM 2866 O O . ASP B 1 129 ? -24.469 5.203 11.57 1 94.69 129 ASP B O 1
ATOM 2870 N N . VAL B 1 130 ? -23.469 6.516 10.133 1 96.25 130 VAL B N 1
ATOM 2871 C CA . VAL B 1 130 ? -22.141 5.961 10.391 1 96.25 130 VAL B CA 1
ATOM 2872 C C . VAL B 1 130 ? -21.641 6.438 11.758 1 96.25 130 VAL B C 1
ATOM 2874 O O . VAL B 1 130 ? -20.797 5.785 12.375 1 96.25 130 VAL B O 1
ATOM 2877 N N . ALA B 1 131 ? -22.188 7.477 12.258 1 97.88 131 ALA B N 1
ATOM 2878 C CA . ALA B 1 131 ? -21.703 8.172 13.453 1 97.88 131 ALA B CA 1
ATOM 2879 C C . ALA B 1 131 ? -21.734 7.25 14.672 1 97.88 131 ALA B C 1
ATOM 2881 O O . ALA B 1 131 ? -20.828 7.309 15.516 1 97.88 131 ALA B O 1
ATOM 2882 N N . ASP B 1 132 ? -22.672 6.355 14.703 1 97.88 132 ASP B N 1
ATOM 2883 C CA . ASP B 1 132 ? -22.859 5.559 15.914 1 97.88 132 ASP B CA 1
ATOM 2884 C C . ASP B 1 132 ? -22.234 4.172 15.758 1 97.88 132 ASP B C 1
ATOM 2886 O O . ASP B 1 132 ? -22.25 3.365 16.688 1 97.88 132 ASP B O 1
ATOM 2890 N N . ARG B 1 133 ? -21.703 3.92 14.633 1 97.69 133 ARG B N 1
ATOM 2891 C CA . ARG B 1 133 ? -21.047 2.639 14.398 1 97.69 133 ARG B CA 1
ATOM 2892 C C . ARG B 1 133 ? -19.656 2.602 15.047 1 97.69 133 ARG B C 1
ATOM 2894 O O . ARG B 1 133 ? -19.156 3.635 15.484 1 97.69 133 ARG B O 1
ATOM 2901 N N . LEU B 1 134 ? -19.188 1.412 15.172 1 97.38 134 LEU B N 1
ATOM 2902 C CA . LEU B 1 134 ? -17.812 1.213 15.617 1 97.38 134 LEU B CA 1
ATOM 2903 C C . LEU B 1 134 ? -16.875 1.029 14.438 1 97.38 134 LEU B C 1
ATOM 2905 O O . LEU B 1 134 ? -17.297 0.549 13.375 1 97.38 134 LEU B O 1
ATOM 2909 N N . PRO B 1 135 ? -15.594 1.381 14.562 1 96.25 135 PRO B N 1
ATOM 2910 C CA . PRO B 1 135 ? -14.633 1.26 13.461 1 96.25 135 PRO B CA 1
ATOM 2911 C C . PRO B 1 135 ? -14.602 -0.144 12.859 1 96.25 135 PRO B C 1
ATOM 2913 O O . PRO B 1 135 ? -14.453 -0.295 11.648 1 96.25 135 PRO B O 1
ATOM 2916 N N . ALA B 1 136 ? -14.805 -1.135 13.641 1 93.06 136 ALA B N 1
ATOM 2917 C CA . ALA B 1 136 ? -14.758 -2.521 13.188 1 93.06 136 ALA B CA 1
ATOM 2918 C C . ALA B 1 136 ? -15.875 -2.811 12.188 1 93.06 136 ALA B C 1
ATOM 2920 O O . ALA B 1 136 ? -15.797 -3.783 11.43 1 93.06 136 ALA B O 1
ATOM 2921 N N . GLU B 1 137 ? -16.875 -1.999 12.133 1 94 137 GLU B N 1
ATOM 2922 C CA . GLU B 1 137 ? -18.031 -2.182 11.258 1 94 137 GLU B CA 1
ATOM 2923 C C . GLU B 1 137 ? -17.828 -1.462 9.922 1 94 137 GLU B C 1
ATOM 2925 O O . GLU B 1 137 ? -18.703 -1.514 9.055 1 94 137 GLU B O 1
ATOM 2930 N N . LEU B 1 138 ? -16.734 -0.816 9.789 1 92.62 138 LEU B N 1
ATOM 2931 C CA . LEU B 1 138 ? -16.5 0.013 8.617 1 92.62 138 LEU B CA 1
ATOM 2932 C C . LEU B 1 138 ? -15.508 -0.657 7.672 1 92.62 138 LEU B C 1
ATOM 2934 O O . LEU B 1 138 ? -14.633 -1.405 8.109 1 92.62 138 LEU B O 1
ATOM 2938 N N . SER B 1 139 ? -15.719 -0.421 6.387 1 86.25 139 SER B N 1
ATOM 2939 C CA . SER B 1 139 ? -14.703 -0.818 5.418 1 86.25 139 SER B CA 1
ATOM 2940 C C . SER B 1 139 ? -13.422 -0.004 5.59 1 86.25 139 SER B C 1
ATOM 2942 O O . SER B 1 139 ? -13.422 1.026 6.266 1 86.25 139 SER B O 1
ATOM 2944 N N . GLY B 1 140 ? -12.336 -0.438 5.027 1 85.81 140 GLY B N 1
ATOM 2945 C CA . GLY B 1 140 ? -11.07 0.282 5.074 1 85.81 140 GLY B CA 1
ATOM 2946 C C . GLY B 1 140 ? -11.172 1.703 4.555 1 85.81 140 GLY B C 1
ATOM 2947 O O . GLY B 1 140 ? -10.633 2.633 5.164 1 85.81 140 GLY B O 1
ATOM 2948 N N . GLY B 1 141 ? -11.828 1.823 3.422 1 88.31 141 GLY B N 1
ATOM 2949 C CA . GLY B 1 141 ? -12.031 3.15 2.861 1 88.31 141 GLY B CA 1
ATOM 2950 C C . GLY B 1 141 ? -12.844 4.059 3.766 1 88.31 141 GLY B C 1
ATOM 2951 O O . GLY B 1 141 ? -12.555 5.254 3.869 1 88.31 141 GLY B O 1
ATOM 2952 N N . MET B 1 142 ? -13.836 3.492 4.41 1 92.5 142 MET B N 1
ATOM 2953 C CA . MET B 1 142 ? -14.641 4.262 5.348 1 92.5 142 MET B CA 1
ATOM 2954 C C . MET B 1 142 ? -13.812 4.691 6.555 1 92.5 142 MET B C 1
ATOM 2956 O O . MET B 1 142 ? -13.922 5.828 7.02 1 92.5 142 MET B O 1
ATOM 2960 N N . GLN B 1 143 ? -13.016 3.812 7.012 1 94.44 143 GLN B N 1
ATOM 2961 C CA . GLN B 1 143 ? -12.18 4.125 8.164 1 94.44 143 GLN B CA 1
ATOM 2962 C C . GLN B 1 143 ? -11.234 5.289 7.859 1 94.44 143 GLN B C 1
ATOM 2964 O O . GLN B 1 143 ? -11.039 6.168 8.695 1 94.44 143 GLN B O 1
ATOM 2969 N N . LYS B 1 144 ? -10.688 5.289 6.676 1 94.12 144 LYS B N 1
ATOM 2970 C CA . LYS B 1 144 ? -9.805 6.379 6.273 1 94.12 144 LYS B CA 1
ATOM 2971 C C . LYS B 1 144 ? -10.555 7.707 6.227 1 94.12 144 LYS B C 1
ATOM 2973 O O . LYS B 1 144 ? -10.023 8.742 6.629 1 94.12 144 LYS B O 1
ATOM 2978 N N . ARG B 1 145 ? -11.75 7.652 5.793 1 95.12 145 ARG B N 1
ATOM 2979 C CA . ARG B 1 145 ? -12.562 8.867 5.734 1 95.12 145 ARG B CA 1
ATOM 2980 C C . ARG B 1 145 ? -12.922 9.352 7.133 1 95.12 145 ARG B C 1
ATOM 2982 O O . ARG B 1 145 ? -12.938 10.555 7.395 1 95.12 145 ARG B O 1
ATOM 2989 N N . VAL B 1 146 ? -13.188 8.414 8 1 97.31 146 VAL B N 1
ATOM 2990 C CA . VAL B 1 146 ? -13.422 8.781 9.398 1 97.31 146 VAL B CA 1
ATOM 2991 C C . VAL B 1 146 ? -12.172 9.438 9.977 1 97.31 146 VAL B C 1
ATOM 2993 O O . VAL B 1 146 ? -12.258 10.453 10.672 1 97.31 146 VAL B O 1
ATOM 2996 N N . GLY B 1 147 ? -11.039 8.828 9.688 1 96.88 147 GLY B N 1
ATOM 2997 C CA . GLY B 1 147 ? -9.781 9.422 10.109 1 96.88 147 GLY B CA 1
ATOM 2998 C C . GLY B 1 147 ? -9.586 10.844 9.602 1 96.88 147 GLY B C 1
ATOM 2999 O O . GLY B 1 147 ? -9.07 11.703 10.32 1 96.88 147 GLY B O 1
ATOM 3000 N N . LEU B 1 148 ? -9.953 11.016 8.344 1 96.25 148 LEU B N 1
ATOM 3001 C CA . LEU B 1 148 ? -9.875 12.344 7.75 1 96.25 148 LEU B CA 1
ATOM 3002 C C . LEU B 1 148 ? -10.812 13.312 8.461 1 96.25 148 LEU B C 1
ATOM 3004 O O . LEU B 1 148 ? -10.43 14.445 8.758 1 96.25 148 LEU B O 1
ATOM 3008 N N . ALA B 1 149 ? -12.023 12.875 8.727 1 97.19 149 ALA B N 1
ATOM 3009 C CA . ALA B 1 149 ? -12.977 13.688 9.477 1 97.19 149 ALA B CA 1
ATOM 3010 C C . ALA B 1 149 ? -12.406 14.094 10.836 1 97.19 149 ALA B C 1
ATOM 3012 O O . ALA B 1 149 ? -12.539 15.25 11.25 1 97.19 149 ALA B O 1
ATOM 3013 N N . ARG B 1 150 ? -11.797 13.203 11.469 1 97.06 150 ARG B N 1
ATOM 3014 C CA . ARG B 1 150 ? -11.172 13.492 12.758 1 97.06 150 ARG B CA 1
ATOM 3015 C C . ARG B 1 150 ? -10.07 14.539 12.602 1 97.06 150 ARG B C 1
ATOM 3017 O O . ARG B 1 150 ? -9.961 15.453 13.422 1 97.06 150 ARG B O 1
ATOM 3024 N N . ALA B 1 151 ? -9.328 14.383 11.562 1 95.44 151 ALA B N 1
ATOM 3025 C CA . ALA B 1 151 ? -8.195 15.273 11.312 1 95.44 151 ALA B CA 1
ATOM 3026 C C . ALA B 1 151 ? -8.672 16.719 11.125 1 95.44 151 ALA B C 1
ATOM 3028 O O . ALA B 1 151 ? -7.957 17.656 11.477 1 95.44 151 ALA B O 1
ATOM 3029 N N . ILE B 1 152 ? -9.914 16.922 10.656 1 95.81 152 ILE B N 1
ATOM 3030 C CA . ILE B 1 152 ? -10.336 18.266 10.305 1 95.81 152 ILE B CA 1
ATOM 3031 C C . ILE B 1 152 ? -11.375 18.766 11.312 1 95.81 152 ILE B C 1
ATOM 3033 O O . ILE B 1 152 ? -11.859 19.891 11.211 1 95.81 152 ILE B O 1
ATOM 3037 N N . ALA B 1 153 ? -11.719 18 12.266 1 95.38 153 ALA B N 1
ATOM 3038 C CA . ALA B 1 153 ? -12.828 18.266 13.18 1 95.38 153 ALA B CA 1
ATOM 3039 C C . ALA B 1 153 ? -12.625 19.594 13.914 1 95.38 153 ALA B C 1
ATOM 3041 O O . ALA B 1 153 ? -13.562 20.375 14.078 1 95.38 153 ALA B O 1
ATOM 3042 N N . ALA B 1 154 ? -11.398 19.844 14.312 1 92.44 154 ALA B N 1
ATOM 3043 C CA . ALA B 1 154 ? -11.117 21.047 15.094 1 92.44 154 ALA B CA 1
ATOM 3044 C C . ALA B 1 154 ? -10.602 22.172 14.203 1 92.44 154 ALA B C 1
ATOM 3046 O O . ALA B 1 154 ? -10.016 23.141 14.695 1 92.44 154 ALA B O 1
ATOM 3047 N N . GLU B 1 155 ? -10.719 21.938 12.922 1 92.38 155 GLU B N 1
ATOM 3048 C CA . GLU B 1 155 ? -10.352 22.953 11.938 1 92.38 155 GLU B CA 1
ATOM 3049 C C . GLU B 1 155 ? -8.898 23.391 12.109 1 92.38 155 GLU B C 1
ATOM 3051 O O . GLU B 1 155 ? -8.617 24.578 12.25 1 92.38 155 GLU B O 1
ATOM 3056 N N . PRO B 1 156 ? -8.008 22.5 12.016 1 93.94 156 PRO B N 1
ATOM 3057 C CA . PRO B 1 156 ? -6.586 22.812 12.172 1 93.94 156 PRO B CA 1
ATOM 3058 C C . PRO B 1 156 ? -6.047 23.703 11.055 1 93.94 156 PRO B C 1
ATOM 3060 O O . PRO B 1 156 ? -6.621 23.734 9.969 1 93.94 156 PRO B O 1
ATOM 3063 N N . GLU B 1 157 ? -4.969 24.391 11.398 1 94.38 157 GLU B N 1
ATOM 3064 C CA . GLU B 1 157 ? -4.293 25.219 10.406 1 94.38 157 GLU B CA 1
ATOM 3065 C C . GLU B 1 157 ? -3.404 24.375 9.492 1 94.38 157 GLU B C 1
ATOM 3067 O O . GLU B 1 157 ? -3.193 24.719 8.328 1 94.38 157 GLU B O 1
ATOM 3072 N N . ILE B 1 158 ? -2.887 23.344 10.102 1 96 158 ILE B N 1
ATOM 3073 C CA . ILE B 1 158 ? -1.971 22.453 9.398 1 96 158 ILE B CA 1
ATOM 3074 C C . ILE B 1 158 ? -2.443 21 9.547 1 96 158 ILE B C 1
ATOM 3076 O O . ILE B 1 158 ? -2.844 20.578 10.633 1 96 158 ILE B O 1
ATOM 3080 N N . ILE B 1 159 ? -2.434 20.328 8.453 1 96.69 159 ILE B N 1
ATOM 3081 C CA . ILE B 1 159 ? -2.842 18.938 8.5 1 96.69 159 ILE B CA 1
ATOM 3082 C C . ILE B 1 159 ? -1.73 18.047 7.93 1 96.69 159 ILE B C 1
ATOM 3084 O O . ILE B 1 159 ? -1.186 18.344 6.863 1 96.69 159 ILE B O 1
ATOM 3088 N N . PHE B 1 160 ? -1.405 16.984 8.641 1 96.44 160 PHE B N 1
ATOM 3089 C CA . PHE B 1 160 ? -0.416 16 8.211 1 96.44 160 PHE B CA 1
ATOM 3090 C C . PHE B 1 160 ? -1.093 14.719 7.738 1 96.44 160 PHE B C 1
ATOM 3092 O O . PHE B 1 160 ? -2.02 14.227 8.383 1 96.44 160 PHE B O 1
ATOM 3099 N N . PHE B 1 161 ? -0.656 14.273 6.602 1 96.44 161 PHE B N 1
ATOM 3100 C CA . PHE B 1 161 ? -1.141 13.008 6.066 1 96.44 161 PHE B CA 1
ATOM 3101 C C . PHE B 1 161 ? -0.001 12.008 5.93 1 96.44 161 PHE B C 1
ATOM 3103 O O . PHE B 1 161 ? 0.958 12.25 5.195 1 96.44 161 PHE B O 1
ATOM 3110 N N . ASP B 1 162 ? -0.096 10.961 6.637 1 93.75 162 ASP B N 1
ATOM 3111 C CA . ASP B 1 162 ? 0.883 9.883 6.547 1 93.75 162 ASP B CA 1
ATOM 3112 C C . ASP B 1 162 ? 0.339 8.711 5.73 1 93.75 162 ASP B C 1
ATOM 3114 O O . ASP B 1 162 ? -0.427 7.891 6.242 1 93.75 162 ASP B O 1
ATOM 3118 N N . GLU B 1 163 ? 0.756 8.617 4.449 1 92.75 163 GLU B N 1
ATOM 3119 C CA . GLU B 1 163 ? 0.328 7.57 3.523 1 92.75 163 GLU B CA 1
ATOM 3120 C C . GLU B 1 163 ? -1.189 7.418 3.529 1 92.75 163 GLU B C 1
ATOM 3122 O O . GLU B 1 163 ? -1.708 6.332 3.807 1 92.75 163 GLU B O 1
ATOM 3127 N N . PRO B 1 164 ? -1.873 8.406 3.07 1 94.75 164 PRO B N 1
ATOM 3128 C CA . PRO B 1 164 ? -3.328 8.469 3.236 1 94.75 164 PRO B CA 1
ATOM 3129 C C . PRO B 1 164 ? -4.062 7.461 2.352 1 94.75 164 PRO B C 1
ATOM 3131 O O . PRO B 1 164 ? -5.223 7.129 2.619 1 94.75 164 PRO B O 1
ATOM 3134 N N . THR B 1 165 ? -3.393 6.98 1.353 1 93.19 165 THR B N 1
ATOM 3135 C CA . THR B 1 165 ? -4.125 6.145 0.408 1 93.19 165 THR B CA 1
ATOM 3136 C C . THR B 1 165 ? -3.568 4.723 0.396 1 93.19 165 THR B C 1
ATOM 3138 O O . THR B 1 165 ? -3.943 3.91 -0.452 1 93.19 165 THR B O 1
ATOM 3141 N N . THR B 1 166 ? -2.682 4.461 1.247 1 88.31 166 THR B N 1
ATOM 3142 C CA . THR B 1 166 ? -2.107 3.121 1.301 1 88.31 166 THR B CA 1
ATOM 3143 C C . THR B 1 166 ? -3.189 2.078 1.572 1 88.31 166 THR B C 1
ATOM 3145 O O . THR B 1 166 ? -4.066 2.293 2.41 1 88.31 166 THR B O 1
ATOM 3148 N N . GLY B 1 167 ? -3.152 0.986 0.784 1 84.88 167 GLY B N 1
ATOM 3149 C CA . GLY B 1 167 ? -4.07 -0.119 1.018 1 84.88 167 GLY B CA 1
ATOM 3150 C C . GLY B 1 167 ? -5.426 0.085 0.371 1 84.88 167 GLY B C 1
ATOM 3151 O O . GLY B 1 167 ? -6.309 -0.767 0.488 1 84.88 167 GLY B O 1
ATOM 3152 N N . LEU B 1 168 ? -5.617 1.147 -0.276 1 90.88 168 LEU B N 1
ATOM 3153 C CA . LEU B 1 168 ? -6.895 1.434 -0.92 1 90.88 168 LEU B CA 1
ATOM 3154 C C . LEU B 1 168 ? -6.84 1.105 -2.408 1 90.88 168 LEU B C 1
ATOM 3156 O O . LEU B 1 168 ? -5.77 1.154 -3.02 1 90.88 168 LEU B O 1
ATOM 3160 N N . ASP B 1 169 ? -7.996 0.734 -2.961 1 92.06 169 ASP B N 1
ATOM 3161 C CA . ASP B 1 169 ? -8.062 0.591 -4.41 1 92.06 169 ASP B CA 1
ATOM 3162 C C . ASP B 1 169 ? -8.039 1.955 -5.098 1 92.06 169 ASP B C 1
ATOM 3164 O O . ASP B 1 169 ? -8.234 2.986 -4.453 1 92.06 169 ASP B O 1
ATOM 3168 N N . PRO B 1 170 ? -7.844 1.987 -6.375 1 92.81 170 PRO B N 1
ATOM 3169 C CA . PRO B 1 170 ? -7.641 3.25 -7.09 1 92.81 170 PRO B CA 1
ATOM 3170 C C . PRO B 1 170 ? -8.836 4.199 -6.961 1 92.81 170 PRO B C 1
ATOM 3172 O O . PRO B 1 170 ? -8.648 5.41 -6.844 1 92.81 170 PRO B O 1
ATOM 3175 N N . ILE B 1 171 ? -9.969 3.672 -6.977 1 92.94 171 ILE B N 1
ATOM 3176 C CA . ILE B 1 171 ? -11.148 4.527 -6.922 1 92.94 171 ILE B CA 1
ATOM 3177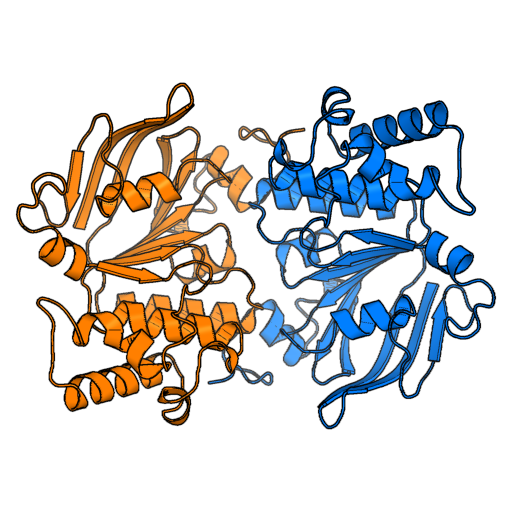 C C . ILE B 1 171 ? -11.234 5.207 -5.559 1 92.94 171 ILE B C 1
ATOM 3179 O O . ILE B 1 171 ? -11.359 6.434 -5.477 1 92.94 171 ILE B O 1
ATOM 3183 N N . MET B 1 172 ? -11.117 4.457 -4.531 1 92.06 172 MET B N 1
ATOM 3184 C CA . MET B 1 172 ? -11.164 5.023 -3.186 1 92.06 172 MET B CA 1
ATOM 3185 C C . MET B 1 172 ? -9.977 5.945 -2.939 1 92.06 172 MET B C 1
ATOM 3187 O O . MET B 1 172 ? -10.109 6.969 -2.266 1 92.06 172 MET B O 1
ATOM 3191 N N . ALA B 1 173 ? -8.852 5.547 -3.396 1 93.69 173 ALA B N 1
ATOM 3192 C CA . ALA B 1 173 ? -7.699 6.438 -3.311 1 93.69 173 ALA B CA 1
ATOM 3193 C C . ALA B 1 173 ? -7.992 7.781 -3.975 1 93.69 173 ALA B C 1
ATOM 3195 O O . ALA B 1 173 ? -7.633 8.836 -3.443 1 93.69 173 ALA B O 1
ATOM 3196 N N . GLY B 1 174 ? -8.625 7.703 -5.113 1 93.62 174 GLY B N 1
ATOM 3197 C CA . GLY B 1 174 ? -9.031 8.922 -5.797 1 93.62 174 GLY B CA 1
ATOM 3198 C C . GLY B 1 174 ? -9.953 9.797 -4.969 1 93.62 174 GLY B C 1
ATOM 3199 O O . GLY B 1 174 ? -9.781 11.016 -4.918 1 93.62 174 GLY B O 1
ATOM 3200 N N . VAL B 1 175 ? -10.875 9.156 -4.328 1 93.12 175 VAL B N 1
ATOM 3201 C CA . VAL B 1 175 ? -11.82 9.867 -3.475 1 93.12 175 VAL B CA 1
ATOM 3202 C C . VAL B 1 175 ? -11.062 10.57 -2.35 1 93.12 175 VAL B C 1
ATOM 3204 O O . VAL B 1 175 ? -11.273 11.766 -2.104 1 93.12 175 VAL B O 1
ATOM 3207 N N . ILE B 1 176 ? -10.195 9.875 -1.692 1 94.25 176 ILE B N 1
ATOM 3208 C CA . ILE B 1 176 ? -9.43 10.43 -0.579 1 94.25 176 ILE B CA 1
ATOM 3209 C C . ILE B 1 176 ? -8.555 11.578 -1.073 1 94.25 176 ILE B C 1
ATOM 3211 O O . ILE B 1 176 ? -8.477 12.625 -0.43 1 94.25 176 ILE B O 1
ATOM 3215 N N . ASN B 1 177 ? -7.902 11.422 -2.215 1 95.94 177 ASN B N 1
ATOM 3216 C CA . ASN B 1 177 ? -7.066 12.469 -2.795 1 95.94 177 ASN B CA 1
ATOM 3217 C C . ASN B 1 177 ? -7.867 13.734 -3.07 1 95.94 177 ASN B C 1
ATOM 3219 O O . ASN B 1 177 ? -7.414 14.844 -2.775 1 95.94 177 ASN B O 1
ATOM 3223 N N . GLU B 1 178 ? -9.008 13.531 -3.604 1 95 178 GLU B N 1
ATOM 3224 C CA . GLU B 1 178 ? -9.867 14.672 -3.887 1 95 178 GLU B CA 1
ATOM 3225 C C . GLU B 1 178 ? -10.258 15.398 -2.602 1 95 178 GLU B C 1
ATOM 3227 O O . GLU B 1 178 ? -10.258 16.641 -2.557 1 95 178 GLU B O 1
ATOM 3232 N N . LEU B 1 179 ? -10.562 14.617 -1.639 1 94.31 179 LEU B N 1
ATOM 3233 C CA . LEU B 1 179 ? -10.938 15.211 -0.357 1 94.31 179 LEU B CA 1
ATOM 3234 C C . LEU B 1 179 ? -9.781 16 0.236 1 94.31 179 LEU B C 1
ATOM 3236 O O . LEU B 1 179 ? -9.977 17.109 0.732 1 94.31 179 LEU B O 1
ATOM 3240 N N . ILE B 1 180 ? -8.625 15.461 0.18 1 95.69 180 ILE B N 1
ATOM 3241 C CA . ILE B 1 180 ? -7.441 16.156 0.692 1 95.69 180 ILE B CA 1
ATOM 3242 C C . ILE B 1 180 ? -7.238 17.469 -0.064 1 95.69 180 ILE B C 1
ATOM 3244 O O . ILE B 1 180 ? -6.98 18.5 0.544 1 95.69 180 ILE B O 1
ATOM 3248 N N . ARG B 1 181 ? -7.383 17.406 -1.317 1 95.69 181 ARG B N 1
ATOM 3249 C CA . ARG B 1 181 ? -7.219 18.594 -2.139 1 95.69 181 ARG B CA 1
ATOM 3250 C C . ARG B 1 181 ? -8.242 19.656 -1.761 1 95.69 181 ARG B C 1
ATOM 3252 O O . ARG B 1 181 ? -7.91 20.844 -1.656 1 95.69 181 ARG B O 1
ATOM 3259 N N . GLU B 1 182 ? -9.414 19.25 -1.55 1 94.12 182 GLU B N 1
ATOM 3260 C CA . GLU B 1 182 ? -10.484 20.172 -1.185 1 94.12 182 GLU B CA 1
ATOM 3261 C C . GLU B 1 182 ? -10.203 20.828 0.158 1 94.12 182 GLU B C 1
ATOM 3263 O O . GLU B 1 182 ? -10.508 22.016 0.344 1 94.12 182 GLU B O 1
ATOM 3268 N N . ILE B 1 183 ? -9.695 20.062 1.067 1 92.06 183 ILE B N 1
ATOM 3269 C CA . ILE B 1 183 ? -9.375 20.594 2.389 1 92.06 183 ILE B CA 1
ATOM 3270 C C . ILE B 1 183 ? -8.375 21.734 2.26 1 92.06 183 ILE B C 1
ATOM 3272 O O . ILE B 1 183 ? -8.5 22.766 2.928 1 92.06 183 ILE B O 1
ATOM 3276 N N . VAL B 1 184 ? -7.445 21.641 1.395 1 92.75 184 VAL B N 1
ATOM 3277 C CA . VAL B 1 184 ? -6.43 22.656 1.185 1 92.75 184 VAL B CA 1
ATOM 3278 C C . VAL B 1 184 ? -7.031 23.844 0.419 1 92.75 184 VAL B C 1
ATOM 3280 O O . VAL B 1 184 ? -6.926 24.984 0.851 1 92.75 184 VAL B O 1
ATOM 3283 N N . THR B 1 185 ? -7.75 23.547 -0.626 1 94.19 185 THR B N 1
ATOM 3284 C CA . THR B 1 185 ? -8.188 24.609 -1.531 1 94.19 185 THR B CA 1
ATOM 3285 C C . THR B 1 185 ? -9.406 25.344 -0.97 1 94.19 185 THR B C 1
ATOM 3287 O O . THR B 1 185 ? -9.547 26.547 -1.148 1 94.19 185 THR B O 1
ATOM 3290 N N . GLU B 1 186 ? -10.211 24.609 -0.28 1 91.19 186 GLU B N 1
ATOM 3291 C CA . GLU B 1 186 ? -11.453 25.219 0.191 1 91.19 186 GLU B CA 1
ATOM 3292 C C . GLU B 1 186 ? -11.328 25.688 1.637 1 91.19 186 GLU B C 1
ATOM 3294 O O . GLU B 1 186 ? -11.852 26.75 2 1 91.19 186 GLU B O 1
ATOM 3299 N N . MET B 1 187 ? -10.633 24.953 2.406 1 90 187 MET B N 1
ATOM 3300 C CA . MET B 1 187 ? -10.531 25.312 3.82 1 90 187 MET B CA 1
ATOM 3301 C C . MET B 1 187 ? -9.289 26.156 4.086 1 90 187 MET B C 1
ATOM 3303 O O . MET B 1 187 ? -9.156 26.75 5.152 1 90 187 MET B O 1
ATOM 3307 N N . GLY B 1 188 ? -8.406 26.172 3.186 1 93.25 188 GLY B N 1
ATOM 3308 C CA . GLY B 1 188 ? -7.207 26.984 3.311 1 93.25 188 GLY B CA 1
ATOM 3309 C C . GLY B 1 188 ? -6.176 26.375 4.246 1 93.25 188 GLY B C 1
ATOM 3310 O O . GLY B 1 188 ? -5.266 27.078 4.699 1 93.25 188 GLY B O 1
ATOM 3311 N N . ALA B 1 189 ? -6.355 25.172 4.566 1 94.81 189 ALA B N 1
ATOM 3312 C CA . ALA B 1 189 ? -5.406 24.5 5.449 1 94.81 189 ALA B CA 1
ATOM 3313 C C . ALA B 1 189 ? -4.07 24.266 4.742 1 94.81 189 ALA B C 1
ATOM 3315 O O . ALA B 1 189 ? -4.02 24.188 3.514 1 94.81 189 ALA B O 1
ATOM 3316 N N . THR B 1 190 ? -3 24.312 5.531 1 97.25 190 THR B N 1
ATOM 3317 C CA . THR B 1 190 ? -1.701 23.859 5.035 1 97.25 190 THR B CA 1
ATOM 3318 C C . THR B 1 190 ? -1.554 22.359 5.188 1 97.25 190 THR B C 1
ATOM 3320 O O . THR B 1 190 ? -1.904 21.797 6.23 1 97.25 190 THR B O 1
ATOM 3323 N N . ALA B 1 191 ? -1.134 21.719 4.125 1 97.19 191 ALA B N 1
ATOM 3324 C CA . ALA B 1 191 ? -1.05 20.266 4.18 1 97.19 191 ALA B CA 1
ATOM 3325 C C . ALA B 1 191 ? 0.383 19.797 3.955 1 97.19 191 ALA B C 1
ATOM 3327 O O . ALA B 1 191 ? 1.098 20.328 3.109 1 97.19 191 ALA B O 1
ATOM 3328 N N . MET B 1 192 ? 0.824 18.844 4.727 1 97.12 192 MET B N 1
ATOM 3329 C CA . MET B 1 192 ? 2.057 18.078 4.527 1 97.12 192 MET B CA 1
ATOM 3330 C C . MET B 1 192 ? 1.771 16.594 4.449 1 97.12 192 MET B C 1
ATOM 3332 O O . MET B 1 192 ? 1.284 15.992 5.414 1 97.12 192 MET B O 1
ATOM 3336 N N . THR B 1 193 ? 2.086 16.016 3.312 1 97.25 193 THR B N 1
ATOM 3337 C CA . THR B 1 193 ? 1.764 14.609 3.084 1 97.25 193 THR B CA 1
ATOM 3338 C C . THR B 1 193 ? 3.029 13.797 2.814 1 97.25 193 THR B C 1
ATOM 3340 O O . THR B 1 193 ? 3.912 14.242 2.08 1 97.25 193 THR B O 1
ATOM 3343 N N . ILE B 1 194 ? 3.15 12.695 3.486 1 96.25 194 ILE B N 1
ATOM 3344 C CA . ILE B 1 194 ? 4.164 11.703 3.156 1 96.25 194 ILE B CA 1
ATOM 3345 C C . ILE B 1 194 ? 3.521 10.539 2.402 1 96.25 194 ILE B C 1
ATOM 3347 O O . ILE B 1 194 ? 2.527 9.969 2.857 1 96.25 194 ILE B O 1
ATOM 3351 N N . THR B 1 195 ? 4.051 10.242 1.231 1 93.38 195 THR B N 1
ATOM 3352 C CA . THR B 1 195 ? 3.508 9.117 0.484 1 93.38 195 THR B CA 1
ATOM 3353 C C . THR B 1 195 ? 4.52 8.609 -0.539 1 93.38 195 THR B C 1
ATOM 3355 O O . THR B 1 195 ? 5.422 9.344 -0.948 1 93.38 195 THR B O 1
ATOM 3358 N N . HIS B 1 196 ? 4.398 7.402 -0.857 1 90.25 196 HIS B N 1
ATOM 3359 C CA . HIS B 1 196 ? 5.172 6.812 -1.945 1 90.25 196 HIS B CA 1
ATOM 3360 C C . HIS B 1 196 ? 4.297 6.566 -3.17 1 90.25 196 HIS B C 1
ATOM 3362 O O . HIS B 1 196 ? 4.785 6.102 -4.203 1 90.25 196 HIS B O 1
ATOM 3368 N N . ASP B 1 197 ? 3.119 6.898 -3.092 1 90.75 197 ASP B N 1
ATOM 3369 C CA . ASP B 1 197 ? 2.193 6.715 -4.203 1 90.75 197 ASP B CA 1
ATOM 3370 C C . ASP B 1 197 ? 2.24 7.906 -5.16 1 90.75 197 ASP B C 1
ATOM 3372 O O . ASP B 1 197 ? 1.717 8.977 -4.848 1 90.75 197 ASP B O 1
ATOM 3376 N N . MET B 1 198 ? 2.68 7.574 -6.355 1 91.38 198 MET B N 1
ATOM 3377 C CA . MET B 1 198 ? 2.918 8.672 -7.289 1 91.38 198 MET B CA 1
ATOM 3378 C C . MET B 1 198 ? 1.604 9.203 -7.848 1 91.38 198 MET B C 1
ATOM 3380 O O . MET B 1 198 ? 1.517 10.375 -8.234 1 91.38 198 MET B O 1
ATOM 3384 N N . THR B 1 199 ? 0.603 8.406 -7.906 1 91.44 199 THR B N 1
ATOM 3385 C CA . THR B 1 199 ? -0.711 8.891 -8.312 1 91.44 199 THR B CA 1
ATOM 3386 C C . THR B 1 199 ? -1.239 9.922 -7.312 1 91.44 199 THR B C 1
ATOM 3388 O O . THR B 1 199 ? -1.74 10.977 -7.707 1 91.44 199 THR B O 1
ATOM 3391 N N . SER B 1 200 ? -1.084 9.641 -6.078 1 94.5 200 SER B N 1
ATOM 3392 C CA . SER B 1 200 ? -1.507 10.562 -5.027 1 94.5 200 SER B CA 1
ATOM 3393 C C . SER B 1 200 ? -0.68 11.844 -5.051 1 94.5 200 SER B C 1
ATOM 3395 O O . SER B 1 200 ? -1.217 12.938 -4.867 1 94.5 200 SER B O 1
ATOM 3397 N N . VAL B 1 201 ? 0.615 11.664 -5.25 1 96.44 201 VAL B N 1
ATOM 3398 C CA . VAL B 1 201 ? 1.492 12.828 -5.312 1 96.44 201 VAL B CA 1
ATOM 3399 C C . VAL B 1 201 ? 0.973 13.812 -6.355 1 96.44 201 VAL B C 1
ATOM 3401 O O . VAL B 1 201 ? 0.779 15 -6.062 1 96.44 201 VAL B O 1
ATOM 3404 N N . ARG B 1 202 ? 0.66 13.336 -7.453 1 95.19 202 ARG B N 1
ATOM 3405 C CA . ARG B 1 202 ? 0.251 14.172 -8.57 1 95.19 202 ARG B CA 1
ATOM 3406 C C . ARG B 1 202 ? -1.134 14.766 -8.336 1 95.19 202 ARG B C 1
ATOM 3408 O O . ARG B 1 202 ? -1.431 15.867 -8.805 1 95.19 202 ARG B O 1
ATOM 3415 N N . ALA B 1 203 ? -1.913 14.094 -7.613 1 94.62 203 ALA B N 1
ATOM 3416 C CA . ALA B 1 203 ? -3.289 14.531 -7.391 1 94.62 203 ALA B CA 1
ATOM 3417 C C . ALA B 1 203 ? -3.357 15.609 -6.312 1 94.62 203 ALA B C 1
ATOM 3419 O O . ALA B 1 203 ? -4.172 16.531 -6.402 1 94.62 203 ALA B O 1
ATOM 3420 N N . ILE B 1 204 ? -2.447 15.547 -5.359 1 96.94 204 ILE B N 1
ATOM 3421 C CA . ILE B 1 204 ? -2.717 16.375 -4.188 1 96.94 204 ILE B CA 1
ATOM 3422 C C . ILE B 1 204 ? -1.638 17.453 -4.055 1 96.94 204 ILE B C 1
ATOM 3424 O O . ILE B 1 204 ? -1.852 18.484 -3.41 1 96.94 204 ILE B O 1
ATOM 3428 N N . ALA B 1 205 ? -0.508 17.281 -4.613 1 97.94 205 ALA B N 1
ATOM 3429 C CA . ALA B 1 205 ? 0.647 18.125 -4.32 1 97.94 205 ALA B CA 1
ATOM 3430 C C . ALA B 1 205 ? 0.581 19.438 -5.098 1 97.94 205 ALA B C 1
ATOM 3432 O O . ALA B 1 205 ? 0.284 19.438 -6.293 1 97.94 205 ALA B O 1
ATOM 3433 N N . ASP B 1 206 ? 0.82 20.547 -4.426 1 98.12 206 ASP B N 1
ATOM 3434 C CA . ASP B 1 206 ? 1.274 21.75 -5.09 1 98.12 206 ASP B CA 1
ATOM 3435 C C . ASP B 1 206 ? 2.781 21.719 -5.332 1 98.12 206 ASP B C 1
ATOM 3437 O O . ASP B 1 206 ? 3.246 21.984 -6.441 1 98.12 206 ASP B O 1
ATOM 3441 N N . ASN B 1 207 ? 3.443 21.391 -4.266 1 98.12 207 ASN B N 1
ATOM 3442 C CA . ASN B 1 207 ? 4.891 21.219 -4.285 1 98.12 207 ASN B CA 1
ATOM 3443 C C . ASN B 1 207 ? 5.305 19.844 -3.789 1 98.12 207 ASN B C 1
ATOM 3445 O O . ASN B 1 207 ? 4.594 19.234 -2.986 1 98.12 207 ASN B O 1
ATOM 3449 N N . VAL B 1 208 ? 6.461 19.422 -4.273 1 98.12 208 VAL B N 1
ATOM 3450 C CA . VAL B 1 208 ? 7.02 18.125 -3.9 1 98.12 208 VAL B CA 1
ATOM 3451 C C . VAL B 1 208 ? 8.445 18.312 -3.385 1 98.12 208 VAL B C 1
ATOM 3453 O O . VAL B 1 208 ? 9.188 19.156 -3.881 1 98.12 208 VAL B O 1
ATOM 3456 N N . ALA B 1 209 ? 8.781 17.562 -2.348 1 97.75 209 ALA B N 1
ATOM 3457 C CA . ALA B 1 209 ? 10.141 17.516 -1.83 1 97.75 209 ALA B CA 1
ATOM 3458 C C . ALA B 1 209 ? 10.656 16.078 -1.795 1 97.75 209 ALA B C 1
ATOM 3460 O O . ALA B 1 209 ? 10.016 15.195 -1.214 1 97.75 209 ALA B O 1
ATOM 3461 N N . MET B 1 210 ? 11.75 15.852 -2.387 1 97.12 210 MET B N 1
ATOM 3462 C CA . MET B 1 210 ? 12.375 14.523 -2.404 1 97.12 210 MET B CA 1
ATOM 3463 C C . MET B 1 210 ? 13.445 14.414 -1.325 1 97.12 210 MET B C 1
ATOM 3465 O O . MET B 1 210 ? 14.453 15.117 -1.374 1 97.12 210 MET B O 1
ATOM 3469 N N . LEU B 1 211 ? 13.18 13.547 -0.421 1 96.12 211 LEU B N 1
ATOM 3470 C CA . LEU B 1 211 ? 14.117 13.312 0.671 1 96.12 211 LEU B CA 1
ATOM 3471 C C . LEU B 1 211 ? 14.992 12.094 0.39 1 96.12 211 LEU B C 1
ATOM 3473 O O . LEU B 1 211 ? 14.469 11.008 0.109 1 96.12 211 LEU B O 1
ATOM 3477 N N . HIS B 1 212 ? 16.25 12.281 0.392 1 94.62 212 HIS B N 1
ATOM 3478 C CA . HIS B 1 212 ? 17.219 11.195 0.235 1 94.62 212 HIS B CA 1
ATOM 3479 C C . HIS B 1 212 ? 18.516 11.5 0.968 1 94.62 212 HIS B C 1
ATOM 3481 O O . HIS B 1 212 ? 19.047 12.609 0.864 1 94.62 212 HIS B O 1
ATOM 3487 N N . GLY B 1 213 ? 19.016 10.5 1.652 1 92.69 213 GLY B N 1
ATOM 3488 C CA . GLY B 1 213 ? 20.266 10.688 2.379 1 92.69 213 GLY B CA 1
ATOM 3489 C C . GLY B 1 213 ? 20.156 11.727 3.479 1 92.69 213 GLY B C 1
ATOM 3490 O O . GLY B 1 213 ? 21.141 12.414 3.781 1 92.69 213 GLY B O 1
ATOM 3491 N N . GLY B 1 214 ? 19.031 11.992 3.895 1 95.56 214 GLY B N 1
ATOM 3492 C CA . GLY B 1 214 ? 18.828 12.891 5.02 1 95.56 214 GLY B CA 1
ATOM 3493 C C . GLY B 1 214 ? 18.688 14.344 4.605 1 95.56 214 GLY B C 1
ATOM 3494 O O . GLY B 1 214 ? 18.609 15.227 5.457 1 95.56 214 GLY B O 1
ATOM 3495 N N . VAL B 1 215 ? 18.75 14.539 3.336 1 96.56 215 VAL B N 1
ATOM 3496 C CA . VAL B 1 215 ? 18.641 15.906 2.83 1 96.56 215 VAL B CA 1
ATOM 3497 C C . VAL B 1 215 ? 17.594 15.953 1.72 1 96.56 215 VAL B C 1
ATOM 3499 O O . VAL B 1 215 ? 17.234 14.922 1.15 1 96.56 215 VAL B O 1
ATOM 3502 N N . ILE B 1 216 ? 17.062 17.141 1.452 1 97.06 216 ILE B N 1
ATOM 3503 C CA . ILE B 1 216 ? 16.172 17.344 0.32 1 97.06 216 ILE B CA 1
ATOM 3504 C C . ILE B 1 216 ? 16.969 17.422 -0.972 1 97.06 216 ILE B C 1
ATOM 3506 O O . ILE B 1 216 ? 17.734 18.375 -1.18 1 97.06 216 ILE B O 1
ATOM 3510 N N . GLN B 1 217 ? 16.781 16.5 -1.838 1 95.44 217 GLN B N 1
ATOM 3511 C CA . GLN B 1 217 ? 17.5 16.422 -3.1 1 95.44 217 GLN B CA 1
ATOM 3512 C C . GLN B 1 217 ? 16.906 17.359 -4.141 1 95.44 217 GLN B C 1
ATOM 3514 O O . GLN B 1 217 ? 17.609 17.891 -5 1 95.44 217 GLN B O 1
ATOM 3519 N N . TRP B 1 218 ? 15.664 17.516 -4.074 1 96.5 218 TRP B N 1
ATOM 3520 C CA . TRP B 1 218 ? 14.922 18.359 -5.008 1 96.5 218 TRP B CA 1
ATOM 3521 C C . TRP B 1 218 ? 13.609 18.812 -4.395 1 96.5 218 TRP B C 1
ATOM 3523 O O . TRP B 1 218 ? 12.969 18.078 -3.646 1 96.5 218 TRP B O 1
ATOM 3533 N N . THR B 1 219 ? 13.281 20 -4.656 1 97.44 219 THR B N 1
ATOM 3534 C CA . THR B 1 219 ? 11.977 20.547 -4.273 1 97.44 219 THR B CA 1
ATOM 3535 C C . THR B 1 219 ? 11.453 21.5 -5.348 1 97.44 219 THR B C 1
ATOM 3537 O O . THR B 1 219 ? 12.227 22.234 -5.953 1 97.44 219 THR B O 1
ATOM 3540 N N . GLY B 1 220 ? 10.156 21.438 -5.613 1 97.31 220 GLY B N 1
ATOM 3541 C CA . GLY B 1 220 ? 9.539 22.297 -6.609 1 97.31 220 GLY B CA 1
ATOM 3542 C C . GLY B 1 220 ? 8.086 21.953 -6.879 1 97.31 220 GLY B C 1
ATOM 3543 O O . GLY B 1 220 ? 7.512 21.078 -6.219 1 97.31 220 GLY B O 1
ATOM 3544 N N . PRO B 1 221 ? 7.496 22.75 -7.742 1 97.88 221 PRO B N 1
ATOM 3545 C CA . PRO B 1 221 ? 6.109 22.453 -8.109 1 97.88 221 PRO B CA 1
ATOM 3546 C C . PRO B 1 221 ? 5.945 21.062 -8.727 1 97.88 221 PRO B C 1
ATOM 3548 O O . PRO B 1 221 ? 6.824 20.594 -9.453 1 97.88 221 PRO B O 1
ATOM 3551 N N . VAL B 1 222 ? 4.805 20.422 -8.453 1 97.81 222 VAL B N 1
ATOM 3552 C CA . VAL B 1 222 ? 4.527 19.078 -8.945 1 97.81 222 VAL B CA 1
ATOM 3553 C C . VAL B 1 222 ? 4.574 19.078 -10.469 1 97.81 222 VAL B C 1
ATOM 3555 O O . VAL B 1 222 ? 4.996 18.094 -11.078 1 97.81 222 VAL B O 1
ATOM 3558 N N . ALA B 1 223 ? 4.281 20.156 -11.07 1 96.94 223 ALA B N 1
ATOM 3559 C CA . ALA B 1 223 ? 4.246 20.266 -12.523 1 96.94 223 ALA B CA 1
ATOM 3560 C C . ALA B 1 223 ? 5.641 20.109 -13.117 1 96.94 223 ALA B C 1
ATOM 3562 O O . ALA B 1 223 ? 5.785 19.781 -14.297 1 96.94 223 ALA B O 1
ATOM 3563 N N . GLN B 1 224 ? 6.645 20.281 -12.359 1 96.75 224 GLN B N 1
ATOM 3564 C CA . GLN B 1 224 ? 8.016 20.25 -12.844 1 96.75 224 GLN B CA 1
ATOM 3565 C C . GLN B 1 224 ? 8.711 18.953 -12.422 1 96.75 224 GLN B C 1
ATOM 3567 O O . GLN B 1 224 ? 9.875 18.719 -12.766 1 96.75 224 GLN B O 1
ATOM 3572 N N . MET B 1 225 ? 8.008 18.141 -11.742 1 95.06 225 MET B N 1
ATOM 3573 C CA . MET B 1 225 ? 8.578 16.953 -11.125 1 95.06 225 MET B CA 1
ATOM 3574 C C . MET B 1 225 ? 9.148 16 -12.18 1 95.06 225 MET B C 1
ATOM 3576 O O . MET B 1 225 ? 10.25 15.484 -12.023 1 95.06 225 MET B O 1
ATOM 3580 N N . ASP B 1 226 ? 8.477 15.844 -13.328 1 93.81 226 ASP B N 1
ATOM 3581 C CA . ASP B 1 226 ? 8.867 14.898 -14.367 1 93.81 226 ASP B CA 1
ATOM 3582 C C . ASP B 1 226 ? 10.039 15.438 -15.188 1 93.81 226 ASP B C 1
ATOM 3584 O O . ASP B 1 226 ? 10.742 14.68 -15.852 1 93.81 226 ASP B O 1
ATOM 3588 N N . ASP B 1 227 ? 10.25 16.734 -15.141 1 93.44 227 ASP B N 1
ATOM 3589 C CA . ASP B 1 227 ? 11.305 17.359 -15.93 1 93.44 227 ASP B CA 1
ATOM 3590 C C . ASP B 1 227 ? 12.328 18.047 -15.031 1 93.44 227 ASP B C 1
ATOM 3592 O O . ASP B 1 227 ? 12.891 19.078 -15.391 1 93.44 227 ASP B O 1
ATOM 3596 N N . SER B 1 228 ? 12.508 17.562 -13.945 1 92.31 228 SER B N 1
ATOM 3597 C CA . SER B 1 228 ? 13.344 18.203 -12.938 1 92.31 228 SER B CA 1
ATOM 3598 C C . SER B 1 228 ? 14.812 18.141 -13.32 1 92.31 228 SER B C 1
ATOM 3600 O O . SER B 1 228 ? 15.586 19.047 -12.977 1 92.31 228 SER B O 1
ATOM 3602 N N . GLY B 1 229 ? 15.242 17.078 -14.031 1 92.44 229 GLY B N 1
ATOM 3603 C CA . GLY B 1 229 ? 16.641 16.859 -14.352 1 92.44 229 GLY B CA 1
ATOM 3604 C C . GLY B 1 229 ? 17.422 16.266 -13.195 1 92.44 229 GLY B C 1
ATOM 3605 O O . GLY B 1 229 ? 18.625 15.961 -13.336 1 92.44 229 GLY B O 1
ATOM 3606 N N . ASP B 1 230 ? 16.812 16.078 -12.07 1 94.19 230 ASP B N 1
ATOM 3607 C CA . ASP B 1 230 ? 17.469 15.477 -10.914 1 94.19 230 ASP B CA 1
ATOM 3608 C C . ASP B 1 230 ? 17.453 13.953 -11.008 1 94.19 230 ASP B C 1
ATOM 3610 O O . ASP B 1 230 ? 16.391 13.344 -11.086 1 94.19 230 ASP B O 1
ATOM 3614 N N . PRO B 1 231 ? 18.656 13.391 -10.953 1 94.06 231 PRO B N 1
ATOM 3615 C CA . PRO B 1 231 ? 18.719 11.945 -11.18 1 94.06 231 PRO B CA 1
ATOM 3616 C C . PRO B 1 231 ? 18.062 11.141 -10.055 1 94.06 231 PRO B C 1
ATOM 3618 O O . PRO B 1 231 ? 17.516 10.07 -10.305 1 94.06 231 PRO B O 1
ATOM 3621 N N . TYR B 1 232 ? 18.125 11.602 -8.82 1 93.31 232 TYR B N 1
ATOM 3622 C CA . TYR B 1 232 ? 17.5 10.914 -7.703 1 93.31 232 TYR B CA 1
ATOM 3623 C C . TYR B 1 232 ? 15.977 10.906 -7.863 1 93.31 232 TYR B C 1
ATOM 3625 O O . TYR B 1 232 ? 15.344 9.852 -7.734 1 93.31 232 TYR B O 1
ATOM 3633 N N . LEU B 1 233 ? 15.445 12.047 -8.172 1 94.81 233 LEU B N 1
ATOM 3634 C CA . LEU B 1 233 ? 14.008 12.18 -8.367 1 94.81 233 LEU B CA 1
ATOM 3635 C C . LEU B 1 233 ? 13.539 11.344 -9.555 1 94.81 233 LEU B C 1
ATOM 3637 O O . LEU B 1 233 ? 12.547 10.625 -9.461 1 94.81 233 LEU B O 1
ATOM 3641 N N . ASP B 1 234 ? 14.281 11.461 -10.578 1 94.69 234 ASP B N 1
ATOM 3642 C CA . ASP B 1 234 ? 13.93 10.75 -11.805 1 94.69 234 ASP B CA 1
ATOM 3643 C C . ASP B 1 234 ? 13.883 9.242 -11.562 1 94.69 234 ASP B C 1
ATOM 3645 O O . ASP B 1 234 ? 12.945 8.562 -12 1 94.69 234 ASP B O 1
ATOM 3649 N N . GLN B 1 235 ? 14.875 8.711 -10.93 1 93.81 235 GLN B N 1
ATOM 3650 C CA . GLN B 1 235 ? 14.906 7.289 -10.594 1 93.81 235 GLN B CA 1
ATOM 3651 C C . GLN B 1 235 ? 13.695 6.898 -9.75 1 93.81 235 GLN B C 1
ATOM 3653 O O . GLN B 1 235 ? 13.047 5.887 -10.016 1 93.81 235 GLN B O 1
ATOM 3658 N N . PHE B 1 236 ? 13.453 7.727 -8.805 1 93.56 236 PHE B N 1
ATOM 3659 C CA . PHE B 1 236 ? 12.406 7.418 -7.836 1 93.56 236 PHE B CA 1
ATOM 3660 C C . PHE B 1 236 ? 11.031 7.449 -8.492 1 93.56 236 PHE B C 1
ATOM 3662 O O . PHE B 1 236 ? 10.258 6.496 -8.383 1 93.56 236 PHE B O 1
ATOM 3669 N N . ILE B 1 237 ? 10.688 8.5 -9.25 1 93.62 237 ILE B N 1
ATOM 3670 C CA . ILE B 1 237 ? 9.328 8.688 -9.742 1 93.62 237 ILE B CA 1
ATOM 3671 C C . ILE B 1 237 ? 9.047 7.691 -10.867 1 93.62 237 ILE B C 1
ATOM 3673 O O . ILE B 1 237 ? 7.891 7.367 -11.148 1 93.62 237 ILE B O 1
ATOM 3677 N N . HIS B 1 238 ? 10.086 7.16 -11.445 1 90.94 238 HIS B N 1
ATOM 3678 C CA . HIS B 1 238 ? 9.891 6.176 -12.508 1 90.94 238 HIS B CA 1
ATOM 3679 C C . HIS B 1 238 ? 10.125 4.758 -12 1 90.94 238 HIS B C 1
ATOM 3681 O O . HIS B 1 238 ? 9.945 3.791 -12.742 1 90.94 238 HIS B O 1
ATOM 3687 N N . GLY B 1 239 ? 10.547 4.633 -10.805 1 90.62 239 GLY B N 1
ATOM 3688 C CA . GLY B 1 239 ? 10.75 3.33 -10.188 1 90.62 239 GLY B CA 1
ATOM 3689 C C . GLY B 1 239 ? 11.82 2.504 -10.883 1 90.62 239 GLY B C 1
ATOM 3690 O O . GLY B 1 239 ? 11.641 1.302 -11.086 1 90.62 239 GLY B O 1
ATOM 3691 N N . ARG B 1 240 ? 12.891 3.141 -11.297 1 89.81 240 ARG B N 1
ATOM 3692 C CA . ARG B 1 240 ? 13.953 2.439 -12.008 1 89.81 240 ARG B CA 1
ATOM 3693 C C . ARG B 1 240 ? 14.859 1.69 -11.031 1 89.81 240 ARG B C 1
ATOM 3695 O O . ARG B 1 240 ? 15.195 2.213 -9.969 1 89.81 240 ARG B O 1
ATOM 3702 N N . ALA B 1 241 ? 15.227 0.49 -11.422 1 83.31 241 ALA B N 1
ATOM 3703 C CA . ALA B 1 241 ? 16.109 -0.316 -10.578 1 83.31 241 ALA B CA 1
ATOM 3704 C C . ALA B 1 241 ? 17.516 0.255 -10.555 1 83.31 241 ALA B C 1
ATOM 3706 O O . ALA B 1 241 ? 18.234 0.117 -9.562 1 83.31 241 ALA B O 1
ATOM 3707 N N . GLU B 1 242 ? 17.828 0.876 -11.672 1 86.31 242 GLU B N 1
ATOM 3708 C CA . GLU B 1 242 ? 19.172 1.444 -11.797 1 86.31 242 GLU B CA 1
ATOM 3709 C C . GLU B 1 242 ? 19.141 2.959 -11.617 1 86.31 242 GLU B C 1
ATOM 3711 O O . GLU B 1 242 ? 18.188 3.625 -12.031 1 86.31 242 GLU B O 1
ATOM 3716 N N . GLY B 1 243 ? 20.141 3.52 -11.016 1 90.31 243 GLY B N 1
ATOM 3717 C CA . GLY B 1 243 ? 20.266 4.938 -10.727 1 90.31 243 GLY B CA 1
ATOM 3718 C C . GLY B 1 243 ? 21.094 5.227 -9.492 1 90.31 243 GLY B C 1
ATOM 3719 O O . GLY B 1 243 ? 21.766 4.332 -8.961 1 90.31 243 GLY B O 1
ATOM 3720 N N . PRO B 1 244 ? 21.125 6.473 -9.125 1 91.69 244 PRO B N 1
ATOM 3721 C CA . PRO B 1 244 ? 21.969 6.855 -7.992 1 91.69 244 PRO B CA 1
ATOM 3722 C C . PRO B 1 244 ? 21.469 6.297 -6.66 1 91.69 244 PRO B C 1
ATOM 3724 O O . PRO B 1 244 ? 22.234 6.223 -5.691 1 91.69 244 PRO B O 1
ATOM 3727 N N . ILE B 1 245 ? 20.203 6.008 -6.598 1 89.25 245 ILE B N 1
ATOM 3728 C CA . ILE B 1 245 ? 19.672 5.41 -5.379 1 89.25 245 ILE B CA 1
ATOM 3729 C C . ILE B 1 245 ? 19.922 3.904 -5.391 1 89.25 245 ILE B C 1
ATOM 3731 O O . ILE B 1 245 ? 19.469 3.201 -6.297 1 89.25 245 ILE B O 1
ATOM 3735 N N . GLU B 1 246 ? 20.594 3.477 -4.492 1 80.31 246 GLU B N 1
ATOM 3736 C CA . GLU B 1 246 ? 20.938 2.059 -4.445 1 80.31 246 GLU B CA 1
ATOM 3737 C C . GLU B 1 246 ? 19.719 1.204 -4.113 1 80.31 246 GLU B C 1
ATOM 3739 O O . GLU B 1 246 ? 19.031 1.446 -3.115 1 80.31 246 GLU B O 1
ATOM 3744 N N . ALA B 1 247 ? 19.359 0.582 -5.152 1 69.5 247 ALA B N 1
ATOM 3745 C CA . ALA B 1 247 ? 18.344 -0.438 -4.891 1 69.5 247 ALA B CA 1
ATOM 3746 C C . ALA B 1 247 ? 18.984 -1.691 -4.289 1 69.5 247 ALA B C 1
ATOM 3748 O O . ALA B 1 247 ? 20.156 -1.97 -4.508 1 69.5 247 ALA B O 1
ATOM 3749 N N . VAL B 1 248 ? 18.984 -2.094 -3.066 1 53.34 248 VAL B N 1
ATOM 3750 C CA . VAL B 1 248 ? 19.719 -3.223 -2.502 1 53.34 248 VAL B CA 1
ATOM 3751 C C . VAL B 1 248 ? 19.766 -4.371 -3.51 1 53.34 248 VAL B C 1
ATOM 3753 O O . VAL B 1 248 ? 18.719 -4.938 -3.854 1 53.34 248 VAL B O 1
ATOM 3756 N N . ARG B 1 249 ? 20.453 -4.129 -4.578 1 41.09 249 ARG B N 1
ATOM 3757 C CA . ARG B 1 249 ? 20.797 -5.41 -5.18 1 41.09 249 ARG B CA 1
ATOM 3758 C C . ARG B 1 249 ? 21.828 -6.152 -4.324 1 41.09 249 ARG B C 1
ATOM 3760 O O . ARG B 1 249 ? 22.672 -5.535 -3.691 1 41.09 249 ARG B O 1
#

pLDDT: mean 92.78, std 6.86, range [40.75, 98.5]

Sequence (498 aa):
MIRMENVHKAFGPNRVLQGMNLEVPRGTSMVIIGGSGTGKSVALKCVLGLIRPDSGKIYVDGKDAADTGDRDAFLARFGMLFQGGALFDSLPVWQNVAFRLLRGSLKRPTDEAREIAIEKLRRVGLKPDVADRLPAELSGGMQKRVGLARAIAAEPEIIFFDEPTTGLDPIMAGVINELIREIVTEMGATAMTITHDMTSVRAIADNVAMLHGGVIQWTGPVAQMDDSGDPYLDQFIHGRAEGPIEAVRMIRMENVHKAFGPNRVLQGMNLEVPRGTSMVIIGGSGTGKSVALKCVLGLIRPDSGKIYVDGKDAADTGDRDAFLARFGMLFQGGALFDSLPVWQNVAFRLLRGSLKRPTDEAREIAIEKLRRVGLKPDVADRLPAELSGGMQKRVGLARAIAAEPEIIFFDEPTTGLDPIMAGVINELIREIVTEMGATAMTITHDMTSVRAIADNVAMLHGGVIQWTGPVAQMDDSGDPYLDQFIHGRAEGPIEAVR

Solvent-accessible surface area (backbone atoms only — not comparable to full-atom values): 25536 Å² total; per-residue (Å²): 64,38,38,36,42,47,27,22,32,61,62,83,89,47,74,34,33,63,45,25,57,49,76,42,58,69,45,35,30,37,29,42,31,51,55,81,89,33,33,67,68,57,53,53,32,36,71,71,56,77,37,78,62,75,38,60,45,44,27,47,73,86,34,54,53,85,69,51,86,50,59,65,66,57,51,56,38,47,18,54,28,42,56,82,23,73,69,55,63,90,36,35,38,28,52,50,22,21,46,59,28,68,34,79,95,55,48,43,60,67,68,57,26,44,52,51,21,44,53,33,33,43,75,56,42,39,62,67,78,53,33,74,35,40,54,85,79,46,54,73,69,54,42,42,35,47,20,47,21,28,22,50,56,77,62,29,55,32,36,38,30,36,31,74,46,62,95,48,28,40,31,56,29,32,44,52,35,51,50,55,37,43,44,27,73,72,67,48,18,19,35,44,31,39,46,63,50,65,68,53,47,69,64,41,32,49,28,36,34,36,37,48,88,13,24,60,76,46,73,46,47,48,89,44,57,90,70,61,83,44,60,59,58,52,25,44,80,66,18,40,56,65,60,83,57,79,52,86,94,65,37,38,36,42,46,27,21,33,61,61,84,88,48,73,35,33,62,46,25,58,48,75,42,58,69,46,35,29,37,30,41,33,50,56,80,88,32,35,67,69,56,52,52,31,36,71,72,55,78,38,79,62,75,38,61,46,45,28,47,72,86,35,54,54,84,69,53,88,50,58,66,66,56,52,56,38,46,18,54,28,44,56,82,23,75,70,55,65,90,35,33,39,28,52,53,20,22,46,59,27,67,34,78,96,56,47,43,60,68,69,58,28,43,52,50,22,42,52,32,33,44,74,58,42,38,61,68,79,53,35,75,35,40,54,84,79,45,54,73,70,51,40,42,34,47,19,45,23,30,22,48,57,75,62,28,54,33,36,38,30,37,30,76,46,63,95,48,28,40,31,56,29,32,44,52,35,50,50,54,36,42,43,26,73,71,67,48,20,20,35,42,32,38,45,61,50,66,70,53,48,67,65,41,32,52,29,36,35,35,36,48,87,12,24,59,76,45,71,43,48,46,89,42,59,89,72,59,86,46,60,61,58,51,24,43,79,66,18,40,56,66,61,83,57,79,50,86,96

Nearest PDB structures (foldseek):
  8fee-assembly1_H  TM=9.324E-01  e=8.863E-27  Mycolicibacterium smegmatis MC2 155
  7cha-assembly1_J  TM=9.315E-01  e=5.820E-26  Pseudomonas aeruginosa PAO1
  7d06-assembly1_B  TM=9.355E-01  e=4.046E-25  Acinetobacter baumannii
  6xgz-assembly3_E  TM=8.771E-01  e=4.046E-25  Escherichia coli LAU-EC10
  6xgz-assembly2_C  TM=8.746E-01  e=5.381E-25  Escherichia coli LAU-EC10

Secondary structure (DSSP, 8-state):
-EEEEEEEEEETTEEEEEEEEEEE-TT-EEEEEE-TTSSHHHHHHHHHTSS--SEEEEEETTEEGGG-S-HHHHHTTEEEE-TT----TTS-HHHHHTGGGGSGGG---HHHHHHHHHHHHHHTT--GGGGGS-GGGS-HHHHHHHHHHHHHTT--SEEEEESTTTT--HHHHHHHHHHHHHHHHHH--EEEEE---HHHHHHH-SEEEEEETTEEEEEEEGGGGGG---HHHHHHHHT-SSSSS----/-EEEEEEEEEETTEEEEEEEEEEE-TT-EEEEEE-TTSSHHHHHHHHHTSS--SEEEEEETTEEGGG-S-HHHHHTTEEEE-TT----TTS-HHHHHTGGGGSGGG---HHHHHHHHHHHHHHTT--GGGGGS-GGGS-HHHHHHHHHHHHHTT--SEEEEESTTTT--HHHHHHHHHHHHHHHHHH--EEEEE---HHHHHHH-SEEEEEETTEEEEEEEGGGGGG---HHHHHHHHT-SSSSS----

Foldseek 3Di:
DKWWAQFWAADVPRTQAGGATDDFDFLFEEEEEEDPSNCLVVVVCCQLVVDPTPDTFMDDPNHTPPPDPDSVVSNLQEFEQAQQLPFDQVDFLLCSQLVPCCDDPNDDPPVVSSVLSQVLCVLLPHHSVSRGDGLVPDDSLSSLSSSVSSRCSSPHQEYEYEASCPPHDPVSSLSSLVSLQCCSNPSRHGYYYYHLDLVSCLSRHQKYFYRHPNYTQDIDGPVCQCVVPRFNSVCSSVVPCDTPDHPPD/DKWWAQFWAADVPRTQAGGATDDFDFLFEEEEEEDPSNCLVVVVCCQLVVDPTPDTFMDDPNHTPPPDPDSVVSNLLEFEQAQQLPFDQVDFLLCSQLVPCCDDPNDDPPVVSSVLSQVLCVLLPHHSVSRGDGLVPDDSLSSLSSSVSSRCSSPHQEYEYEASCPPHDPVSSLSSLVSLQCCSNPSRHGYYYYHLDLVSCLSRHQKYFYRHPNYTQDIDGPVCQCVVPRFNSVCSSVVPCDTPDHDPD

InterPro domains:
  IPR003439 ABC transporter-like, ATP-binding domain [PF00005] (17-166)
  IPR003439 ABC transporter-like, ATP-binding domain [PS50893] (2-238)
  IPR003593 AAA+ ATPase domain [SM00382] (26-214)
  IPR017871 ABC transporter-like, conserved site [PS00211] (138-152)
  IPR027417 P-loop containing nucleoside triphosphate hydrolase [G3DSA:3.40.50.300] (1-246)
  IPR027417 P-loop containing nucleoside triphosphate hydrolase [SSF52540] (1-230)

Radius of gyration: 24.25 Å; Cα contacts (8 Å, |Δi|>4): 1079; chains: 2; bounding box: 51×69×51 Å

Organism: Ruegeria pomeroyi (strain ATCC 700808 / DSM 15171 / DSS-3) (NCBI:txid246200)